Protein AF-0000000072279745 (afdb_homodimer)

Foldseek 3Di:
DDPLLVVLLVVLVVVDVLCVVLSVLVCVVCVPPAFQQKAFQVSLVVLLVSADAPDDVRSSLVSCVSVQSSQQSLEACVPVPDKKKKKFADPVRNMMGIHIKHAFAPFDRLLTDGRLRLRVQSCVLVPGLDTQEMEIAADDDPLSLLLCQARPVQQRHWYAHNVVRDIDRSCVVAPPDDYLVVDDADDADDLVPKDWPDKDFDDDDVVQVVVQSVQLSSEQDGDQNKSKKKWFDAPPDIFIFYWHDGPVRSSIDQGLVNSQRSCSSSVHALCRTDAMEIETEPRGPDDCVVVSVSSNVSRPHDDDGYMYTYMD/DDPLLVVLLVVLVVVDVLCVVLSVLVCVVCVPPFFQQKAFQVSLVVLLVSADAPDDVRSSLVSCVSVQSSQQSLEACVPVPDKKKKKFADPVRNMMGIHIKHAFAPFDRLLIDHRLRQRVQSCVLVPGLDTQEMEIAADDDPLSLLLLQARPVQQRRWYAHNVVRDIDRSCVVAPPHDYLVVDDADDADDLVPKDWPDKDFDDDDVVQVVVQSVQLSSEADGDQNKSKKKWFDAPPDIFIFYWHDGPVRSSIHQGLVNSQRSCSRSVHALCRTDAMEIETEPRGPDDCVVVSVSSNVSRPHDDDGYMYTYMD

pLDDT: mean 94.86, std 4.34, range [77.44, 98.94]

InterPro domains:
  IPR002125 Cytidine and deoxycytidylate deaminase domain [PF00383] (76-152)
  IPR002125 Cytidine and deoxycytidylate deaminase domain [PS51747] (62-181)
  IPR013171 Cytidine/deoxycytidylate deaminase, zinc-binding domain [PF08211] (170-292)
  IPR016193 Cytidine deaminase-like [SSF53927] (16-159)
  IPR016193 Cytidine deaminase-like [SSF53927] (167-307)
  IPR050202 Cytidine and Deoxycytidylate Deaminase [PTHR11644] (71-263)

Secondary structure (DSSP, 8-state):
--HHHHHHHHHHHHH-GGGHHHHHHHHHHHTSS--SSEE-HHHHHHHHTT---SSHHHHHHHHHHHHHHHHHHT-B-TTT----EEEEEETTTTEEEEEE-B--SBS-GGG-B-HHHHHHHHHHHTT-S---EEEESSPPPHHHHHHHTTSTTTTT-EEEETTTTEEEEHHHHSSS---GGGSPP-PPP-GGG--EEEEEES---HHHHHHHHHHHHT-B-SSS---EEEEEEETTEEEEEE-B--TTSTTPBPHHHHHHHHHHHTT--GGG--EEEEEEETT-SB--HHHHHHHHHTTT-----EEEEEE-/--HHHHHHHHHHHHH-GGGHHHHHHHHHHHTSS--SSEE-HHHHHHHHTT---SSHHHHHHHHHHHHHHHHHHT-B-TTT----EEEEEETTTTEEEEEE-B--SBS-GGG-B-HHHHHHHHHHHTT-S---EEEESSPPPHHHHHHHTTSTTTTT-EEEETTTTEEEEHHHHSSS---GGGSPP-PPP-GGG--EEEEEES---HHHHHHHHHHHHT-B-SSS---EEEEEEETTEEEEEE-B--TTSTTPBPHHHHHHHHHHHTT--GGG--EEEEEEETT-SB--HHHHHHHHHTTT-----EEEEEE-

Solvent-accessible surface area (backbone atoms only — not comparable to full-atom values): 31989 Å² total; per-residue (Å²): 70,46,70,55,58,53,53,50,45,55,54,44,42,72,72,34,69,92,44,31,69,56,46,54,52,49,52,59,62,31,58,82,30,85,55,70,45,63,39,51,33,73,57,47,54,55,44,37,71,78,47,73,47,95,44,72,65,47,24,51,50,56,42,39,49,63,48,17,54,56,15,27,69,66,30,41,30,78,91,78,69,64,66,30,12,8,23,29,36,20,73,89,76,40,30,31,20,32,13,25,20,37,49,36,42,53,23,53,48,63,62,35,45,47,19,68,55,39,11,53,46,49,37,42,75,74,67,50,89,59,68,41,35,37,39,29,49,53,62,64,38,28,39,51,51,37,36,54,52,55,45,91,56,29,86,70,20,32,39,30,24,55,77,72,68,46,75,38,47,46,57,72,51,38,44,78,60,59,48,63,86,79,48,80,85,75,86,78,81,69,67,89,69,50,37,83,74,44,76,49,66,62,92,68,61,63,68,60,52,50,51,22,47,55,38,8,67,64,25,45,58,69,85,59,54,45,33,23,12,19,26,42,27,40,91,93,44,74,24,58,13,37,17,38,54,27,81,78,42,52,51,33,43,56,16,51,60,40,14,50,50,49,31,47,48,54,60,47,55,61,74,61,45,66,36,38,40,40,29,34,36,68,78,26,67,42,49,59,64,66,54,43,52,48,44,48,40,16,65,62,39,79,76,80,49,47,24,42,34,30,28,83,72,46,69,54,58,53,51,49,45,55,54,44,42,73,73,34,68,91,44,33,69,56,45,53,51,49,52,59,62,31,58,84,29,84,53,71,46,62,38,50,34,72,57,46,54,57,43,37,72,79,47,72,46,95,45,71,65,46,24,49,50,57,42,41,48,63,47,18,56,56,15,27,70,66,30,40,32,78,87,77,68,65,66,30,12,7,23,30,35,20,75,90,74,40,29,34,20,33,13,23,20,38,47,36,41,52,24,53,50,65,62,35,46,46,18,69,55,38,11,53,47,49,36,41,74,74,64,49,89,58,67,41,34,36,39,29,49,54,63,64,36,31,38,52,49,39,35,54,52,56,46,92,55,29,85,70,20,32,39,32,24,56,77,72,69,46,77,39,46,46,58,72,52,38,45,80,61,59,48,62,84,78,47,80,87,76,86,78,79,68,67,90,68,49,38,83,73,47,79,48,66,63,94,68,62,62,70,60,52,52,52,23,47,55,37,8,68,65,25,45,58,69,86,60,55,46,31,23,10,19,28,42,27,41,92,93,42,73,25,57,13,38,17,38,54,25,81,78,40,54,51,35,43,54,16,51,59,38,14,49,51,48,31,47,48,54,59,46,54,61,74,61,44,65,36,37,39,36,30,34,36,67,78,27,66,42,49,58,62,67,54,44,52,50,46,48,40,17,66,62,38,77,77,80,50,47,24,41,33,31,28,84

Structure (mmCIF, N/CA/C/O backbone):
data_AF-0000000072279745-model_v1
#
loop_
_entity.id
_entity.type
_entity.pdbx_description
1 polymer 'Cytidine deaminase, putative'
#
loop_
_atom_site.group_PDB
_atom_site.id
_atom_site.type_symbol
_atom_site.label_atom_id
_atom_site.label_alt_id
_atom_site.label_comp_id
_atom_site.label_asym_id
_atom_site.label_entity_id
_atom_site.label_seq_id
_atom_site.pdbx_PDB_ins_code
_atom_site.Cartn_x
_atom_site.Cartn_y
_atom_site.Cartn_z
_atom_site.occupancy
_atom_site.B_iso_or_equiv
_atom_site.auth_seq_id
_atom_site.auth_comp_id
_atom_site.auth_asym_id
_atom_site.auth_atom_id
_atom_site.pdbx_PDB_model_num
ATOM 1 N N . MET A 1 1 ? -2.199 -35.531 -7.758 1 78.75 1 MET A N 1
ATOM 2 C CA . MET A 1 1 ? -2.99 -34.406 -7.305 1 78.75 1 MET A CA 1
ATOM 3 C C . MET A 1 1 ? -2.803 -34.156 -5.812 1 78.75 1 MET A C 1
ATOM 5 O O . MET A 1 1 ? -2.861 -35.094 -5.02 1 78.75 1 MET A O 1
ATOM 9 N N . SER A 1 2 ? -2.508 -32.906 -5.527 1 83.38 2 SER A N 1
ATOM 10 C CA . SER A 1 2 ? -2.379 -32.594 -4.109 1 83.38 2 SER A CA 1
ATOM 11 C C . SER A 1 2 ? -3.699 -32.812 -3.375 1 83.38 2 SER A C 1
ATOM 13 O O . SER A 1 2 ? -4.773 -32.719 -3.969 1 83.38 2 SER A O 1
ATOM 15 N N . ILE A 1 3 ? -3.625 -33.188 -2.158 1 87.5 3 ILE A N 1
ATOM 16 C CA . ILE A 1 3 ? -4.789 -33.375 -1.301 1 87.5 3 ILE A CA 1
ATOM 17 C C . ILE A 1 3 ? -5.609 -32.094 -1.245 1 87.5 3 ILE A C 1
ATOM 19 O O . ILE A 1 3 ? -6.84 -32.125 -1.256 1 87.5 3 ILE A O 1
ATOM 23 N N . THR A 1 4 ? -4.941 -30.984 -1.286 1 92.38 4 THR A N 1
ATOM 24 C CA . THR A 1 4 ? -5.598 -29.688 -1.189 1 92.38 4 THR A CA 1
ATOM 25 C C . THR A 1 4 ? -6.477 -29.438 -2.41 1 92.38 4 THR A C 1
ATOM 27 O O . THR A 1 4 ? -7.641 -29.047 -2.273 1 92.38 4 THR A O 1
ATOM 30 N N . LEU A 1 5 ? -5.965 -29.625 -3.58 1 94.75 5 LEU A N 1
ATOM 31 C CA . LEU A 1 5 ? -6.754 -29.422 -4.793 1 94.75 5 LEU A CA 1
ATOM 32 C C . LEU A 1 5 ? -7.949 -30.375 -4.828 1 94.75 5 LEU A C 1
ATOM 34 O O . LEU A 1 5 ? -9.047 -29.969 -5.223 1 94.75 5 LEU A O 1
ATOM 38 N N . LYS A 1 6 ? -7.68 -31.594 -4.434 1 94.5 6 LYS A N 1
ATOM 39 C CA . LYS A 1 6 ? -8.758 -32.594 -4.422 1 94.5 6 LYS A CA 1
ATOM 40 C C . LYS A 1 6 ? -9.906 -32.125 -3.529 1 94.5 6 LYS A C 1
ATOM 42 O O . LYS A 1 6 ? -11.078 -32.25 -3.91 1 94.5 6 LYS A O 1
ATOM 47 N N . LEU A 1 7 ? -9.594 -31.656 -2.404 1 94.88 7 LEU A N 1
ATOM 48 C CA . LEU A 1 7 ? -10.602 -31.172 -1.463 1 94.88 7 LEU A CA 1
ATOM 49 C C . LEU A 1 7 ? -11.344 -29.969 -2.027 1 94.88 7 LEU A C 1
ATOM 51 O O . LEU A 1 7 ? -12.562 -29.875 -1.902 1 94.88 7 LEU A O 1
ATOM 55 N N . HIS A 1 8 ? -10.617 -29.047 -2.617 1 95.5 8 HIS A N 1
ATOM 56 C CA . HIS A 1 8 ? -11.234 -27.859 -3.203 1 95.5 8 HIS A CA 1
ATOM 57 C C . HIS A 1 8 ? -12.195 -28.234 -4.324 1 95.5 8 HIS A C 1
ATOM 59 O O . HIS A 1 8 ? -13.297 -27.688 -4.414 1 95.5 8 HIS A O 1
ATOM 65 N N . LEU A 1 9 ? -11.781 -29.156 -5.156 1 96.38 9 LEU A N 1
ATOM 66 C CA . LEU A 1 9 ? -12.633 -29.578 -6.27 1 96.38 9 LEU A CA 1
ATOM 67 C C . LEU A 1 9 ? -13.898 -30.266 -5.762 1 96.38 9 LEU A C 1
ATOM 69 O O . LEU A 1 9 ? -14.977 -30.062 -6.316 1 96.38 9 LEU A O 1
ATOM 73 N N . LYS A 1 10 ? -13.75 -31.062 -4.75 1 95 10 LYS A N 1
ATOM 74 C CA . LYS A 1 10 ? -14.914 -31.719 -4.164 1 95 10 LYS A CA 1
ATOM 75 C C . LYS A 1 10 ? -15.93 -30.703 -3.658 1 95 10 LYS A C 1
ATOM 77 O O . LYS A 1 10 ? -17.125 -30.812 -3.943 1 95 10 LYS A O 1
ATOM 82 N N . ASP A 1 11 ? -15.453 -29.734 -2.947 1 95.81 11 ASP A N 1
ATOM 83 C CA . ASP A 1 11 ? -16.312 -28.688 -2.404 1 95.81 11 ASP A CA 1
ATOM 84 C C . ASP A 1 11 ? -16.969 -27.875 -3.521 1 95.81 11 ASP A C 1
ATOM 86 O O . ASP A 1 11 ? -18.156 -27.562 -3.447 1 95.81 11 ASP A O 1
ATOM 90 N N . LEU A 1 12 ? -16.25 -27.562 -4.531 1 96.38 12 LEU A N 1
ATOM 91 C CA . LEU A 1 12 ? -16.734 -26.703 -5.609 1 96.38 12 LEU A CA 1
ATOM 92 C C . LEU A 1 12 ? -17.766 -27.438 -6.457 1 96.38 12 LEU A C 1
ATOM 94 O O . LEU A 1 12 ? -18.719 -26.828 -6.945 1 96.38 12 LEU A O 1
ATOM 98 N N . LYS A 1 13 ? -17.609 -28.719 -6.672 1 95.25 13 LYS A N 1
ATOM 99 C CA . LYS A 1 13 ? -18.609 -29.5 -7.398 1 95.25 13 LYS A CA 1
ATOM 100 C C . LYS A 1 13 ? -19.969 -29.469 -6.691 1 95.25 13 LYS A C 1
ATOM 102 O O . LYS A 1 13 ? -21 -29.453 -7.348 1 95.25 13 LYS A O 1
ATOM 107 N N . GLN A 1 14 ? -19.906 -29.438 -5.434 1 94.31 14 GLN A N 1
ATOM 108 C CA . GLN A 1 14 ? -21.125 -29.391 -4.648 1 94.31 14 GLN A CA 1
ATOM 109 C C . GLN A 1 14 ? -21.75 -28 -4.684 1 94.31 14 GLN A C 1
ATOM 111 O O . GLN A 1 14 ? -22.984 -27.859 -4.691 1 94.31 14 GLN A O 1
ATOM 116 N N . GLN A 1 15 ? -20.938 -27.016 -4.754 1 94.06 15 GLN A N 1
ATOM 117 C CA . GLN A 1 15 ? -21.406 -25.641 -4.633 1 94.06 15 GLN A CA 1
ATOM 118 C C . GLN A 1 15 ? -21.859 -25.094 -5.984 1 94.06 15 GLN A C 1
ATOM 120 O O . GLN A 1 15 ? -22.734 -24.234 -6.047 1 94.06 15 GLN A O 1
ATOM 125 N N . HIS A 1 16 ? -21.188 -25.547 -7.035 1 94.5 16 HIS A N 1
ATOM 126 C CA . HIS A 1 16 ? -21.438 -24.984 -8.359 1 94.5 16 HIS A CA 1
ATOM 127 C C . HIS A 1 16 ? -21.797 -26.062 -9.359 1 94.5 16 HIS A C 1
ATOM 129 O O . HIS A 1 16 ? -20.953 -26.5 -10.148 1 94.5 16 HIS A O 1
ATOM 135 N N . GLU A 1 17 ? -23.062 -26.266 -9.523 1 92.62 17 GLU A N 1
ATOM 136 C CA . GLU A 1 17 ? -23.531 -27.297 -10.438 1 92.62 17 GLU A CA 1
ATOM 137 C C . GLU A 1 17 ? -23.234 -26.938 -11.891 1 92.62 17 GLU A C 1
ATOM 139 O O . GLU A 1 17 ? -22.969 -27.828 -12.711 1 92.62 17 GLU A O 1
ATOM 144 N N . ASN A 1 18 ? -23.234 -25.672 -12.156 1 93.75 18 ASN A N 1
ATOM 145 C CA . ASN A 1 18 ? -23.047 -25.203 -13.523 1 93.75 18 ASN A CA 1
ATOM 146 C C . ASN A 1 18 ? -21.609 -25.469 -14 1 93.75 18 ASN A C 1
ATOM 148 O O . ASN A 1 18 ? -21.344 -25.469 -15.203 1 93.75 18 ASN A O 1
ATOM 152 N N . TYR A 1 19 ? -20.656 -25.734 -13.07 1 96.31 19 TYR A N 1
ATOM 153 C CA . TYR A 1 19 ? -19.25 -25.953 -13.43 1 96.31 19 TYR A CA 1
ATOM 154 C C . TYR A 1 19 ? -18.828 -27.391 -13.156 1 96.31 19 TYR A C 1
ATOM 156 O O . TYR A 1 19 ? -17.641 -27.703 -13.141 1 96.31 19 TYR A O 1
ATOM 164 N N . LYS A 1 20 ? -19.766 -28.234 -12.891 1 96.12 20 LYS A N 1
ATOM 165 C CA . LYS A 1 20 ? -19.469 -29.609 -12.492 1 96.12 20 LYS A CA 1
ATOM 166 C C . LYS A 1 20 ? -18.609 -30.312 -13.539 1 96.12 20 LYS A C 1
ATOM 168 O O . LYS A 1 20 ? -17.641 -31 -13.195 1 96.12 20 LYS A O 1
ATOM 173 N N . ALA A 1 21 ? -18.953 -30.172 -14.789 1 96.94 21 ALA A N 1
ATOM 174 C CA . ALA A 1 21 ? -18.203 -30.812 -15.867 1 96.94 21 ALA A CA 1
ATOM 175 C C . ALA A 1 21 ? -16.75 -30.328 -15.883 1 96.94 21 ALA A C 1
ATOM 177 O O . ALA A 1 21 ? -15.836 -31.109 -16.156 1 96.94 21 ALA A O 1
ATOM 178 N N . ASP A 1 22 ? -16.531 -29.047 -15.703 1 98.19 22 ASP A N 1
ATOM 179 C CA . ASP A 1 22 ? -15.18 -28.5 -15.641 1 98.19 22 ASP A CA 1
ATOM 180 C C . ASP A 1 22 ? -14.367 -29.141 -14.516 1 98.19 22 ASP A C 1
ATOM 182 O O . ASP A 1 22 ? -13.227 -29.562 -14.727 1 98.19 22 ASP A O 1
ATOM 186 N N . TYR A 1 23 ? -14.945 -29.25 -13.359 1 97.81 23 TYR A N 1
ATOM 187 C CA . TYR A 1 23 ? -14.234 -29.766 -12.195 1 97.81 23 TYR A CA 1
ATOM 188 C C . TYR A 1 23 ? -13.938 -31.25 -12.352 1 97.81 23 TYR A C 1
ATOM 190 O O . TYR A 1 23 ? -12.914 -31.734 -11.875 1 97.81 23 TYR A O 1
ATOM 198 N N . GLU A 1 24 ? -14.82 -31.984 -12.977 1 96.94 24 GLU A N 1
ATOM 199 C CA . GLU A 1 24 ? -14.562 -33.406 -13.266 1 96.94 24 GLU A CA 1
ATOM 200 C C . GLU A 1 24 ? -13.383 -33.562 -14.219 1 96.94 24 GLU A C 1
ATOM 202 O O . GLU A 1 24 ? -12.531 -34.438 -14.031 1 96.94 24 GLU A O 1
ATOM 207 N N . LEU A 1 25 ? -13.344 -32.75 -15.211 1 97.5 25 LEU A N 1
ATOM 208 C CA . LEU A 1 25 ? -12.227 -32.75 -16.156 1 97.5 25 LEU A CA 1
ATOM 209 C C . LEU A 1 25 ? -10.914 -32.438 -15.43 1 97.5 25 LEU A C 1
ATOM 211 O O . LEU A 1 25 ? -9.898 -33.094 -15.68 1 97.5 25 LEU A O 1
ATOM 215 N N . LEU A 1 26 ? -10.906 -31.469 -14.555 1 97.56 26 LEU A N 1
ATOM 216 C CA . LEU A 1 26 ? -9.711 -31.078 -13.812 1 97.56 26 LEU A CA 1
ATOM 217 C C . LEU A 1 26 ? -9.266 -32.188 -12.883 1 97.56 26 LEU A C 1
ATOM 219 O O . LEU A 1 26 ? -8.062 -32.469 -12.742 1 97.56 26 LEU A O 1
ATOM 223 N N . GLU A 1 27 ? -10.242 -32.75 -12.211 1 96.25 27 GLU A N 1
ATOM 224 C CA . GLU A 1 27 ? -9.93 -33.875 -11.328 1 96.25 27 GLU A CA 1
ATOM 225 C C . GLU A 1 27 ? -9.242 -35 -12.094 1 96.25 27 GLU A C 1
ATOM 227 O O . GLU A 1 27 ? -8.266 -35.594 -11.609 1 96.25 27 GLU A O 1
ATOM 232 N N . GLU A 1 28 ? -9.742 -35.281 -13.25 1 96.25 28 GLU A N 1
ATOM 233 C CA . GLU A 1 28 ? -9.148 -36.344 -14.086 1 96.25 28 GLU A CA 1
ATOM 234 C C . GLU A 1 28 ? -7.746 -35.969 -14.539 1 96.25 28 GLU A C 1
ATOM 236 O O . GLU A 1 28 ? -6.812 -36.75 -14.445 1 96.25 28 GLU A O 1
ATOM 241 N N . TYR A 1 29 ? -7.578 -34.812 -15.023 1 96.25 29 TYR A N 1
ATOM 242 C CA . TYR A 1 29 ? -6.301 -34.344 -15.562 1 96.25 29 TYR A CA 1
ATOM 243 C C . TYR A 1 29 ? -5.223 -34.375 -14.484 1 96.25 29 TYR A C 1
ATOM 245 O O . TYR A 1 29 ? -4.105 -34.844 -14.719 1 96.25 29 TYR A O 1
ATOM 253 N N . PHE A 1 30 ? -5.539 -33.812 -13.312 1 95.88 30 PHE A N 1
ATOM 254 C CA . PHE A 1 30 ? -4.531 -33.656 -12.273 1 95.88 30 PHE A CA 1
ATOM 255 C C . PHE A 1 30 ? -4.426 -34.875 -11.391 1 95.88 30 PHE A C 1
ATOM 257 O O . PHE A 1 30 ? -3.658 -34.906 -10.43 1 95.88 30 PHE A O 1
ATOM 264 N N . SER A 1 31 ? -5.164 -35.906 -11.641 1 93.94 31 SER A N 1
ATOM 265 C CA . SER A 1 31 ? -5.09 -37.156 -10.875 1 93.94 31 SER A CA 1
ATOM 266 C C . SER A 1 31 ? -3.697 -37.75 -10.953 1 93.94 31 SER A C 1
ATOM 268 O O . SER A 1 31 ? -3.266 -38.469 -10.031 1 93.94 31 SER A O 1
ATOM 270 N N . THR A 1 32 ? -2.951 -37.5 -12.039 1 92.56 32 THR A N 1
ATOM 271 C CA . THR A 1 32 ? -1.637 -38.094 -12.234 1 92.56 32 THR A CA 1
ATOM 272 C C . THR A 1 32 ? -0.568 -37.031 -12.406 1 92.56 32 THR A C 1
ATOM 274 O O . THR A 1 32 ? 0.567 -37.344 -12.781 1 92.56 32 THR A O 1
ATOM 277 N N . LYS A 1 33 ? -1.019 -35.875 -12.297 1 92.25 33 LYS A N 1
ATOM 278 C CA . LYS A 1 33 ? -0.092 -34.781 -12.5 1 92.25 33 LYS A CA 1
ATOM 279 C C . LYS A 1 33 ? -0.044 -33.875 -11.273 1 92.25 33 LYS A C 1
ATOM 281 O O . LYS A 1 33 ? -1.043 -33.719 -10.562 1 92.25 33 LYS A O 1
ATOM 286 N N . GLU A 1 34 ? 1.055 -33.281 -11.109 1 90.94 34 GLU A N 1
ATOM 287 C CA . GLU A 1 34 ? 1.208 -32.312 -10.031 1 90.94 34 GLU A CA 1
ATOM 288 C C . GLU A 1 34 ? 0.542 -30.984 -10.391 1 90.94 34 GLU A C 1
ATOM 290 O O . GLU A 1 34 ? 0.563 -30.578 -11.547 1 90.94 34 GLU A O 1
ATOM 295 N N . PHE A 1 35 ? -0.05 -30.406 -9.375 1 94.94 35 PHE A N 1
ATOM 296 C CA . PHE A 1 35 ? -0.703 -29.109 -9.578 1 94.94 35 PHE A CA 1
ATOM 297 C C . PHE A 1 35 ? 0.107 -27.984 -8.938 1 94.94 35 PHE A C 1
ATOM 299 O O . PHE A 1 35 ? 0.41 -28.047 -7.746 1 94.94 35 PHE A O 1
ATOM 306 N N . THR A 1 36 ? 0.448 -26.922 -9.695 1 93.62 36 THR A N 1
ATOM 307 C CA . THR A 1 36 ? 1.256 -25.812 -9.219 1 93.62 36 THR A CA 1
ATOM 308 C C . THR A 1 36 ? 0.539 -24.484 -9.461 1 93.62 36 THR A C 1
ATOM 310 O O . THR A 1 36 ? 1.182 -23.438 -9.609 1 93.62 36 THR A O 1
ATOM 313 N N . GLY A 1 37 ? -0.782 -24.531 -9.672 1 96.88 37 GLY A N 1
ATOM 314 C CA . GLY A 1 37 ? -1.545 -23.312 -9.938 1 96.88 37 GLY A CA 1
ATOM 315 C C . GLY A 1 37 ? -1.577 -22.938 -11.406 1 96.88 37 GLY A C 1
ATOM 316 O O . GLY A 1 37 ? -2.029 -21.859 -11.766 1 96.88 37 GLY A O 1
ATOM 317 N N . CYS A 1 38 ? -1.11 -23.844 -12.258 1 97.75 38 CYS A N 1
ATOM 318 C CA . CYS A 1 38 ? -1.027 -23.625 -13.695 1 97.75 38 CYS A CA 1
ATOM 319 C C . CYS A 1 38 ? -1.956 -24.578 -14.445 1 97.75 38 CYS A C 1
ATOM 321 O O . CYS A 1 38 ? -2.064 -25.75 -14.102 1 97.75 38 CYS A O 1
ATOM 323 N N . PHE A 1 39 ? -2.666 -24.109 -15.391 1 98.5 39 PHE A N 1
ATOM 324 C CA . PHE A 1 39 ? -3.463 -24.875 -16.344 1 98.5 39 PHE A CA 1
ATOM 325 C C . PHE A 1 39 ? -2.893 -24.75 -17.75 1 98.5 39 PHE A C 1
ATOM 327 O O . PHE A 1 39 ? -3.068 -23.719 -18.406 1 98.5 39 PHE A O 1
ATOM 334 N N . PRO A 1 40 ? -2.305 -25.828 -18.234 1 98.06 40 PRO A N 1
ATOM 335 C CA . PRO A 1 40 ? -1.646 -25.75 -19.531 1 98.06 40 PRO A CA 1
ATOM 336 C C . PRO A 1 40 ? -2.635 -25.562 -20.688 1 98.06 40 PRO A C 1
ATOM 338 O O . PRO A 1 40 ? -3.824 -25.844 -20.531 1 98.06 40 PRO A O 1
ATOM 341 N N . LYS A 1 41 ? -2.113 -25.156 -21.797 1 98.25 41 LYS A N 1
ATOM 342 C CA . LYS A 1 41 ? -2.9 -24.828 -22.984 1 98.25 41 LYS A CA 1
ATOM 343 C C . LYS A 1 41 ? -3.85 -25.984 -23.344 1 98.25 41 LYS A C 1
ATOM 345 O O . LYS A 1 41 ? -5.016 -25.75 -23.656 1 98.25 41 LYS A O 1
ATOM 350 N N . THR A 1 42 ? -3.4 -27.188 -23.328 1 97.56 42 THR A N 1
ATOM 351 C CA . THR A 1 42 ? -4.207 -28.344 -23.703 1 97.56 42 THR A CA 1
ATOM 352 C C . THR A 1 42 ? -5.434 -28.453 -22.797 1 97.56 42 THR A C 1
ATOM 354 O O . THR A 1 42 ? -6.535 -28.75 -23.281 1 97.56 42 THR A O 1
ATOM 357 N N . LEU A 1 43 ? -5.207 -28.25 -21.562 1 98 43 LEU A N 1
ATOM 358 C CA . LEU A 1 43 ? -6.297 -28.328 -20.594 1 98 43 LEU A CA 1
ATOM 359 C C . LEU A 1 43 ? -7.258 -27.156 -20.766 1 98 43 LEU A C 1
ATOM 361 O O . LEU A 1 43 ? -8.477 -27.328 -20.719 1 98 43 LEU A O 1
ATOM 365 N N . VAL A 1 44 ? -6.738 -25.922 -20.984 1 98.5 44 VAL A N 1
ATOM 366 C CA . VAL A 1 44 ? -7.559 -24.734 -21.203 1 98.5 44 VAL A CA 1
ATOM 367 C C . VAL A 1 44 ? -8.43 -24.938 -22.438 1 98.5 44 VAL A C 1
ATOM 369 O O . VAL A 1 44 ? -9.609 -24.578 -22.438 1 98.5 44 VAL A O 1
ATOM 372 N N . ASP A 1 45 ? -7.875 -25.5 -23.453 1 98 45 ASP A N 1
ATOM 373 C CA . ASP A 1 45 ? -8.617 -25.75 -24.672 1 98 45 ASP A CA 1
ATOM 374 C C . ASP A 1 45 ? -9.758 -26.734 -24.438 1 98 45 ASP A C 1
ATOM 376 O O . ASP A 1 45 ? -10.844 -26.594 -25.016 1 98 45 ASP A O 1
ATOM 380 N N . GLN A 1 46 ? -9.5 -27.719 -23.656 1 98.25 46 GLN A N 1
ATOM 381 C CA . GLN A 1 46 ? -10.555 -28.672 -23.312 1 98.25 46 GLN A CA 1
ATOM 382 C C . GLN A 1 46 ? -11.672 -27.984 -22.531 1 98.25 46 GLN A C 1
ATOM 384 O O . GLN A 1 46 ? -12.852 -28.234 -22.781 1 98.25 46 GLN A O 1
ATOM 389 N N . LEU A 1 47 ? -11.273 -27.188 -21.594 1 98.38 47 LEU A N 1
ATOM 390 C CA . LEU A 1 47 ? -12.266 -26.453 -20.812 1 98.38 47 LEU A CA 1
ATOM 391 C C . LEU A 1 47 ? -13.102 -25.547 -21.703 1 98.38 47 LEU A C 1
ATOM 393 O O . LEU A 1 47 ? -14.305 -25.391 -21.484 1 98.38 47 LEU A O 1
ATOM 397 N N . LYS A 1 48 ? -12.461 -24.938 -22.672 1 97.62 48 LYS A N 1
ATOM 398 C CA . LYS A 1 48 ? -13.133 -24.047 -23.609 1 97.62 48 LYS A CA 1
ATOM 399 C C . LYS A 1 48 ? -14.312 -24.734 -24.297 1 97.62 48 LYS A C 1
ATOM 401 O O . LYS A 1 48 ? -15.336 -24.094 -24.562 1 97.62 48 LYS A O 1
ATOM 406 N N . SER A 1 49 ? -14.164 -25.938 -24.547 1 96.19 49 SER A N 1
ATOM 407 C CA . SER A 1 49 ? -15.18 -26.688 -25.266 1 96.19 49 SER A CA 1
ATOM 408 C C . SER A 1 49 ? -16.453 -26.844 -24.422 1 96.19 49 SER A C 1
ATOM 410 O O . SER A 1 49 ? -17.516 -27.141 -24.953 1 96.19 49 SER A O 1
ATOM 412 N N . HIS A 1 50 ? -16.328 -26.641 -23.094 1 96.69 50 HIS A N 1
ATOM 413 C CA . HIS A 1 50 ? -17.469 -26.75 -22.203 1 96.69 50 HIS A CA 1
ATOM 414 C C . HIS A 1 50 ? -18.266 -25.453 -22.156 1 96.69 50 HIS A C 1
ATOM 416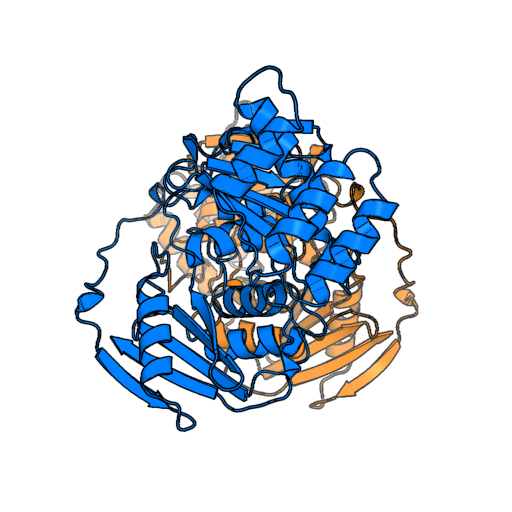 O O . HIS A 1 50 ? -19.328 -25.391 -21.531 1 96.69 50 HIS A O 1
ATOM 422 N N . HIS A 1 51 ? -17.734 -24.438 -22.828 1 97.5 51 HIS A N 1
ATOM 423 C CA . HIS A 1 51 ? -18.328 -23.109 -22.656 1 97.5 51 HIS A CA 1
ATOM 424 C C . HIS A 1 51 ? -18.656 -22.469 -24 1 97.5 51 HIS A C 1
ATOM 426 O O . HIS A 1 51 ? -18.219 -22.953 -25.047 1 97.5 51 HIS A O 1
ATOM 432 N N . LYS A 1 52 ? -19.562 -21.422 -23.922 1 95.88 52 LYS A N 1
ATOM 433 C CA . LYS A 1 52 ? -19.922 -20.594 -25.078 1 95.88 52 LYS A CA 1
ATOM 434 C C . LYS A 1 52 ? -19.719 -19.109 -24.766 1 95.88 52 LYS A C 1
ATOM 436 O O . LYS A 1 52 ? -19.719 -18.703 -23.609 1 95.88 52 LYS A O 1
ATOM 441 N N . GLY A 1 53 ? -19.359 -18.422 -25.812 1 95 53 GLY A N 1
ATOM 442 C CA . GLY A 1 53 ? -19.172 -16.984 -25.688 1 95 53 GLY A CA 1
ATOM 443 C C . GLY A 1 53 ? -19.562 -16.219 -26.953 1 95 53 GLY A C 1
ATOM 444 O O . GLY A 1 53 ? -19.531 -16.781 -28.047 1 95 53 GLY A O 1
ATOM 445 N N . GLN A 1 54 ? -19.984 -14.977 -26.734 1 96.12 54 GLN A N 1
ATOM 446 C CA . GLN A 1 54 ? -20.391 -14.133 -27.859 1 96.12 54 GLN A CA 1
ATOM 447 C C . GLN A 1 54 ? -19.203 -13.852 -28.781 1 96.12 54 GLN A C 1
ATOM 449 O O . GLN A 1 54 ? -19.391 -13.617 -29.969 1 96.12 54 GLN A O 1
ATOM 454 N N . ASP A 1 55 ? -18.031 -13.727 -28.234 1 96.5 55 ASP A N 1
ATOM 455 C CA . ASP A 1 55 ? -16.781 -13.578 -28.969 1 96.5 55 ASP A CA 1
ATOM 456 C C . ASP A 1 55 ? -15.641 -14.305 -28.25 1 96.5 55 ASP A C 1
ATOM 458 O O . ASP A 1 55 ? -15.875 -15.055 -27.312 1 96.5 55 ASP A O 1
ATOM 462 N N . GLU A 1 56 ? -14.508 -14.141 -28.734 1 96.25 56 GLU A N 1
ATOM 463 C CA . GLU A 1 56 ? -13.359 -14.891 -28.219 1 96.25 56 GLU A CA 1
ATOM 464 C C . GLU A 1 56 ? -13.07 -14.531 -26.766 1 96.25 56 GLU A C 1
ATOM 466 O O . GLU A 1 56 ? -12.742 -15.406 -25.969 1 96.25 56 GLU A O 1
ATOM 471 N N . ILE A 1 57 ? -13.141 -13.266 -26.453 1 97.12 57 ILE A N 1
ATOM 472 C CA . ILE A 1 57 ? -12.867 -12.805 -25.094 1 97.12 57 ILE A CA 1
ATOM 473 C C . ILE A 1 57 ? -13.945 -13.336 -24.156 1 97.12 57 ILE A C 1
ATOM 475 O O . ILE A 1 57 ? -13.633 -13.82 -23.062 1 97.12 57 ILE A O 1
ATOM 479 N N . ASP A 1 58 ? -15.141 -13.227 -24.578 1 97.69 58 ASP A N 1
ATOM 480 C CA . ASP A 1 58 ? -16.25 -13.734 -23.781 1 97.69 58 ASP A CA 1
ATOM 481 C C . ASP A 1 58 ? -16.109 -15.234 -23.531 1 97.69 58 ASP A C 1
ATOM 483 O O . ASP A 1 58 ? -16.328 -15.711 -22.406 1 97.69 58 ASP A O 1
ATOM 487 N N . LEU A 1 59 ? -15.789 -15.914 -24.547 1 98.25 59 LEU A N 1
ATOM 488 C CA . LEU A 1 59 ? -15.578 -17.359 -24.406 1 98.25 59 LEU A CA 1
ATOM 489 C C . LEU A 1 59 ? -14.469 -17.641 -23.406 1 98.25 59 LEU A C 1
ATOM 491 O O . LEU A 1 59 ? -14.602 -18.531 -22.562 1 98.25 59 LEU A O 1
ATOM 495 N N . LEU A 1 60 ? -13.391 -16.938 -23.547 1 98.5 60 LEU A N 1
ATOM 496 C CA . LEU A 1 60 ? -12.258 -17.125 -22.641 1 98.5 60 LEU A CA 1
ATOM 497 C C . LEU A 1 60 ? -12.648 -16.812 -21.203 1 98.5 60 LEU A C 1
ATOM 499 O O . LEU A 1 60 ? -12.273 -17.531 -20.281 1 98.5 60 LEU A O 1
ATOM 503 N N . VAL A 1 61 ? -13.352 -15.727 -20.984 1 98.75 61 VAL A N 1
ATOM 504 C CA . VAL A 1 61 ? -13.805 -15.328 -19.656 1 98.75 61 VAL A CA 1
ATOM 505 C C . VAL A 1 61 ? -14.648 -16.438 -19.047 1 98.75 61 VAL A C 1
ATOM 507 O O . VAL A 1 61 ? -14.406 -16.859 -17.906 1 98.75 61 VAL A O 1
ATOM 510 N N . GLU A 1 62 ? -15.586 -16.922 -19.797 1 98.44 62 GLU A N 1
ATOM 511 C CA . GLU A 1 62 ? -16.453 -17.984 -19.297 1 98.44 62 GLU A CA 1
ATOM 512 C C . GLU A 1 62 ? -15.656 -19.234 -18.953 1 98.44 62 GLU A C 1
ATOM 514 O O . GLU A 1 62 ? -15.992 -19.953 -18 1 98.44 62 GLU A O 1
ATOM 519 N N . THR A 1 63 ? -14.664 -19.453 -19.703 1 98.69 63 THR A N 1
ATOM 520 C CA . THR A 1 63 ? -13.797 -20.609 -19.5 1 98.69 63 THR A CA 1
ATOM 521 C C . THR A 1 63 ? -13.008 -20.469 -18.203 1 98.69 63 THR A C 1
ATOM 523 O O . THR A 1 63 ? -12.75 -21.453 -17.516 1 98.69 63 THR A O 1
ATOM 526 N N . LEU A 1 64 ? -12.617 -19.266 -17.812 1 98.81 64 LEU A N 1
ATOM 527 C CA . LEU A 1 64 ? -11.719 -19.031 -16.688 1 98.81 64 LEU A CA 1
ATOM 528 C C . LEU A 1 64 ? -12.508 -18.844 -15.398 1 98.81 64 LEU A C 1
ATOM 530 O O . LEU A 1 64 ? -11.953 -18.969 -14.305 1 98.81 64 LEU A O 1
ATOM 534 N N . LYS A 1 65 ? -13.789 -18.594 -15.445 1 98.5 65 LYS A N 1
ATOM 535 C CA . LYS A 1 65 ? -14.602 -18.312 -14.266 1 98.5 65 LYS A CA 1
ATOM 536 C C . LYS A 1 65 ? -14.562 -19.469 -13.273 1 98.5 65 LYS A C 1
ATOM 538 O O . LYS A 1 65 ? -14.367 -19.25 -12.078 1 98.5 65 LYS A O 1
ATOM 543 N N . PRO A 1 66 ? -14.727 -20.734 -13.719 1 98.5 66 PRO A N 1
ATOM 544 C CA . PRO A 1 66 ? -14.617 -21.828 -12.742 1 98.5 66 PRO A CA 1
ATOM 545 C C . PRO A 1 66 ? -13.242 -21.891 -12.078 1 98.5 66 PRO A C 1
ATOM 547 O O . PRO A 1 66 ? -13.141 -22.281 -10.914 1 98.5 66 PRO A O 1
ATOM 550 N N . LEU A 1 67 ? -12.195 -21.531 -12.812 1 98.69 67 LEU A N 1
ATOM 551 C CA . LEU A 1 67 ? -10.844 -21.531 -12.258 1 98.69 67 LEU A CA 1
ATOM 552 C C . LEU A 1 67 ? -10.688 -20.438 -11.203 1 98.69 67 LEU A C 1
ATOM 554 O O . LEU A 1 67 ? -9.953 -20.609 -10.227 1 98.69 67 LEU A O 1
ATOM 558 N N . VAL A 1 68 ? -11.398 -19.312 -11.398 1 98.69 68 VAL A N 1
ATOM 559 C CA . VAL A 1 68 ? -11.414 -18.234 -10.414 1 98.69 68 VAL A CA 1
ATOM 560 C C . VAL A 1 68 ? -11.961 -18.766 -9.086 1 98.69 68 VAL A C 1
ATOM 562 O O . VAL A 1 68 ? -11.453 -18.422 -8.016 1 98.69 68 VAL A O 1
ATOM 565 N N . CYS A 1 69 ? -12.938 -19.641 -9.18 1 98.25 69 CYS A N 1
ATOM 566 C CA . CYS A 1 69 ? -13.508 -20.234 -7.977 1 98.25 69 CYS A CA 1
ATOM 567 C C . CYS A 1 69 ? -12.484 -21.094 -7.254 1 98.25 69 CYS A C 1
ATOM 569 O O . CYS A 1 69 ? -12.414 -21.094 -6.023 1 98.25 69 CYS A O 1
ATOM 571 N N . ILE A 1 70 ? -11.734 -21.828 -8.016 1 98.19 70 ILE A N 1
ATOM 572 C CA . ILE A 1 70 ? -10.672 -22.625 -7.422 1 98.19 70 ILE A CA 1
ATOM 573 C C . ILE A 1 70 ? -9.672 -21.719 -6.707 1 98.19 70 ILE A C 1
ATOM 575 O O . ILE A 1 70 ? -9.258 -22 -5.586 1 98.19 70 ILE A O 1
ATOM 579 N N . GLY A 1 71 ? -9.281 -20.578 -7.328 1 98.12 71 GLY A N 1
ATOM 580 C CA . GLY A 1 71 ? -8.398 -19.609 -6.695 1 98.12 71 GLY A CA 1
ATOM 581 C C . GLY A 1 71 ? -8.906 -19.125 -5.348 1 98.12 71 GLY A C 1
ATOM 582 O O . GLY A 1 71 ? -8.148 -19.094 -4.375 1 98.12 71 GLY A O 1
ATOM 583 N N . SER A 1 72 ? -10.156 -18.859 -5.258 1 97.19 72 SER A N 1
ATOM 584 C CA . SER A 1 72 ? -10.75 -18.344 -4.027 1 97.19 72 SER A CA 1
ATOM 585 C C . SER A 1 72 ? -10.609 -19.344 -2.885 1 97.19 72 SER A C 1
ATOM 587 O O . SER A 1 72 ? -10.508 -18.953 -1.72 1 97.19 72 SER A O 1
ATOM 589 N N . CYS A 1 73 ? -10.562 -20.625 -3.191 1 96.94 73 CYS A N 1
ATOM 590 C CA . CYS A 1 73 ? -10.484 -21.672 -2.182 1 96.94 73 CYS A CA 1
ATOM 591 C C . CYS A 1 73 ? -9.102 -21.688 -1.536 1 96.94 73 CYS A C 1
ATOM 593 O O . CYS A 1 73 ? -8.93 -22.25 -0.449 1 96.94 73 CYS A O 1
ATOM 595 N N . TYR A 1 74 ? -8.125 -21.109 -2.191 1 96.94 74 TYR A N 1
ATOM 596 C CA . TYR A 1 74 ? -6.77 -21.109 -1.665 1 96.94 74 TYR A CA 1
ATOM 597 C C . TYR A 1 74 ? -6.52 -19.875 -0.803 1 96.94 74 TYR A C 1
ATOM 599 O O . TYR A 1 74 ? -5.469 -19.75 -0.17 1 96.94 74 TYR A O 1
ATOM 607 N N . ALA A 1 75 ? -7.473 -18.938 -0.723 1 96.62 75 ALA A N 1
ATOM 608 C CA . ALA A 1 75 ? -7.285 -17.656 -0.039 1 96.62 75 ALA A CA 1
ATOM 609 C C . ALA A 1 75 ? -6.887 -17.875 1.42 1 96.62 75 ALA A C 1
ATOM 611 O O . ALA A 1 75 ? -7.41 -18.766 2.086 1 96.62 75 ALA A O 1
ATOM 612 N N . LEU A 1 76 ? -5.895 -17.109 1.867 1 95.12 76 LEU A N 1
ATOM 613 C CA . LEU A 1 76 ? -5.512 -17.016 3.271 1 95.12 76 LEU A CA 1
ATOM 614 C C . LEU A 1 76 ? -5.977 -15.68 3.861 1 95.12 76 LEU A C 1
ATOM 616 O O . LEU A 1 76 ? -5.223 -14.711 3.881 1 95.12 76 LEU A O 1
ATOM 620 N N . CYS A 1 77 ? -7.199 -15.594 4.336 1 91.31 77 CYS A N 1
ATOM 621 C CA . CYS A 1 77 ? -7.797 -14.312 4.691 1 91.31 77 CYS A CA 1
ATOM 622 C C . CYS A 1 77 ? -8.562 -14.414 6.008 1 91.31 77 CYS A C 1
ATOM 624 O O . CYS A 1 77 ? -9.719 -13.992 6.094 1 91.31 77 CYS A O 1
ATOM 626 N N . LYS A 1 78 ? -7.91 -14.867 7.074 1 83.56 78 LYS A N 1
ATOM 627 C CA . LYS A 1 78 ? -8.539 -15.055 8.375 1 83.56 78 LYS A CA 1
ATOM 628 C C . LYS A 1 78 ? -9.023 -13.727 8.945 1 83.56 78 LYS A C 1
ATOM 630 O O . LYS A 1 78 ? -10.156 -13.633 9.438 1 83.56 78 LYS A O 1
ATOM 635 N N . PRO A 1 79 ? -8.297 -12.633 8.875 1 78.5 79 PRO A N 1
ATOM 636 C CA . PRO A 1 79 ? -8.758 -11.375 9.461 1 78.5 79 PRO A CA 1
ATOM 637 C C . PRO A 1 79 ? -10.062 -10.875 8.844 1 78.5 79 PRO A C 1
ATOM 639 O O . PRO A 1 79 ? -11 -10.516 9.562 1 78.5 79 PRO A O 1
ATOM 642 N N . SER A 1 80 ? -10.211 -10.906 7.543 1 79.5 80 SER A N 1
ATOM 643 C CA . SER A 1 80 ? -11.367 -10.312 6.883 1 79.5 80 SER A CA 1
ATOM 644 C C . SER A 1 80 ? -12.438 -11.359 6.59 1 79.5 80 SER A C 1
ATOM 646 O O . SER A 1 80 ? -13.617 -11.023 6.453 1 79.5 80 SER A O 1
ATOM 648 N N . GLN A 1 81 ? -11.953 -12.633 6.328 1 82.69 81 GLN A N 1
ATOM 649 C CA . GLN A 1 81 ? -12.828 -13.703 5.871 1 82.69 81 GLN A CA 1
ATOM 650 C C . GLN A 1 81 ? -13.484 -13.352 4.539 1 82.69 81 GLN A C 1
ATOM 652 O O . GLN A 1 81 ? -14.672 -13.609 4.34 1 82.69 81 GLN A O 1
ATOM 657 N N . PHE A 1 82 ? -12.797 -12.617 3.734 1 87.56 82 PHE A N 1
ATOM 658 C CA . PHE A 1 82 ? -13.227 -12.188 2.408 1 87.56 82 PHE A CA 1
ATOM 659 C C . PHE A 1 82 ? -12.312 -12.773 1.331 1 87.56 82 PHE A C 1
ATOM 661 O O . PHE A 1 82 ? -11.445 -12.078 0.805 1 87.56 82 PHE A O 1
ATOM 668 N N . PRO A 1 83 ? -12.602 -13.992 0.899 1 94.56 83 PRO A N 1
ATOM 669 C CA . PRO A 1 83 ? -11.742 -14.633 -0.095 1 94.56 83 PRO A CA 1
ATOM 670 C C . PRO A 1 83 ? -11.891 -14.023 -1.488 1 94.56 83 PRO A C 1
ATOM 672 O O . PRO A 1 83 ? -13.016 -13.797 -1.947 1 94.56 83 PRO A O 1
ATOM 675 N N . VAL A 1 84 ? -10.828 -13.695 -2.068 1 95.88 84 VAL A N 1
ATOM 676 C CA . VAL A 1 84 ? -10.773 -13.211 -3.443 1 95.88 84 VAL A CA 1
ATOM 677 C C . VAL A 1 84 ? -9.984 -14.188 -4.309 1 95.88 84 VAL A C 1
ATOM 679 O O . VAL A 1 84 ? -8.891 -14.617 -3.926 1 95.88 84 VAL A O 1
ATOM 682 N N . GLY A 1 85 ? -10.516 -14.594 -5.406 1 98.25 85 GLY A N 1
ATOM 683 C CA . GLY A 1 85 ? -9.844 -15.461 -6.359 1 98.25 85 GLY A CA 1
ATOM 684 C C . GLY A 1 85 ? -9.633 -14.812 -7.715 1 98.25 85 GLY A C 1
ATOM 685 O O . GLY A 1 85 ? -10.43 -13.969 -8.141 1 98.25 85 GLY A O 1
ATOM 686 N N . GLY A 1 86 ? -8.539 -15.227 -8.367 1 98.75 86 GLY A N 1
ATOM 687 C CA . GLY A 1 86 ? -8.242 -14.75 -9.703 1 98.75 86 GLY A CA 1
ATOM 688 C C . GLY A 1 86 ? -7.711 -15.836 -10.625 1 98.75 86 GLY A C 1
ATOM 689 O O . GLY A 1 86 ? -7.27 -16.891 -10.156 1 98.75 86 GLY A O 1
ATOM 690 N N . CYS A 1 87 ? -7.809 -15.602 -11.883 1 98.94 87 CYS A N 1
ATOM 691 C CA . CYS A 1 87 ? -7.203 -16.422 -12.93 1 98.94 87 CYS A CA 1
ATOM 692 C C . CYS A 1 87 ? -6.789 -15.562 -14.117 1 98.94 87 CYS A C 1
ATOM 694 O O . CYS A 1 87 ? -7.52 -14.664 -14.531 1 98.94 87 CYS A O 1
ATOM 696 N N . CYS A 1 88 ? -5.594 -15.789 -14.578 1 98.81 88 CYS A N 1
ATOM 697 C CA . CYS A 1 88 ? -5.16 -15.023 -15.742 1 98.81 88 CYS A CA 1
ATOM 698 C C . CYS A 1 88 ? -4.805 -15.938 -16.906 1 98.81 88 CYS A C 1
ATOM 700 O O . CYS A 1 88 ? -4.621 -17.141 -16.719 1 98.81 88 CYS A O 1
ATOM 702 N N . TYR A 1 89 ? -4.859 -15.398 -18.078 1 98.81 89 TYR A N 1
ATOM 703 C CA . TYR A 1 89 ? -4.562 -16.094 -19.328 1 98.81 89 TYR A CA 1
ATOM 704 C C . TYR A 1 89 ? -3.436 -15.406 -20.078 1 98.81 89 TYR A C 1
ATOM 706 O O . TYR A 1 89 ? -3.385 -14.172 -20.141 1 98.81 89 TYR A O 1
ATOM 714 N N . CYS A 1 90 ? -2.539 -16.203 -20.547 1 98.44 90 CYS A N 1
ATOM 715 C CA . CYS A 1 90 ? -1.42 -15.734 -21.359 1 98.44 90 CYS A CA 1
ATOM 716 C C . CYS A 1 90 ? -1.51 -16.281 -22.781 1 98.44 90 CYS A C 1
ATOM 718 O O . CYS A 1 90 ? -1.274 -17.469 -23 1 98.44 90 CYS A O 1
ATOM 720 N N . LYS A 1 91 ? -1.69 -15.422 -23.703 1 97.56 91 LYS A N 1
ATOM 721 C CA . LYS A 1 91 ? -1.979 -15.797 -25.078 1 97.56 91 LYS A CA 1
ATOM 722 C C . LYS A 1 91 ? -0.794 -16.531 -25.719 1 97.56 91 LYS A C 1
ATOM 724 O O . LYS A 1 91 ? -0.979 -17.469 -26.5 1 97.56 91 LYS A O 1
ATOM 729 N N . GLU A 1 92 ? 0.387 -16.062 -25.469 1 97.31 92 GLU A N 1
ATOM 730 C CA . GLU A 1 92 ? 1.572 -16.625 -26.094 1 97.31 92 GLU A CA 1
ATOM 731 C C . GLU A 1 92 ? 1.728 -18.109 -25.766 1 97.31 92 GLU A C 1
ATOM 733 O O . GLU A 1 92 ? 1.984 -18.922 -26.656 1 97.31 92 GLU A O 1
ATOM 738 N N . SER A 1 93 ? 1.606 -18.5 -24.531 1 98.12 93 SER A N 1
ATOM 739 C CA . SER A 1 93 ? 1.747 -19.906 -24.125 1 98.12 93 SER A CA 1
ATOM 740 C C . SER A 1 93 ? 0.417 -20.641 -24.219 1 98.12 93 SER A C 1
ATOM 742 O O . SER A 1 93 ? 0.392 -21.859 -24.391 1 98.12 93 SER A O 1
ATOM 744 N N . GLY A 1 94 ? -0.647 -19.875 -24.047 1 98.38 94 GLY A N 1
ATOM 745 C CA . GLY A 1 94 ? -1.975 -20.453 -23.984 1 98.38 94 GLY A CA 1
ATOM 746 C C . GLY A 1 94 ? -2.322 -21 -22.609 1 98.38 94 GLY A C 1
ATOM 747 O O . GLY A 1 94 ? -3.361 -21.641 -22.438 1 98.38 94 GLY A O 1
ATOM 748 N N . ASN A 1 95 ? -1.468 -20.734 -21.609 1 98.75 95 ASN A N 1
ATOM 749 C CA . ASN A 1 95 ? -1.674 -21.234 -20.266 1 98.75 95 ASN A CA 1
ATOM 750 C C . ASN A 1 95 ? -2.523 -20.266 -19.438 1 98.75 95 ASN A C 1
ATOM 752 O O . ASN A 1 95 ? -2.65 -19.094 -19.781 1 98.75 95 ASN A O 1
ATOM 756 N N . ALA A 1 96 ? -3.15 -20.812 -18.422 1 98.88 96 ALA A N 1
ATOM 757 C CA . ALA A 1 96 ? -3.848 -20.031 -17.406 1 98.88 96 ALA A CA 1
ATOM 758 C C . ALA A 1 96 ? -3.266 -20.281 -16.016 1 98.88 96 ALA A C 1
ATOM 760 O O . ALA A 1 96 ? -2.658 -21.328 -15.781 1 98.88 96 ALA A O 1
ATOM 761 N N . TYR A 1 97 ? -3.355 -19.297 -15.141 1 98.81 97 TYR A N 1
ATOM 762 C CA . TYR A 1 97 ? -2.799 -19.359 -13.789 1 98.81 97 TYR A CA 1
ATOM 763 C C . TYR A 1 97 ? -3.785 -18.797 -12.773 1 98.81 97 TYR A C 1
ATOM 765 O O . TYR A 1 97 ? -4.449 -17.797 -13.023 1 98.81 97 TYR A O 1
ATOM 773 N N . ILE A 1 98 ? -3.918 -19.422 -11.633 1 98.81 98 ILE A N 1
ATOM 774 C CA . ILE A 1 98 ? -4.844 -18.938 -10.617 1 98.81 98 ILE A CA 1
ATOM 775 C C . ILE A 1 98 ? -4.066 -18.203 -9.516 1 98.81 98 ILE A C 1
ATOM 777 O O . ILE A 1 98 ? -2.844 -18.312 -9.438 1 98.81 98 ILE A O 1
ATOM 781 N N . GLY A 1 99 ? -4.75 -17.453 -8.742 1 98.5 99 GLY A N 1
ATOM 782 C CA . GLY A 1 99 ? -4.238 -16.766 -7.562 1 98.5 99 GLY A CA 1
ATOM 783 C C . GLY A 1 99 ? -5.328 -16.391 -6.57 1 98.5 99 GLY A C 1
ATOM 784 O O . GLY A 1 99 ? -6.5 -16.703 -6.785 1 98.5 99 GLY A O 1
ATOM 785 N N . PHE A 1 100 ? -4.875 -15.844 -5.488 1 98.38 100 PHE A N 1
ATOM 786 C CA . PHE A 1 100 ? -5.758 -15.625 -4.352 1 98.38 100 PHE A CA 1
ATOM 787 C C . PHE A 1 100 ? -5.188 -14.562 -3.42 1 98.38 100 PHE A C 1
ATOM 789 O O . PHE A 1 100 ? -4.012 -14.203 -3.529 1 98.38 100 PHE A O 1
ATOM 796 N N . ASN A 1 101 ? -6.023 -13.977 -2.568 1 97.5 101 ASN A N 1
ATOM 797 C CA . ASN A 1 101 ? -5.535 -13.023 -1.576 1 97.5 101 ASN A CA 1
ATOM 798 C C . ASN A 1 101 ? -4.938 -13.734 -0.365 1 97.5 101 ASN A C 1
ATOM 800 O O . ASN A 1 101 ? -5.352 -14.844 -0.024 1 97.5 101 ASN A O 1
ATOM 804 N N . MET A 1 102 ? -3.912 -13.109 0.207 1 97.06 102 MET A N 1
ATOM 805 C CA . MET A 1 102 ? -3.221 -13.562 1.412 1 97.06 102 MET A CA 1
ATOM 806 C C . MET A 1 102 ? -3.104 -12.43 2.428 1 97.06 102 MET A C 1
ATOM 808 O O . MET A 1 102 ? -2.291 -11.523 2.256 1 97.06 102 MET A O 1
ATOM 812 N N . GLU A 1 103 ? -3.787 -12.586 3.52 1 94.75 103 GLU A N 1
ATOM 813 C CA . GLU A 1 103 ? -3.789 -11.531 4.523 1 94.75 103 GLU A CA 1
ATOM 814 C C . GLU A 1 103 ? -2.875 -11.875 5.695 1 94.75 103 GLU A C 1
ATOM 816 O O . GLU A 1 103 ? -2.875 -13.016 6.172 1 94.75 103 GLU A O 1
ATOM 821 N N . SER A 1 104 ? -2.064 -10.93 6.039 1 93.12 104 SER A N 1
ATOM 822 C CA . SER A 1 104 ? -1.205 -11.102 7.207 1 93.12 104 SER A CA 1
ATOM 823 C C . SER A 1 104 ? -2.025 -11.18 8.492 1 93.12 104 SER A C 1
ATOM 825 O O . SER A 1 104 ? -2.963 -10.398 8.68 1 93.12 104 SER A O 1
ATOM 827 N N . ALA A 1 105 ? -1.666 -12.109 9.336 1 91.56 105 ALA A N 1
ATOM 828 C CA . ALA A 1 105 ? -2.309 -12.242 10.641 1 91.56 105 ALA A CA 1
ATOM 829 C C . ALA A 1 105 ? -1.322 -11.961 11.773 1 91.56 105 ALA A C 1
ATOM 831 O O . ALA A 1 105 ? -0.203 -12.477 11.766 1 91.56 105 ALA A O 1
ATOM 832 N N . GLY A 1 106 ? -1.752 -11.047 12.68 1 92.94 106 GLY A N 1
ATOM 833 C CA . GLY A 1 106 ? -0.929 -10.742 13.836 1 92.94 106 GLY A CA 1
ATOM 834 C C . GLY A 1 106 ? 0.219 -9.805 13.531 1 92.94 106 GLY A C 1
ATOM 835 O O . GLY A 1 106 ? 0.934 -9.367 14.438 1 92.94 106 GLY A O 1
ATOM 836 N N . ARG A 1 107 ? 0.462 -9.547 12.281 1 93.94 107 ARG A N 1
ATOM 837 C CA . ARG A 1 107 ? 1.502 -8.641 11.812 1 93.94 107 ARG A CA 1
ATOM 838 C C . ARG A 1 107 ? 0.906 -7.504 10.992 1 93.94 107 ARG A C 1
ATOM 840 O O . ARG A 1 107 ? -0.309 -7.445 10.789 1 93.94 107 ARG A O 1
ATOM 847 N N . TRP A 1 108 ? 1.729 -6.59 10.586 1 93.19 108 TRP A N 1
ATOM 848 C CA . TRP A 1 108 ? 1.3 -5.402 9.852 1 93.19 108 TRP A CA 1
ATOM 849 C C . TRP A 1 108 ? 0.423 -5.785 8.664 1 93.19 108 TRP A C 1
ATOM 851 O O . TRP A 1 108 ? 0.813 -6.613 7.84 1 93.19 108 TRP A O 1
ATOM 861 N N . ILE A 1 109 ? -0.707 -5.188 8.539 1 90.75 109 ILE A N 1
ATOM 862 C CA . ILE A 1 109 ? -1.684 -5.52 7.504 1 90.75 109 ILE A CA 1
ATOM 863 C C . ILE A 1 109 ? -1.15 -5.105 6.137 1 90.75 109 ILE A C 1
ATOM 865 O O . ILE A 1 109 ? -1.569 -5.645 5.109 1 90.75 109 ILE A O 1
ATOM 869 N N . GLY A 1 110 ? -0.208 -4.164 6.09 1 91.88 110 GLY A N 1
ATOM 870 C CA . GLY A 1 110 ? 0.428 -3.736 4.855 1 91.88 110 GLY A CA 1
ATOM 871 C C . GLY A 1 110 ? 1.234 -4.832 4.188 1 91.88 110 GLY A C 1
ATOM 872 O O . GLY A 1 110 ? 1.613 -4.711 3.021 1 91.88 110 GLY A O 1
ATOM 873 N N . TYR A 1 111 ? 1.424 -5.98 4.883 1 93.88 111 TYR A N 1
ATOM 874 C CA . TYR A 1 111 ? 2.125 -7.129 4.32 1 93.88 111 TYR A CA 1
ATOM 875 C C . TYR A 1 111 ? 1.184 -7.984 3.482 1 93.88 111 TYR A C 1
ATOM 877 O O . TYR A 1 111 ? 1.627 -8.875 2.758 1 93.88 111 TYR A O 1
ATOM 885 N N . SER A 1 112 ? -0.077 -7.73 3.498 1 93.62 112 SER A N 1
ATOM 886 C CA . SER A 1 112 ? -1.07 -8.547 2.807 1 93.62 112 SER A CA 1
ATOM 887 C C . SER A 1 112 ? -0.946 -8.406 1.293 1 93.62 112 SER A C 1
ATOM 889 O O . SER A 1 112 ? -0.364 -7.438 0.801 1 93.62 112 SER A O 1
ATOM 891 N N . VAL A 1 113 ? -1.427 -9.398 0.614 1 95.62 113 VAL A N 1
ATOM 892 C CA . VAL A 1 113 ? -1.404 -9.438 -0.844 1 95.62 113 VAL A CA 1
ATOM 893 C C . VAL A 1 113 ? -2.82 -9.648 -1.378 1 95.62 113 VAL A C 1
ATOM 895 O O . VAL A 1 113 ? -3.607 -10.391 -0.788 1 95.62 113 VAL A O 1
ATOM 898 N N . HIS A 1 114 ? -3.098 -9.047 -2.467 1 97.06 114 HIS A N 1
ATOM 899 C CA . HIS A 1 114 ? -4.414 -9.141 -3.082 1 97.06 114 HIS A CA 1
ATOM 900 C C . HIS A 1 114 ? -4.438 -10.203 -4.176 1 97.06 114 HIS A C 1
ATOM 902 O O . HIS A 1 114 ? -3.381 -10.641 -4.648 1 97.06 114 HIS A O 1
ATOM 908 N N . GLY A 1 115 ? -5.641 -10.602 -4.496 1 97.88 115 GLY A N 1
ATOM 909 C CA . GLY A 1 115 ? -5.812 -11.656 -5.488 1 97.88 115 GLY A CA 1
ATOM 910 C C . GLY A 1 115 ? -5.145 -11.336 -6.812 1 97.88 115 GLY A C 1
ATOM 911 O O . GLY A 1 115 ? -4.578 -12.227 -7.457 1 97.88 115 GLY A O 1
ATOM 912 N N . GLU A 1 116 ? -5.199 -10.07 -7.297 1 98.19 116 GLU A N 1
ATOM 913 C CA . GLU A 1 116 ? -4.582 -9.648 -8.555 1 98.19 116 GLU A CA 1
ATOM 914 C C . GLU A 1 116 ? -3.074 -9.875 -8.531 1 98.19 116 GLU A C 1
ATOM 916 O O . GLU A 1 116 ? -2.5 -10.359 -9.508 1 98.19 116 GLU A O 1
ATOM 921 N N . GLN A 1 117 ? -2.49 -9.547 -7.379 1 97.69 117 GLN A N 1
ATOM 922 C CA . GLN A 1 117 ? -1.042 -9.656 -7.238 1 97.69 117 GLN A CA 1
ATOM 923 C C . GLN A 1 117 ? -0.594 -11.117 -7.27 1 97.69 117 GLN A C 1
ATOM 925 O O . GLN A 1 117 ? 0.317 -11.477 -8.016 1 97.69 117 GLN A O 1
ATOM 930 N N . CYS A 1 118 ? -1.239 -11.93 -6.492 1 97.88 118 CYS A N 1
ATOM 931 C CA . CYS A 1 118 ? -0.88 -13.344 -6.449 1 97.88 118 CYS A CA 1
ATOM 932 C C . CYS A 1 118 ? -1.081 -14 -7.809 1 97.88 118 CYS A C 1
ATOM 934 O O . CYS A 1 118 ? -0.26 -14.812 -8.234 1 97.88 118 CYS A O 1
ATOM 936 N N . THR A 1 119 ? -2.188 -13.672 -8.484 1 98.62 119 THR A N 1
ATOM 937 C CA . THR A 1 119 ? -2.521 -14.281 -9.766 1 98.62 119 THR A CA 1
ATOM 938 C C . THR A 1 119 ? -1.473 -13.938 -10.82 1 98.62 119 THR A C 1
ATOM 940 O O . THR A 1 119 ? -0.965 -14.828 -11.508 1 98.62 119 THR A O 1
ATOM 943 N N . THR A 1 120 ? -1.127 -12.703 -10.922 1 97.81 120 THR A N 1
ATOM 944 C CA . THR A 1 120 ? -0.171 -12.289 -11.938 1 97.81 120 THR A CA 1
ATOM 945 C C . THR A 1 120 ? 1.236 -12.758 -11.586 1 97.81 120 THR A C 1
ATOM 947 O O . THR A 1 120 ? 2.004 -13.156 -12.469 1 97.81 120 THR A O 1
ATOM 950 N N . ASN A 1 121 ? 1.536 -12.727 -10.32 1 96.69 121 ASN A N 1
ATOM 951 C CA . ASN A 1 121 ? 2.834 -13.242 -9.898 1 96.69 121 ASN A CA 1
ATOM 952 C C . ASN A 1 121 ? 3 -14.719 -10.273 1 96.69 121 ASN A C 1
ATOM 954 O O . ASN A 1 121 ? 4.09 -15.141 -10.656 1 96.69 121 ASN A O 1
ATOM 958 N N . ASN A 1 122 ? 1.989 -15.5 -10.07 1 98 122 ASN A N 1
ATOM 959 C CA . ASN A 1 122 ? 2.049 -16.906 -10.43 1 98 122 ASN A CA 1
ATOM 960 C C . ASN A 1 122 ? 2.416 -17.109 -11.898 1 98 122 ASN A C 1
ATOM 962 O O . ASN A 1 122 ? 3.258 -17.938 -12.227 1 98 122 ASN A O 1
ATOM 966 N N . ALA A 1 123 ? 1.783 -16.312 -12.781 1 97.88 123 ALA A N 1
ATOM 967 C CA . ALA A 1 123 ? 2.096 -16.391 -14.203 1 97.88 123 ALA A CA 1
ATOM 968 C C . ALA A 1 123 ? 3.551 -16.016 -14.469 1 97.88 123 ALA A C 1
ATOM 970 O O . ALA A 1 123 ? 4.254 -16.719 -15.211 1 97.88 123 ALA A O 1
ATOM 971 N N . LEU A 1 124 ? 4.016 -15.008 -13.828 1 95.5 124 LEU A N 1
ATOM 972 C CA . LEU A 1 124 ? 5.355 -14.484 -14.094 1 95.5 124 LEU A CA 1
ATOM 973 C C . LEU A 1 124 ? 6.422 -15.453 -13.586 1 95.5 124 LEU A C 1
ATOM 975 O O . LEU A 1 124 ? 7.445 -15.656 -14.25 1 95.5 124 LEU A O 1
ATOM 979 N N . ILE A 1 125 ? 6.199 -16.016 -12.453 1 94.69 125 ILE A N 1
ATOM 980 C CA . ILE A 1 125 ? 7.188 -16.922 -11.867 1 94.69 125 ILE A CA 1
ATOM 981 C C . ILE A 1 125 ? 7.309 -18.172 -12.727 1 94.69 125 ILE A C 1
ATOM 983 O O . ILE A 1 125 ? 8.352 -18.828 -12.727 1 94.69 125 ILE A O 1
ATOM 987 N N . HIS A 1 126 ? 6.281 -18.547 -13.461 1 95.31 126 HIS A N 1
ATOM 988 C CA . HIS A 1 126 ? 6.293 -19.688 -14.367 1 95.31 126 HIS A CA 1
ATOM 989 C C . HIS A 1 126 ? 6.898 -19.312 -15.719 1 95.31 126 HIS A C 1
ATOM 991 O O . HIS A 1 126 ? 6.887 -20.125 -16.656 1 95.31 126 HIS A O 1
ATOM 997 N N . GLY A 1 127 ? 7.309 -18.031 -15.852 1 94.19 127 GLY A N 1
ATOM 998 C CA . GLY A 1 127 ? 8.094 -17.656 -17.016 1 94.19 127 GLY A CA 1
ATOM 999 C C . GLY A 1 127 ? 7.301 -16.859 -18.047 1 94.19 127 GLY A C 1
ATOM 1000 O O . GLY A 1 127 ? 7.824 -16.516 -19.094 1 94.19 127 GLY A O 1
ATOM 1001 N N . GLU A 1 128 ? 6.016 -16.578 -17.766 1 96.25 128 GLU A N 1
ATOM 1002 C CA . GLU A 1 128 ? 5.246 -15.766 -18.703 1 96.25 128 GLU A CA 1
ATOM 1003 C C . GLU A 1 128 ? 5.824 -14.359 -18.797 1 96.25 128 GLU A C 1
ATOM 1005 O O . GLU A 1 128 ? 6.277 -13.789 -17.812 1 96.25 128 GLU A O 1
ATOM 1010 N N . LYS A 1 129 ? 5.742 -13.758 -19.938 1 92.62 129 LYS A N 1
ATOM 1011 C CA . LYS A 1 129 ? 6.277 -12.414 -20.172 1 92.62 129 LYS A CA 1
ATOM 1012 C C . LYS A 1 129 ? 5.156 -11.383 -20.266 1 92.62 129 LYS A C 1
ATOM 1014 O O . LYS A 1 129 ? 5.383 -10.195 -20.031 1 92.62 129 LYS A O 1
ATOM 1019 N N . LYS A 1 130 ? 4.039 -11.922 -20.672 1 94.88 130 LYS A N 1
ATOM 1020 C CA . LYS A 1 130 ? 2.883 -11.055 -20.891 1 94.88 130 LYS A CA 1
ATOM 1021 C C . LYS A 1 130 ? 1.606 -11.703 -20.359 1 94.88 130 LYS A C 1
ATOM 1023 O O . LYS A 1 130 ? 1.4 -12.906 -20.516 1 94.88 130 LYS A O 1
ATOM 1028 N N . ILE A 1 131 ? 0.838 -10.93 -19.656 1 96.88 131 ILE A N 1
ATOM 1029 C CA . ILE A 1 131 ? -0.491 -11.359 -19.234 1 96.88 131 ILE A CA 1
ATOM 1030 C C . ILE A 1 131 ? -1.552 -10.656 -20.078 1 96.88 131 ILE A C 1
ATOM 1032 O O . ILE A 1 131 ? -1.558 -9.43 -20.172 1 96.88 131 ILE A O 1
ATOM 1036 N N . ASP A 1 132 ? -2.469 -11.344 -20.625 1 97.88 132 ASP A N 1
ATOM 1037 C CA . ASP A 1 132 ? -3.404 -10.766 -21.594 1 97.88 132 ASP A CA 1
ATOM 1038 C C . ASP A 1 132 ? -4.77 -10.523 -20.953 1 97.88 132 ASP A C 1
ATOM 1040 O O . ASP A 1 132 ? -5.469 -9.57 -21.297 1 97.88 132 ASP A O 1
ATOM 1044 N N . LEU A 1 133 ? -5.129 -11.414 -20.109 1 98.5 133 LEU A N 1
ATOM 1045 C CA . LEU A 1 133 ? -6.441 -11.32 -19.469 1 98.5 133 LEU A CA 1
ATOM 1046 C C . LEU A 1 133 ? -6.371 -11.766 -18.016 1 98.5 133 LEU A C 1
ATOM 1048 O O . LEU A 1 133 ? -5.801 -12.812 -17.703 1 98.5 133 LEU A O 1
ATOM 1052 N N . LEU A 1 134 ? -6.848 -10.945 -17.141 1 98.81 134 LEU A N 1
ATOM 1053 C CA . LEU A 1 134 ? -7.07 -11.281 -15.734 1 98.81 134 LEU A CA 1
ATOM 1054 C C . LEU A 1 134 ? -8.562 -11.328 -15.414 1 98.81 134 LEU A C 1
ATOM 1056 O O . LEU A 1 134 ? -9.289 -10.367 -15.688 1 98.81 134 LEU A O 1
ATOM 1060 N N . VAL A 1 135 ? -9.062 -12.398 -14.969 1 98.88 135 VAL A N 1
ATOM 1061 C CA . VAL A 1 135 ? -10.414 -12.523 -14.445 1 98.88 135 VAL A CA 1
ATOM 1062 C C . VAL A 1 135 ? -10.367 -12.562 -12.914 1 98.88 135 VAL A C 1
ATOM 1064 O O . VAL A 1 135 ? -9.695 -13.406 -12.328 1 98.88 135 VAL A O 1
ATOM 1067 N N . ILE A 1 136 ? -11.039 -11.633 -12.273 1 98.56 136 ILE A N 1
ATOM 1068 C CA . ILE A 1 136 ? -10.969 -11.484 -10.82 1 98.56 136 ILE A CA 1
ATOM 1069 C C . ILE A 1 136 ? -12.375 -11.469 -10.234 1 98.56 136 ILE A C 1
ATOM 1071 O O . ILE A 1 136 ? -13.32 -11 -10.875 1 98.56 136 ILE A O 1
ATOM 1075 N N . SER A 1 137 ? -12.547 -12.008 -9.047 1 97.19 137 SER A N 1
ATOM 1076 C CA . SER A 1 137 ? -13.867 -12.234 -8.453 1 97.19 137 SER A CA 1
ATOM 1077 C C . SER A 1 137 ? -14.539 -10.914 -8.102 1 97.19 137 SER A C 1
ATOM 1079 O O . SER A 1 137 ? -15.766 -10.781 -8.211 1 97.19 137 SER A O 1
ATOM 1081 N N . TYR A 1 138 ? -13.711 -9.906 -7.609 1 94.38 138 TYR A N 1
ATOM 1082 C CA . TYR A 1 138 ? -14.227 -8.617 -7.168 1 94.38 138 TYR A CA 1
ATOM 1083 C C . TYR A 1 138 ? -13.461 -7.469 -7.805 1 94.38 138 TYR A C 1
ATOM 1085 O O . TYR A 1 138 ? -12.352 -7.664 -8.312 1 94.38 138 TYR A O 1
ATOM 1093 N N . THR A 1 139 ? -14.055 -6.324 -7.738 1 94.75 139 THR A N 1
ATOM 1094 C CA . THR A 1 139 ? -13.422 -5.145 -8.32 1 94.75 139 THR A CA 1
ATOM 1095 C C . THR A 1 139 ? -12.062 -4.883 -7.664 1 94.75 139 THR A C 1
ATOM 1097 O O . THR A 1 139 ? -11.961 -4.82 -6.438 1 94.75 139 THR A O 1
ATOM 1100 N N . PRO A 1 140 ? -11.016 -4.746 -8.516 1 96.56 140 PRO A N 1
ATOM 1101 C CA . PRO A 1 140 ? -9.711 -4.406 -7.938 1 96.56 140 PRO A CA 1
ATOM 1102 C C . PRO A 1 140 ? -9.711 -3.049 -7.242 1 96.56 140 PRO A C 1
ATOM 1104 O O . PRO A 1 140 ? -10.258 -2.08 -7.773 1 96.56 140 PRO A O 1
ATOM 1107 N N . CYS A 1 141 ? -9.133 -2.992 -6.078 1 96.5 141 CYS A N 1
ATOM 1108 C CA . CYS A 1 141 ? -8.977 -1.703 -5.414 1 96.5 141 CYS A CA 1
ATOM 1109 C C . CYS A 1 141 ? -7.938 -0.843 -6.125 1 96.5 141 CYS A C 1
ATOM 1111 O O . CYS A 1 141 ? -7.23 -1.322 -7.016 1 96.5 141 CYS A O 1
ATOM 1113 N N . GLY A 1 142 ? -7.832 0.419 -5.766 1 97 142 GLY A N 1
ATOM 1114 C CA . GLY A 1 142 ? -6.871 1.31 -6.391 1 97 142 GLY A CA 1
ATOM 1115 C C . GLY A 1 142 ? -5.441 0.815 -6.285 1 97 142 GLY A C 1
ATOM 1116 O O . GLY A 1 142 ? -4.648 0.989 -7.211 1 97 142 GLY A O 1
ATOM 1117 N N . HIS A 1 143 ? -5.078 0.235 -5.129 1 97.06 143 HIS A N 1
ATOM 1118 C CA . HIS A 1 143 ? -3.758 -0.342 -4.91 1 97.06 143 HIS A CA 1
ATOM 1119 C C . HIS A 1 143 ? -3.424 -1.38 -5.973 1 97.06 143 HIS A C 1
ATOM 1121 O O . HIS A 1 143 ? -2.344 -1.339 -6.57 1 97.06 143 HIS A O 1
ATOM 1127 N N . CYS A 1 144 ? -4.297 -2.258 -6.258 1 97.56 144 CYS A N 1
ATOM 1128 C CA . CYS A 1 144 ? -4.098 -3.312 -7.246 1 97.56 144 CYS A CA 1
ATOM 1129 C C . CYS A 1 144 ? -4.039 -2.734 -8.656 1 97.56 144 CYS A C 1
ATOM 1131 O O . CYS A 1 144 ? -3.273 -3.209 -9.492 1 97.56 144 CYS A O 1
ATOM 1133 N N . ARG A 1 145 ? -4.898 -1.778 -8.922 1 97.19 145 ARG A N 1
ATOM 1134 C CA . ARG A 1 145 ? -4.898 -1.153 -10.242 1 97.19 145 ARG A CA 1
ATOM 1135 C C . ARG A 1 145 ? -3.555 -0.499 -10.539 1 97.19 145 ARG A C 1
ATOM 1137 O O . ARG A 1 145 ? -3.039 -0.605 -11.656 1 97.19 145 ARG A O 1
ATOM 1144 N N . GLN A 1 146 ? -3.053 0.188 -9.531 1 96.62 146 GLN A N 1
ATOM 1145 C CA . GLN A 1 146 ? -1.724 0.772 -9.688 1 96.62 146 GLN A CA 1
ATOM 1146 C C . GLN A 1 146 ? -0.673 -0.307 -9.93 1 96.62 146 GLN A C 1
ATOM 1148 O O . GLN A 1 146 ? 0.208 -0.141 -10.773 1 96.62 146 GLN A O 1
ATOM 1153 N N . TYR A 1 147 ? -0.718 -1.388 -9.203 1 96.56 147 TYR A N 1
ATOM 1154 C CA . TYR A 1 147 ? 0.19 -2.518 -9.367 1 96.56 147 TYR A CA 1
ATOM 1155 C C . TYR A 1 147 ? 0.135 -3.049 -10.797 1 96.56 147 TYR A C 1
ATOM 1157 O O . TYR A 1 147 ? 1.173 -3.268 -11.422 1 96.56 147 TYR A O 1
ATOM 1165 N N . LEU A 1 148 ? -1.048 -3.244 -11.289 1 96.75 148 LEU A N 1
ATOM 1166 C CA . LEU A 1 148 ? -1.231 -3.793 -12.625 1 96.75 148 LEU A CA 1
ATOM 1167 C C . LEU A 1 148 ? -0.725 -2.82 -13.688 1 96.75 148 LEU A C 1
ATOM 1169 O O . LEU A 1 148 ? -0.301 -3.238 -14.766 1 96.75 148 LEU A O 1
ATOM 1173 N N . ASN A 1 149 ? -0.783 -1.576 -13.359 1 92.94 149 ASN A N 1
ATOM 1174 C CA . ASN A 1 149 ? -0.39 -0.525 -14.289 1 92.94 149 ASN A CA 1
ATOM 1175 C C . ASN A 1 149 ? 1.115 -0.53 -14.539 1 92.94 149 ASN A C 1
ATOM 1177 O O . ASN A 1 149 ? 1.603 0.151 -15.445 1 92.94 149 ASN A O 1
ATOM 1181 N N . GLN A 1 150 ? 1.86 -1.335 -13.789 1 90.5 150 GLN A N 1
ATOM 1182 C CA . GLN A 1 150 ? 3.312 -1.396 -13.898 1 90.5 150 GLN A CA 1
ATOM 1183 C C . GLN A 1 150 ? 3.736 -2.176 -15.141 1 90.5 150 GLN A C 1
ATOM 1185 O O . GLN A 1 150 ? 4.836 -1.973 -15.664 1 90.5 150 GLN A O 1
ATOM 1190 N N . PHE A 1 151 ? 2.85 -3.006 -15.617 1 90.94 151 PHE A N 1
ATOM 1191 C CA . PHE A 1 151 ? 3.238 -3.928 -16.672 1 90.94 151 PHE A CA 1
ATOM 1192 C C . PHE A 1 151 ? 3.326 -3.205 -18.016 1 90.94 151 PHE A C 1
ATOM 1194 O O . PHE A 1 151 ? 2.504 -2.336 -18.312 1 90.94 151 PHE A O 1
ATOM 1201 N N . ALA A 1 152 ? 4.215 -3.551 -18.891 1 79.69 152 ALA A N 1
ATOM 1202 C CA . ALA A 1 152 ? 4.508 -2.887 -20.156 1 79.69 152 ALA A CA 1
ATOM 1203 C C . ALA A 1 152 ? 3.314 -2.967 -21.109 1 79.69 152 ALA A C 1
ATOM 1205 O O . ALA A 1 152 ? 3.084 -2.053 -21.906 1 79.69 152 ALA A O 1
ATOM 1206 N N . ASN A 1 153 ? 2.592 -4.023 -21.031 1 88.19 153 ASN A N 1
ATOM 1207 C CA . ASN A 1 153 ? 1.484 -4.215 -21.969 1 88.19 153 ASN A CA 1
ATOM 1208 C C . ASN A 1 153 ? 0.155 -3.785 -21.344 1 88.19 153 ASN A C 1
ATOM 1210 O O . ASN A 1 153 ? -0.9 -4.305 -21.719 1 88.19 153 ASN A O 1
ATOM 1214 N N . ARG A 1 154 ? 0.239 -2.936 -20.469 1 86.25 154 ARG A N 1
ATOM 1215 C CA . ARG A 1 154 ? -0.941 -2.512 -19.719 1 86.25 154 ARG A CA 1
ATOM 1216 C C . ARG A 1 154 ? -2.049 -2.049 -20.656 1 86.25 154 ARG A C 1
ATOM 1218 O O . ARG A 1 154 ? -3.232 -2.227 -20.375 1 86.25 154 ARG A O 1
ATOM 1225 N N . ASP A 1 155 ? -1.771 -1.505 -21.781 1 89 155 ASP A N 1
ATOM 1226 C CA . ASP A 1 155 ? -2.771 -0.959 -22.703 1 89 155 ASP A CA 1
ATOM 1227 C C . ASP A 1 155 ? -3.574 -2.076 -23.359 1 89 155 ASP A C 1
ATOM 1229 O O . ASP A 1 155 ? -4.715 -1.864 -23.781 1 89 155 ASP A O 1
ATOM 1233 N N . GLU A 1 156 ? -3.008 -3.264 -23.438 1 93.56 156 GLU A N 1
ATOM 1234 C CA . GLU A 1 156 ? -3.676 -4.41 -24.047 1 93.56 156 GLU A CA 1
ATOM 1235 C C . GLU A 1 156 ? -4.195 -5.375 -22.984 1 93.56 156 GLU A C 1
ATOM 1237 O O . GLU A 1 156 ? -4.926 -6.316 -23.297 1 93.56 156 GLU A O 1
ATOM 1242 N N . PHE A 1 157 ? -3.801 -5.129 -21.734 1 95.19 157 PHE A N 1
ATOM 1243 C CA . PHE A 1 157 ? -4.145 -5.98 -20.594 1 95.19 157 PHE A CA 1
ATOM 1244 C C . PHE A 1 157 ? -5.609 -5.809 -20.219 1 95.19 157 PHE A C 1
ATOM 1246 O O . PHE A 1 157 ? -6.035 -4.719 -19.828 1 95.19 157 PHE A O 1
ATOM 1253 N N . LEU A 1 158 ? -6.391 -6.891 -20.375 1 97.88 158 LEU A N 1
ATOM 1254 C CA . LEU A 1 158 ? -7.812 -6.852 -20.047 1 97.88 158 LEU A CA 1
ATOM 1255 C C . LEU A 1 158 ? -8.062 -7.391 -18.656 1 97.88 158 LEU A C 1
ATOM 1257 O O . LEU A 1 158 ? -7.352 -8.289 -18.188 1 97.88 158 LEU A O 1
ATOM 1261 N N . CYS A 1 159 ? -9 -6.824 -18 1 98.19 159 CYS A N 1
ATOM 1262 C CA . CYS A 1 159 ? -9.438 -7.258 -16.672 1 98.19 159 CYS A CA 1
ATOM 1263 C C . CYS A 1 159 ? -10.945 -7.484 -16.656 1 98.19 159 CYS A C 1
ATOM 1265 O O . CYS A 1 159 ? -11.719 -6.555 -16.875 1 98.19 159 CYS A O 1
ATOM 1267 N N . HIS A 1 160 ? -11.359 -8.68 -16.422 1 98.69 160 HIS A N 1
ATOM 1268 C CA . HIS A 1 160 ? -12.773 -8.977 -16.234 1 98.69 160 HIS A CA 1
ATOM 1269 C C . HIS A 1 160 ? -13.125 -9.086 -14.758 1 98.69 160 HIS A C 1
ATOM 1271 O O . HIS A 1 160 ? -12.469 -9.828 -14.016 1 98.69 160 HIS A O 1
ATOM 1277 N N . ILE A 1 161 ? -14.125 -8.359 -14.391 1 98 161 ILE A N 1
ATOM 1278 C CA . ILE A 1 161 ? -14.609 -8.375 -13.016 1 98 161 ILE A CA 1
ATOM 1279 C C . ILE A 1 161 ? -15.891 -9.203 -12.93 1 98 161 ILE A C 1
ATOM 1281 O O . ILE A 1 161 ? -16.922 -8.797 -13.453 1 98 161 ILE A O 1
ATOM 1285 N N . VAL A 1 162 ? -15.836 -10.273 -12.18 1 97.88 162 VAL A N 1
ATOM 1286 C CA . VAL A 1 162 ? -16.906 -11.258 -12.164 1 97.88 162 VAL A CA 1
ATOM 1287 C C . VAL A 1 162 ? -18.172 -10.641 -11.57 1 97.88 162 VAL A C 1
ATOM 1289 O O . VAL A 1 162 ? -19.266 -10.766 -12.133 1 97.88 162 VAL A O 1
ATOM 1292 N N . THR A 1 163 ? -18.062 -9.883 -10.422 1 94.88 163 THR A N 1
ATOM 1293 C CA . THR A 1 163 ? -19.203 -9.32 -9.727 1 94.88 163 THR A CA 1
ATOM 1294 C C . THR A 1 163 ? -19.906 -8.273 -10.594 1 94.88 163 THR A C 1
ATOM 1296 O O . THR A 1 163 ? -21.109 -8.07 -10.469 1 94.88 163 THR A O 1
ATOM 1299 N N . LEU A 1 164 ? -19.172 -7.668 -11.484 1 95.62 164 LEU A N 1
ATOM 1300 C CA . LEU A 1 164 ? -19.75 -6.676 -12.375 1 95.62 164 LEU A CA 1
ATOM 1301 C C . LEU A 1 164 ? -20.109 -7.293 -13.727 1 95.62 164 LEU A C 1
ATOM 1303 O O . LEU A 1 164 ? -20.828 -6.688 -14.523 1 95.62 164 LEU A O 1
ATOM 1307 N N . ASN A 1 165 ? -19.641 -8.484 -13.938 1 97 165 ASN A N 1
ATOM 1308 C CA . ASN A 1 165 ? -19.766 -9.164 -15.219 1 97 165 ASN A CA 1
ATOM 1309 C C . ASN A 1 165 ? -19.422 -8.242 -16.391 1 97 165 ASN A C 1
ATOM 1311 O O . ASN A 1 165 ? -20.203 -8.109 -17.328 1 97 165 ASN A O 1
ATOM 1315 N N . ARG A 1 166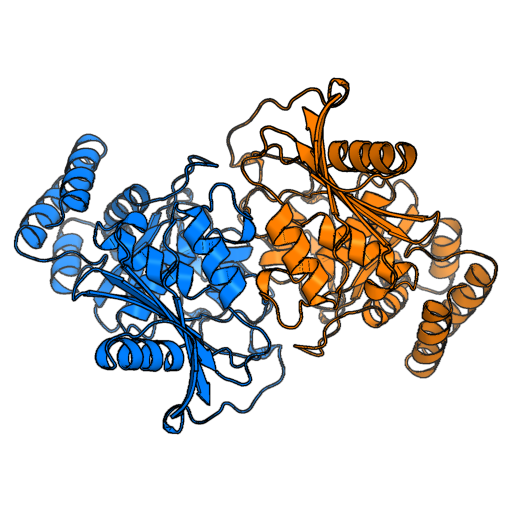 ? -18.328 -7.609 -16.312 1 97.38 166 ARG A N 1
ATOM 1316 C CA . ARG A 1 166 ? -17.859 -6.668 -17.328 1 97.38 166 ARG A CA 1
ATOM 1317 C C . ARG A 1 166 ? -16.344 -6.746 -17.484 1 97.38 166 ARG A C 1
ATOM 1319 O O . ARG A 1 166 ? -15.617 -6.926 -16.5 1 97.38 166 ARG A O 1
ATOM 1326 N N . THR A 1 167 ? -15.906 -6.652 -18.734 1 98.12 167 THR A N 1
ATOM 1327 C CA . THR A 1 167 ? -14.484 -6.625 -19.062 1 98.12 167 THR A CA 1
ATOM 1328 C C . THR A 1 167 ? -14.023 -5.199 -19.344 1 98.12 167 THR A C 1
ATOM 1330 O O . THR A 1 167 ? -14.703 -4.449 -20.062 1 98.12 167 THR A O 1
ATOM 1333 N N . PHE A 1 168 ? -12.852 -4.844 -18.781 1 97.31 168 PHE A N 1
ATOM 1334 C CA . PHE A 1 168 ? -12.312 -3.496 -18.922 1 97.31 168 PHE A CA 1
ATOM 1335 C C . PHE A 1 168 ? -10.883 -3.535 -19.453 1 97.31 168 PHE A C 1
ATOM 1337 O O . PHE A 1 168 ? -10.148 -4.488 -19.188 1 97.31 168 PHE A O 1
ATOM 1344 N N . HIS A 1 169 ? -10.578 -2.463 -20.188 1 95.31 169 HIS A N 1
ATOM 1345 C CA . HIS A 1 169 ? -9.156 -2.127 -20.281 1 95.31 169 HIS A CA 1
ATOM 1346 C C . HIS A 1 169 ? -8.664 -1.473 -19 1 95.31 169 HIS A C 1
ATOM 1348 O O . HIS A 1 169 ? -9.414 -0.747 -18.344 1 95.31 169 HIS A O 1
ATOM 1354 N N . LEU A 1 170 ? -7.379 -1.729 -18.656 1 92.62 170 LEU A N 1
ATOM 1355 C CA . LEU A 1 170 ? -6.84 -1.204 -17.406 1 92.62 170 LEU A CA 1
ATOM 1356 C C . LEU A 1 170 ? -6.934 0.317 -17.375 1 92.62 170 LEU A C 1
ATOM 1358 O O . LEU A 1 170 ? -7.137 0.905 -16.297 1 92.62 170 LEU A O 1
ATOM 1362 N N . ARG A 1 171 ? -6.844 0.995 -18.484 1 90.56 171 ARG A N 1
ATOM 1363 C CA . ARG A 1 171 ? -6.902 2.451 -18.547 1 90.56 171 ARG A CA 1
ATOM 1364 C C . ARG A 1 171 ? -8.273 2.967 -18.125 1 90.56 171 ARG A C 1
ATOM 1366 O O . ARG A 1 171 ? -8.398 4.094 -17.641 1 90.56 171 ARG A O 1
ATOM 1373 N N . GLU A 1 172 ? -9.266 2.15 -18.328 1 94.12 172 GLU A N 1
ATOM 1374 C CA . GLU A 1 172 ? -10.617 2.531 -17.906 1 94.12 172 GLU A CA 1
ATOM 1375 C C . GLU A 1 172 ? -10.75 2.504 -16.391 1 94.12 172 GLU A C 1
ATOM 1377 O O . GLU A 1 172 ? -11.555 3.24 -15.82 1 94.12 172 GLU A O 1
ATOM 1382 N N . LEU A 1 173 ? -9.953 1.637 -15.82 1 95.19 173 LEU A N 1
ATOM 1383 C CA . LEU A 1 173 ? -10.055 1.447 -14.375 1 95.19 173 LEU A CA 1
ATOM 1384 C C . LEU A 1 173 ? -9.141 2.422 -13.633 1 95.19 173 LEU A C 1
ATOM 1386 O O . LEU A 1 173 ? -9.352 2.699 -12.453 1 95.19 173 LEU A O 1
ATOM 1390 N N . LEU A 1 174 ? -8.125 2.91 -14.266 1 95.5 174 LEU A N 1
ATOM 1391 C CA . LEU A 1 174 ? -7.188 3.869 -13.688 1 95.5 174 LEU A CA 1
ATOM 1392 C C . LEU A 1 174 ? -6.883 4.992 -14.664 1 95.5 174 LEU A C 1
ATOM 1394 O O . LEU A 1 174 ? -5.754 5.109 -15.156 1 95.5 174 LEU A O 1
ATOM 1398 N N . PRO A 1 175 ? -7.812 5.895 -14.844 1 94.44 175 PRO A N 1
ATOM 1399 C CA . PRO A 1 175 ? -7.586 7.012 -15.773 1 94.44 175 PRO A CA 1
ATOM 1400 C C . PRO A 1 175 ? -6.551 8.008 -15.25 1 94.44 175 PRO A C 1
ATOM 1402 O O . PRO A 1 175 ? -6.379 8.148 -14.039 1 94.44 175 PRO A O 1
ATOM 1405 N N . PHE A 1 176 ? -5.801 8.68 -16.141 1 92.5 176 PHE A N 1
ATOM 1406 C CA . PHE A 1 176 ? -4.777 9.656 -15.781 1 92.5 176 PHE A CA 1
ATOM 1407 C C . PHE A 1 176 ? -3.76 9.039 -14.828 1 92.5 176 PHE A C 1
ATOM 1409 O O . PHE A 1 176 ? -3.449 9.609 -13.781 1 92.5 176 PHE A O 1
ATOM 1416 N N . ASP A 1 177 ? -3.391 7.941 -15.234 1 90.31 177 ASP A N 1
ATOM 1417 C CA . ASP A 1 177 ? -2.623 7.102 -14.32 1 90.31 177 ASP A CA 1
ATOM 1418 C C . ASP A 1 177 ? -1.221 7.664 -14.102 1 90.31 177 ASP A C 1
ATOM 1420 O O . ASP A 1 177 ? -0.715 8.422 -14.93 1 90.31 177 ASP A O 1
ATOM 1424 N N . PHE A 1 178 ? -0.747 7.406 -12.898 1 87.88 178 PHE A N 1
ATOM 1425 C CA . PHE A 1 178 ? 0.679 7.523 -12.617 1 87.88 178 PHE A CA 1
ATOM 1426 C C . PHE A 1 178 ? 1.427 6.273 -13.07 1 87.88 178 PHE A C 1
ATOM 1428 O O . PHE A 1 178 ? 1.072 5.16 -12.688 1 87.88 178 PHE A O 1
ATOM 1435 N N . ARG A 1 179 ? 2.529 6.418 -13.961 1 87.88 179 ARG A N 1
ATOM 1436 C CA . ARG A 1 179 ? 3.164 5.262 -14.578 1 87.88 179 ARG A CA 1
ATOM 1437 C C . ARG A 1 179 ? 4.68 5.422 -14.617 1 87.88 179 ARG A C 1
ATOM 1439 O O . ARG A 1 179 ? 5.203 6.492 -14.297 1 87.88 179 ARG A O 1
ATOM 1446 N N . PRO A 1 180 ? 5.371 4.316 -14.922 1 83.69 180 PRO A N 1
ATOM 1447 C CA . PRO A 1 180 ? 6.836 4.348 -14.938 1 83.69 180 PRO A CA 1
ATOM 1448 C C . PRO A 1 180 ? 7.395 5.441 -15.844 1 83.69 180 PRO A C 1
ATOM 1450 O O . PRO A 1 180 ? 8.43 6.039 -15.531 1 83.69 180 PRO A O 1
ATOM 1453 N N . SER A 1 181 ? 6.742 5.723 -16.922 1 82.88 181 SER A N 1
ATOM 1454 C CA . SER A 1 181 ? 7.219 6.727 -17.875 1 82.88 181 SER A CA 1
ATOM 1455 C C . SER A 1 181 ? 7.199 8.125 -17.25 1 82.88 181 SER A C 1
ATOM 1457 O O . SER A 1 181 ? 7.777 9.062 -17.797 1 82.88 181 SER A O 1
ATOM 1459 N N . ASP A 1 182 ? 6.512 8.305 -16.141 1 79.75 182 ASP A N 1
ATOM 1460 C CA . ASP A 1 182 ? 6.449 9.594 -15.445 1 79.75 182 ASP A CA 1
ATOM 1461 C C . ASP A 1 182 ? 7.711 9.836 -14.625 1 79.75 182 ASP A C 1
ATOM 1463 O O . ASP A 1 182 ? 7.934 10.945 -14.133 1 79.75 182 ASP A O 1
ATOM 1467 N N . LEU A 1 183 ? 8.516 8.758 -14.461 1 82.38 183 LEU A N 1
ATOM 1468 C CA . LEU A 1 183 ? 9.727 8.836 -13.664 1 82.38 183 LEU A CA 1
ATOM 1469 C C . LEU A 1 183 ? 10.953 9 -14.547 1 82.38 183 L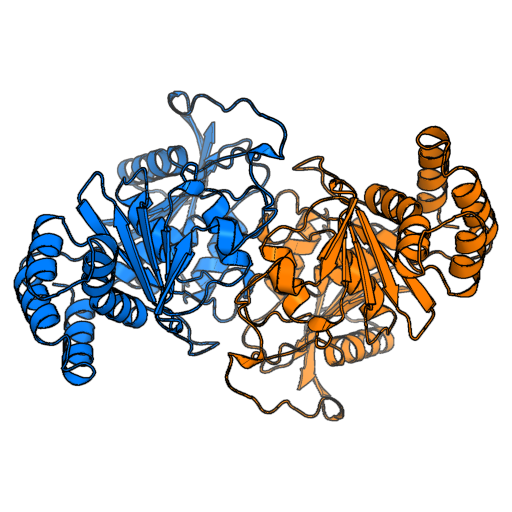EU A C 1
ATOM 1471 O O . LEU A 1 183 ? 10.922 8.648 -15.734 1 82.38 183 LEU A O 1
ATOM 1475 N N . PRO A 1 184 ? 12.008 9.539 -13.961 1 79.12 184 PRO A N 1
ATOM 1476 C CA . PRO A 1 184 ? 13.242 9.641 -14.742 1 79.12 184 PRO A CA 1
ATOM 1477 C C . PRO A 1 184 ? 13.805 8.281 -15.133 1 79.12 184 PRO A C 1
ATOM 1479 O O . PRO A 1 184 ? 13.664 7.309 -14.383 1 79.12 184 PRO A O 1
ATOM 1482 N N . SER A 1 185 ? 14.414 8.234 -16.312 1 80.12 185 SER A N 1
ATOM 1483 C CA . SER A 1 185 ? 15.047 7.004 -16.766 1 80.12 185 SER A CA 1
ATOM 1484 C C . SER A 1 185 ? 16.328 6.719 -15.992 1 80.12 185 SER A C 1
ATOM 1486 O O . SER A 1 185 ? 17.047 7.645 -15.625 1 80.12 185 SER A O 1
ATOM 1488 N N . ILE A 1 186 ? 16.5 5.402 -15.797 1 82.81 186 ILE A N 1
ATOM 1489 C CA . ILE A 1 186 ? 17.734 5.016 -15.117 1 82.81 186 ILE A CA 1
ATOM 1490 C C . ILE A 1 186 ? 18.453 3.941 -15.93 1 82.81 186 ILE A C 1
ATOM 1492 O O . ILE A 1 186 ? 17.844 3.283 -16.781 1 82.81 186 ILE A O 1
ATOM 1496 N N . THR A 1 187 ? 19.75 3.812 -15.711 1 85.94 187 THR A N 1
ATOM 1497 C CA . THR A 1 187 ? 20.531 2.73 -16.281 1 85.94 187 THR A CA 1
ATOM 1498 C C . THR A 1 187 ? 20.562 1.527 -15.344 1 85.94 187 THR A C 1
ATOM 1500 O O . THR A 1 187 ? 20.969 1.65 -14.18 1 85.94 187 THR A O 1
ATOM 1503 N N . PHE A 1 188 ? 20.172 0.452 -15.898 1 90.44 188 PHE A N 1
ATOM 1504 C CA . PHE A 1 188 ? 20.141 -0.764 -15.094 1 90.44 188 PHE A CA 1
ATOM 1505 C C . PHE A 1 188 ? 21.453 -1.519 -15.195 1 90.44 188 PHE A C 1
ATOM 1507 O O . PHE A 1 188 ? 22.109 -1.502 -16.234 1 90.44 188 PHE A O 1
ATOM 1514 N N . PRO A 1 189 ? 21.828 -2.17 -14.141 1 92.12 189 PRO A N 1
ATOM 1515 C CA . PRO A 1 189 ? 23.047 -2.971 -14.18 1 92.12 189 PRO A CA 1
ATOM 1516 C C . PRO A 1 189 ? 22.906 -4.23 -15.031 1 92.12 189 PRO A C 1
ATOM 1518 O O . PRO A 1 189 ? 21.781 -4.68 -15.289 1 92.12 189 PRO A O 1
ATOM 1521 N N . ASP A 1 190 ? 24.047 -4.785 -15.5 1 94.31 190 ASP A N 1
ATOM 1522 C CA . ASP A 1 190 ? 24.094 -6.074 -16.188 1 94.31 190 ASP A CA 1
ATOM 1523 C C . ASP A 1 190 ? 24.062 -7.227 -15.18 1 94.31 190 ASP A C 1
ATOM 1525 O O . ASP A 1 190 ? 25.094 -7.633 -14.656 1 94.31 190 ASP A O 1
ATOM 1529 N N . THR A 1 191 ? 22.938 -7.824 -15.062 1 94.94 191 THR A N 1
ATOM 1530 C CA . THR A 1 191 ? 22.719 -8.836 -14.023 1 94.94 191 THR A CA 1
ATOM 1531 C C . THR A 1 191 ? 23.547 -10.086 -14.32 1 94.94 191 THR A C 1
ATOM 1533 O O . THR A 1 191 ? 23.75 -10.914 -13.43 1 94.94 191 THR A O 1
ATOM 1536 N N . SER A 1 192 ? 23.953 -10.305 -15.516 1 94.19 192 SER A N 1
ATOM 1537 C CA . SER A 1 192 ? 24.781 -11.461 -15.859 1 94.19 192 SER A CA 1
ATOM 1538 C C . SER A 1 192 ? 26.125 -11.398 -15.172 1 94.19 192 SER A C 1
ATOM 1540 O O . SER A 1 192 ? 26.812 -12.414 -15.031 1 94.19 192 SER A O 1
ATOM 1542 N N . LYS A 1 193 ? 26.547 -10.203 -14.719 1 95.12 193 LYS A N 1
ATOM 1543 C CA . LYS A 1 193 ? 27.859 -10.008 -14.102 1 95.12 193 LYS A CA 1
ATOM 1544 C C . LYS A 1 193 ? 27.766 -10.094 -12.578 1 95.12 193 LYS A C 1
ATOM 1546 O O . LYS A 1 193 ? 28.781 -9.969 -11.883 1 95.12 193 LYS A O 1
ATOM 1551 N N . PHE A 1 194 ? 26.531 -10.359 -12.117 1 96.69 194 PHE A N 1
ATOM 1552 C CA . PHE A 1 194 ? 26.359 -10.422 -10.672 1 96.69 194 PHE A CA 1
ATOM 1553 C C . PHE A 1 194 ? 27.109 -11.609 -10.086 1 96.69 194 PHE A C 1
ATOM 1555 O O . PHE A 1 194 ? 27.062 -12.711 -10.641 1 96.69 194 PHE A O 1
ATOM 1562 N N . VAL A 1 195 ? 27.828 -11.344 -8.992 1 97.19 195 VAL A N 1
ATOM 1563 C CA . VAL A 1 195 ? 28.5 -12.383 -8.219 1 97.19 195 VAL A CA 1
ATOM 1564 C C . VAL A 1 195 ? 28.078 -12.281 -6.754 1 97.19 195 VAL A C 1
ATOM 1566 O O . VAL A 1 195 ? 27.484 -11.289 -6.34 1 97.19 195 VAL A O 1
ATOM 1569 N N . ILE A 1 196 ? 28.359 -13.336 -6.047 1 97.75 196 ILE A N 1
ATOM 1570 C CA . ILE A 1 196 ? 28.094 -13.305 -4.613 1 97.75 196 ILE A CA 1
ATOM 1571 C C . ILE A 1 196 ? 29.109 -12.398 -3.918 1 97.75 196 ILE A C 1
ATOM 1573 O O . ILE A 1 196 ? 30.312 -12.609 -4.027 1 97.75 196 ILE A O 1
ATOM 1577 N N . LYS A 1 197 ? 28.594 -11.367 -3.232 1 98 197 LYS A N 1
ATOM 1578 C CA . LYS A 1 197 ? 29.438 -10.43 -2.512 1 98 197 LYS A CA 1
ATOM 1579 C C . LYS A 1 197 ? 29.578 -10.82 -1.045 1 98 197 LYS A C 1
ATOM 1581 O O . LYS A 1 197 ? 30.609 -10.578 -0.424 1 98 197 LYS A O 1
ATOM 1586 N N . SER A 1 198 ? 28.516 -11.383 -0.484 1 97.12 198 SER A N 1
ATOM 1587 C CA . SER A 1 198 ? 28.531 -11.828 0.905 1 97.12 198 SER A CA 1
ATOM 1588 C C . SER A 1 198 ? 27.453 -12.867 1.173 1 97.12 198 SER A C 1
ATOM 1590 O O . SER A 1 198 ? 26.469 -12.945 0.435 1 97.12 198 SER A O 1
ATOM 1592 N N . LYS A 1 199 ? 27.719 -13.688 2.078 1 96.31 199 LYS A N 1
ATOM 1593 C CA . LYS A 1 199 ? 26.797 -14.688 2.598 1 96.31 199 LYS A CA 1
ATOM 1594 C C . LYS A 1 199 ? 26.781 -14.672 4.121 1 96.31 199 LYS A C 1
ATOM 1596 O O . LYS A 1 199 ? 27.812 -14.789 4.77 1 96.31 199 LYS A O 1
ATOM 1601 N N . VAL A 1 200 ? 25.594 -14.469 4.688 1 95.81 200 VAL A N 1
ATOM 1602 C CA . VAL A 1 200 ? 25.422 -14.461 6.137 1 95.81 200 VAL A CA 1
ATOM 1603 C C . VAL A 1 200 ? 24.312 -15.438 6.531 1 95.81 200 VAL A C 1
ATOM 1605 O O . VAL A 1 200 ? 23.203 -15.391 6 1 95.81 200 VAL A O 1
ATOM 1608 N N . GLY A 1 201 ? 24.594 -16.312 7.441 1 93.19 201 GLY A N 1
ATOM 1609 C CA . GLY A 1 201 ? 23.578 -17.234 7.922 1 93.19 201 GLY A CA 1
ATOM 1610 C C . GLY A 1 201 ? 24.016 -18.688 7.84 1 93.19 201 GLY A C 1
ATOM 1611 O O . GLY A 1 201 ? 25.203 -18.984 7.805 1 93.19 201 GLY A O 1
ATOM 1612 N N . ASP A 1 202 ? 23.047 -19.547 7.828 1 87.56 202 ASP A N 1
ATOM 1613 C CA . ASP A 1 202 ? 23.281 -21 7.883 1 87.56 202 ASP A CA 1
ATOM 1614 C C . ASP A 1 202 ? 23.766 -21.516 6.539 1 87.56 202 ASP A C 1
ATOM 1616 O O . ASP A 1 202 ? 23.609 -20.859 5.508 1 87.56 202 ASP A O 1
ATOM 1620 N N . ASP A 1 203 ? 24.359 -22.75 6.617 1 88.12 203 ASP A N 1
ATOM 1621 C CA . ASP A 1 203 ? 24.797 -23.406 5.395 1 88.12 203 ASP A CA 1
ATOM 1622 C C . ASP A 1 203 ? 23.609 -23.953 4.602 1 88.12 203 ASP A C 1
ATOM 1624 O O . ASP A 1 203 ? 22.719 -24.578 5.172 1 88.12 203 ASP A O 1
ATOM 1628 N N . VAL A 1 204 ? 23.562 -23.625 3.395 1 92.56 204 VAL A N 1
ATOM 1629 C CA . VAL A 1 204 ? 22.531 -24.078 2.465 1 92.56 204 VAL A CA 1
ATOM 1630 C C . VAL A 1 204 ? 23.172 -24.562 1.169 1 92.56 204 VAL A C 1
ATOM 1632 O O . VAL A 1 204 ? 24.266 -24.094 0.797 1 92.56 204 VAL A O 1
ATOM 1635 N N . ASP A 1 205 ? 22.594 -25.531 0.526 1 94.94 205 ASP A N 1
ATOM 1636 C CA . ASP A 1 205 ? 23.062 -26.062 -0.748 1 94.94 205 ASP A CA 1
ATOM 1637 C C . ASP A 1 205 ? 23.203 -24.969 -1.792 1 94.94 205 ASP A C 1
ATOM 1639 O O . ASP A 1 205 ? 22.266 -24.203 -2.025 1 94.94 205 ASP A O 1
ATOM 1643 N N . MET A 1 206 ? 24.344 -24.938 -2.465 1 96.31 206 MET A N 1
ATOM 1644 C CA . MET A 1 206 ? 24.625 -23.906 -3.467 1 96.31 206 MET A CA 1
ATOM 1645 C C . MET A 1 206 ? 23.641 -24 -4.629 1 96.31 206 MET A C 1
ATOM 1647 O O . MET A 1 206 ? 23.359 -22.984 -5.273 1 96.31 206 MET A O 1
ATOM 1651 N N . LYS A 1 207 ? 23.156 -25.156 -4.801 1 97.44 207 LYS A N 1
ATOM 1652 C CA . LYS A 1 207 ? 22.156 -25.328 -5.852 1 97.44 207 LYS A CA 1
ATOM 1653 C C . LYS A 1 207 ? 20.938 -24.453 -5.59 1 97.44 207 LYS A C 1
ATOM 1655 O O . LYS A 1 207 ? 20.438 -23.797 -6.504 1 97.44 207 LYS A O 1
ATOM 1660 N N . PHE A 1 208 ? 20.469 -24.453 -4.355 1 97.94 208 PHE A N 1
ATOM 1661 C CA . PHE A 1 208 ? 19.312 -23.641 -3.979 1 97.94 208 PHE A CA 1
ATOM 1662 C C . PHE A 1 208 ? 19.656 -22.156 -4.043 1 97.94 208 PHE A C 1
ATOM 1664 O O . PHE A 1 208 ? 18.859 -21.344 -4.52 1 97.94 208 PHE A O 1
ATOM 1671 N N . ILE A 1 209 ? 20.859 -21.828 -3.598 1 97.94 209 ILE A N 1
ATOM 1672 C CA . ILE A 1 209 ? 21.297 -20.438 -3.613 1 97.94 209 ILE A CA 1
ATOM 1673 C C . ILE A 1 209 ? 21.281 -19.906 -5.043 1 97.94 209 ILE A C 1
ATOM 1675 O O . ILE A 1 209 ? 20.75 -18.812 -5.301 1 97.94 209 ILE A O 1
ATOM 1679 N N . ASN A 1 210 ? 21.797 -20.672 -5.949 1 98.19 210 ASN A N 1
ATOM 1680 C CA . ASN A 1 210 ? 21.859 -20.25 -7.344 1 98.19 210 ASN A CA 1
ATOM 1681 C C . ASN A 1 210 ? 20.469 -20.078 -7.945 1 98.19 210 ASN A C 1
ATOM 1683 O O . ASN A 1 210 ? 20.25 -19.188 -8.766 1 98.19 210 ASN A O 1
ATOM 1687 N N . GLN A 1 211 ? 19.594 -20.922 -7.559 1 98.19 211 GLN A N 1
ATOM 1688 C CA . GLN A 1 211 ? 18.219 -20.797 -8.031 1 98.19 211 GLN A CA 1
ATOM 1689 C C . GLN A 1 211 ? 17.594 -19.484 -7.559 1 98.19 211 GLN A C 1
ATOM 1691 O O . GLN A 1 211 ? 16.875 -18.828 -8.312 1 98.19 211 GLN A O 1
ATOM 1696 N N . VAL A 1 212 ? 17.844 -19.094 -6.312 1 98.62 212 VAL A N 1
ATOM 1697 C CA . VAL A 1 212 ? 17.297 -17.859 -5.77 1 98.62 212 VAL A CA 1
ATOM 1698 C C . VAL A 1 212 ? 17.969 -16.656 -6.422 1 98.62 212 VAL A C 1
ATOM 1700 O O . VAL A 1 212 ? 17.328 -15.633 -6.652 1 98.62 212 VAL A O 1
ATOM 1703 N N . ILE A 1 213 ? 19.266 -16.812 -6.676 1 98.5 213 ILE A N 1
ATOM 1704 C CA . ILE A 1 213 ? 19.969 -15.742 -7.363 1 98.5 213 ILE A CA 1
ATOM 1705 C C . ILE A 1 213 ? 19.359 -15.508 -8.742 1 98.5 213 ILE A C 1
ATOM 1707 O O . ILE A 1 213 ? 19.078 -14.367 -9.117 1 98.5 213 ILE A O 1
ATOM 1711 N N . ASP A 1 214 ? 19.172 -16.562 -9.461 1 97.88 214 ASP A N 1
ATOM 1712 C CA . ASP A 1 214 ? 18.547 -16.438 -10.773 1 97.88 214 ASP A CA 1
ATOM 1713 C C . ASP A 1 214 ? 17.156 -15.82 -10.664 1 97.88 214 ASP A C 1
ATOM 1715 O O . ASP A 1 214 ? 16.766 -14.984 -11.492 1 97.88 214 ASP A O 1
ATOM 1719 N N . CYS A 1 215 ? 16.438 -16.219 -9.672 1 97.56 215 CYS A N 1
ATOM 1720 C CA . CYS A 1 215 ? 15.117 -15.664 -9.398 1 97.56 215 CYS A CA 1
ATOM 1721 C C . CYS A 1 215 ? 15.211 -14.164 -9.125 1 97.56 215 CYS A C 1
ATOM 1723 O O . CYS A 1 215 ? 14.398 -13.391 -9.633 1 97.56 215 CYS A O 1
ATOM 1725 N N . ALA A 1 216 ? 16.141 -13.727 -8.328 1 97.88 216 ALA A N 1
ATOM 1726 C CA . ALA A 1 216 ? 16.344 -12.312 -8.008 1 97.88 216 ALA A CA 1
ATOM 1727 C C . ALA A 1 216 ? 16.656 -11.5 -9.266 1 97.88 216 ALA A C 1
ATOM 1729 O O . ALA A 1 216 ? 16.156 -10.391 -9.43 1 97.88 216 ALA A O 1
ATOM 1730 N N . LYS A 1 217 ? 17.453 -12.086 -10.133 1 96.56 217 LYS A N 1
ATOM 1731 C CA . LYS A 1 217 ? 17.844 -11.414 -11.367 1 96.56 217 LYS A CA 1
ATOM 1732 C C . LYS A 1 217 ? 16.625 -11.188 -12.273 1 96.56 217 LYS A C 1
ATOM 1734 O O . LYS A 1 217 ? 16.641 -10.289 -13.117 1 96.56 217 LYS A O 1
ATOM 1739 N N . ASP A 1 218 ? 15.602 -11.953 -12.07 1 94.69 218 ASP A N 1
ATOM 1740 C CA . ASP A 1 218 ? 14.406 -11.875 -12.898 1 94.69 218 ASP A CA 1
ATOM 1741 C C . ASP A 1 218 ? 13.375 -10.922 -12.289 1 94.69 218 ASP A C 1
ATOM 1743 O O . ASP A 1 218 ? 12.234 -10.852 -12.758 1 94.69 218 ASP A O 1
ATOM 1747 N N . SER A 1 219 ? 13.75 -10.164 -11.266 1 95.25 219 SER A N 1
ATOM 1748 C CA . SER A 1 219 ? 12.852 -9.18 -10.664 1 95.25 219 SER A CA 1
ATOM 1749 C C . SER A 1 219 ? 12.375 -8.164 -11.703 1 95.25 219 SER A C 1
ATOM 1751 O O . SER A 1 219 ? 13.102 -7.84 -12.641 1 95.25 219 SER A O 1
ATOM 1753 N N . HIS A 1 220 ? 11.102 -7.809 -11.531 1 92.5 220 HIS A N 1
ATOM 1754 C CA . HIS A 1 220 ? 10.617 -6.652 -12.281 1 92.5 220 HIS A CA 1
ATOM 1755 C C . HIS A 1 220 ? 11.047 -5.348 -11.625 1 92.5 220 HIS A C 1
ATOM 1757 O O . HIS A 1 220 ? 10.5 -4.965 -10.586 1 92.5 220 HIS A O 1
ATOM 1763 N N . VAL A 1 221 ? 12.008 -4.676 -12.258 1 90.94 221 VAL A N 1
ATOM 1764 C CA . VAL A 1 221 ? 12.594 -3.5 -11.617 1 90.94 221 VAL A CA 1
ATOM 1765 C C . VAL A 1 221 ? 12.289 -2.258 -12.453 1 90.94 221 VAL A C 1
ATOM 1767 O O . VAL A 1 221 ? 12.117 -2.346 -13.672 1 90.94 221 VAL A O 1
ATOM 1770 N N . ASP A 1 222 ? 12.219 -1.17 -11.797 1 87.12 222 ASP A N 1
ATOM 1771 C CA . ASP A 1 222 ? 12.008 0.126 -12.438 1 87.12 222 ASP A CA 1
ATOM 1772 C C . ASP A 1 222 ? 13.055 1.14 -11.984 1 87.12 222 ASP A C 1
ATOM 1774 O O . ASP A 1 222 ? 14.203 1.09 -12.422 1 87.12 222 ASP A O 1
ATOM 1778 N N . ASN A 1 223 ? 12.719 1.891 -10.914 1 83.88 223 ASN A N 1
ATOM 1779 C CA . ASN A 1 223 ? 13.586 3.02 -10.586 1 83.88 223 ASN A CA 1
ATOM 1780 C C . ASN A 1 223 ? 14.492 2.705 -9.398 1 83.88 223 ASN A C 1
ATOM 1782 O O . ASN A 1 223 ? 15.5 3.377 -9.188 1 83.88 223 ASN A O 1
ATOM 1786 N N . LEU A 1 224 ? 14.281 1.698 -8.68 1 86 224 LEU A N 1
ATOM 1787 C CA . LEU A 1 224 ? 15.023 1.446 -7.449 1 86 224 LEU A CA 1
ATOM 1788 C C . LEU A 1 224 ? 15.969 0.263 -7.625 1 86 224 LEU A C 1
ATOM 1790 O O . LEU A 1 224 ? 16.797 -0.017 -6.742 1 86 224 LEU A O 1
ATOM 1794 N N . MET A 1 225 ? 15.938 -0.443 -8.766 1 88 225 MET A N 1
ATOM 1795 C CA . MET A 1 225 ? 16.844 -1.541 -9.102 1 88 225 MET A CA 1
ATOM 1796 C C . MET A 1 225 ? 16.859 -2.582 -7.984 1 88 225 MET A C 1
ATOM 1798 O O . MET A 1 225 ? 17.938 -3.016 -7.559 1 88 225 MET A O 1
ATOM 1802 N N . CYS A 1 226 ? 15.695 -2.902 -7.492 1 93 226 CYS A N 1
ATOM 1803 C CA . CYS A 1 226 ? 15.57 -3.869 -6.41 1 93 226 CYS A CA 1
ATOM 1804 C C . CYS A 1 226 ? 15.531 -5.293 -6.949 1 93 226 CYS A C 1
ATOM 1806 O O . CYS A 1 226 ? 14.453 -5.875 -7.098 1 93 226 CYS A O 1
ATOM 1808 N N . TYR A 1 227 ? 16.766 -5.824 -7.176 1 97.12 227 TYR A N 1
ATOM 1809 C CA . TYR A 1 227 ? 16.844 -7.246 -7.504 1 97.12 227 TYR A CA 1
ATOM 1810 C C . TYR A 1 227 ? 16.812 -8.102 -6.242 1 97.12 227 TYR A C 1
ATOM 1812 O O . TYR A 1 227 ? 17.844 -8.266 -5.574 1 97.12 227 TYR A O 1
ATOM 1820 N N . LEU A 1 228 ? 15.688 -8.625 -5.977 1 98.06 228 LEU A N 1
ATOM 1821 C CA . LEU A 1 228 ? 15.438 -9.359 -4.746 1 98.06 228 LEU A CA 1
ATOM 1822 C C . LEU A 1 228 ? 14.812 -10.719 -5.047 1 98.06 228 LEU A C 1
ATOM 1824 O O . LEU A 1 228 ? 13.977 -10.844 -5.941 1 98.06 228 LEU A O 1
ATOM 1828 N N . GLY A 1 229 ? 15.242 -11.719 -4.336 1 98.44 229 GLY A N 1
ATOM 1829 C CA . GLY A 1 229 ? 14.672 -13.055 -4.434 1 98.44 229 GLY A CA 1
ATOM 1830 C C . GLY A 1 229 ? 14.57 -13.766 -3.094 1 98.44 229 GLY A C 1
ATOM 1831 O O . GLY A 1 229 ? 15.375 -13.516 -2.193 1 98.44 229 GLY A O 1
ATOM 1832 N N . VAL A 1 230 ? 13.602 -14.602 -2.963 1 98.69 230 VAL A N 1
ATOM 1833 C CA . VAL A 1 230 ? 13.406 -15.438 -1.781 1 98.69 230 VAL A CA 1
ATOM 1834 C C . VAL A 1 230 ? 13.219 -16.891 -2.201 1 98.69 230 VAL A C 1
ATOM 1836 O O . VAL A 1 230 ? 12.578 -17.172 -3.215 1 98.69 230 VAL A O 1
ATOM 1839 N N . GLY A 1 231 ? 13.867 -17.75 -1.456 1 98.62 231 GLY A N 1
ATOM 1840 C CA . GLY A 1 231 ? 13.633 -19.188 -1.579 1 98.62 231 GLY A CA 1
ATOM 1841 C C . GLY A 1 231 ? 13.242 -19.844 -0.27 1 98.62 231 GLY A C 1
ATOM 1842 O O . GLY A 1 231 ? 13.93 -19.688 0.74 1 98.62 231 GLY A O 1
ATOM 1843 N N . LEU A 1 232 ? 12.102 -20.484 -0.267 1 98.31 232 LEU A N 1
ATOM 1844 C CA . LEU A 1 232 ? 11.672 -21.312 0.854 1 98.31 232 LEU A CA 1
ATOM 1845 C C . LEU A 1 232 ? 11.984 -22.781 0.597 1 98.31 232 LEU A C 1
ATOM 1847 O O . LEU A 1 232 ? 11.453 -23.375 -0.338 1 98.31 232 LEU A O 1
ATOM 1851 N N . VAL A 1 233 ? 12.805 -23.375 1.446 1 97.69 233 VAL A N 1
ATOM 1852 C CA . VAL A 1 233 ? 13.297 -24.734 1.204 1 97.69 233 VAL A CA 1
ATOM 1853 C C . VAL A 1 233 ? 12.555 -25.719 2.096 1 97.69 233 VAL A C 1
ATOM 1855 O O . VAL A 1 233 ? 12.445 -25.516 3.307 1 97.69 233 VAL A O 1
ATOM 1858 N N . ILE A 1 234 ? 11.992 -26.766 1.536 1 96.25 234 ILE A N 1
ATOM 1859 C CA . ILE A 1 234 ? 11.398 -27.906 2.211 1 96.25 234 ILE A CA 1
ATOM 1860 C C . ILE A 1 234 ? 12.023 -29.203 1.691 1 96.25 234 ILE A C 1
ATOM 1862 O O . ILE A 1 234 ? 11.656 -29.688 0.621 1 96.25 234 ILE A O 1
ATOM 1866 N N . GLY A 1 235 ? 12.867 -29.812 2.48 1 94.94 235 GLY A N 1
ATOM 1867 C CA . GLY A 1 235 ? 13.586 -30.984 1.999 1 94.94 235 GLY A CA 1
ATOM 1868 C C . GLY A 1 235 ? 14.383 -30.719 0.735 1 94.94 235 GLY A C 1
ATOM 1869 O O . GLY A 1 235 ? 15.305 -29.906 0.738 1 94.94 235 GLY A O 1
ATOM 1870 N N . LYS A 1 236 ? 13.992 -31.312 -0.355 1 95.5 236 LYS A N 1
ATOM 1871 C CA . LYS A 1 236 ? 14.719 -31.188 -1.615 1 95.5 236 LYS A CA 1
ATOM 1872 C C . LYS A 1 236 ? 14.008 -30.234 -2.568 1 95.5 236 LYS A C 1
ATOM 1874 O O . LYS A 1 236 ? 14.398 -30.094 -3.729 1 95.5 236 LYS A O 1
ATOM 1879 N N . GLU A 1 237 ? 12.992 -29.609 -2.088 1 95.69 237 GLU A N 1
ATOM 1880 C CA . GLU A 1 237 ? 12.211 -28.688 -2.91 1 95.69 237 GLU A CA 1
ATOM 1881 C C . GLU A 1 237 ? 12.469 -27.234 -2.51 1 95.69 237 GLU A C 1
ATOM 1883 O O . GLU A 1 237 ? 12.906 -26.969 -1.392 1 95.69 237 GLU A O 1
ATOM 1888 N N . ILE A 1 238 ? 12.258 -26.359 -3.484 1 97.5 238 ILE A N 1
ATOM 1889 C CA . ILE A 1 238 ? 12.383 -24.938 -3.205 1 97.5 238 ILE A CA 1
ATOM 1890 C C . ILE A 1 238 ? 11.227 -24.172 -3.857 1 97.5 238 ILE A C 1
ATOM 1892 O O . ILE A 1 238 ? 10.812 -24.516 -4.969 1 97.5 238 ILE A O 1
ATOM 1896 N N . TYR A 1 239 ? 10.656 -23.219 -3.166 1 97.88 239 TYR A N 1
ATOM 1897 C CA . TYR A 1 239 ? 9.617 -22.328 -3.662 1 97.88 239 TYR A CA 1
ATOM 1898 C C . TYR A 1 239 ? 10.125 -20.891 -3.744 1 97.88 239 TYR A C 1
ATOM 1900 O O . TYR A 1 239 ? 10.578 -20.328 -2.744 1 97.88 239 TYR A O 1
ATOM 1908 N N . LEU A 1 240 ? 10.008 -20.328 -4.898 1 98.25 240 LEU A N 1
ATOM 1909 C CA . LEU A 1 240 ? 10.711 -19.078 -5.199 1 98.25 240 LEU A CA 1
ATOM 1910 C C . LEU A 1 240 ? 9.727 -17.922 -5.324 1 98.25 240 LEU A C 1
ATOM 1912 O O . LEU A 1 240 ? 8.562 -18.125 -5.652 1 98.25 240 LEU A O 1
ATOM 1916 N N . GLY A 1 241 ? 10.172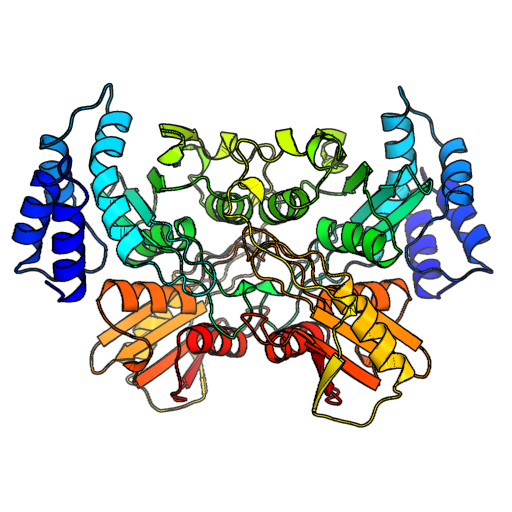 -16.75 -5.004 1 98.12 241 GLY A N 1
ATOM 1917 C CA . GLY A 1 241 ? 9.523 -15.477 -5.277 1 98.12 241 GLY A CA 1
ATOM 1918 C C . GLY A 1 241 ? 10.5 -14.359 -5.586 1 98.12 241 GLY A C 1
ATOM 1919 O O . GLY A 1 241 ? 11.578 -14.281 -4.988 1 98.12 241 GLY A O 1
ATOM 1920 N N . ASN A 1 242 ? 10.172 -13.562 -6.527 1 97.38 242 ASN A N 1
ATOM 1921 C CA . ASN A 1 242 ? 10.992 -12.398 -6.84 1 97.38 242 ASN A CA 1
ATOM 1922 C C . ASN A 1 242 ? 10.203 -11.102 -6.699 1 97.38 242 ASN A C 1
ATOM 1924 O O . ASN A 1 242 ? 8.992 -11.125 -6.473 1 97.38 242 ASN A O 1
ATOM 1928 N N . TYR A 1 243 ? 10.953 -10.055 -6.73 1 96.5 243 TYR A N 1
ATOM 1929 C CA . TYR A 1 243 ? 10.422 -8.719 -6.488 1 96.5 243 TYR A CA 1
ATOM 1930 C C . TYR A 1 243 ? 9.766 -8.156 -7.746 1 96.5 243 TYR A C 1
ATOM 1932 O O . TYR A 1 243 ? 10.281 -8.336 -8.852 1 96.5 243 TYR A O 1
ATOM 1940 N N . ILE A 1 244 ? 8.57 -7.574 -7.598 1 95.31 244 ILE A N 1
ATOM 1941 C CA . ILE A 1 244 ? 7.934 -6.789 -8.648 1 95.31 244 ILE A CA 1
ATOM 1942 C C . ILE A 1 244 ? 7.785 -5.34 -8.188 1 95.31 244 ILE A C 1
ATOM 1944 O O . ILE A 1 244 ? 6.879 -5.016 -7.414 1 95.31 244 ILE A O 1
ATOM 1948 N N . GLU A 1 245 ? 8.547 -4.52 -8.766 1 92.81 245 GLU A N 1
ATOM 1949 C CA . GLU A 1 245 ? 8.609 -3.119 -8.352 1 92.81 245 GLU A CA 1
ATOM 1950 C C . GLU A 1 245 ? 7.473 -2.309 -8.969 1 92.81 245 GLU A C 1
ATOM 1952 O O . GLU A 1 245 ? 7.168 -2.461 -10.156 1 92.81 245 GLU A O 1
ATOM 1957 N N . SER A 1 246 ? 6.781 -1.555 -8.148 1 91.94 246 SER A N 1
ATOM 1958 C CA . SER A 1 246 ? 5.859 -0.524 -8.617 1 91.94 246 SER A CA 1
ATOM 1959 C C . SER A 1 246 ? 6.52 0.852 -8.602 1 91.94 246 SER A C 1
ATOM 1961 O O . SER A 1 246 ? 7.207 1.209 -7.645 1 91.94 246 SER A O 1
ATOM 1963 N N . CYS A 1 247 ? 6.234 1.648 -9.602 1 89.75 247 CYS A N 1
ATOM 1964 C CA . CYS A 1 247 ? 6.758 3.01 -9.656 1 89.75 247 CYS A CA 1
ATOM 1965 C C . CYS A 1 247 ? 6.215 3.85 -8.508 1 89.75 247 CYS A C 1
ATOM 1967 O O . CYS A 1 247 ? 6.805 4.871 -8.148 1 89.75 247 CYS A O 1
ATOM 1969 N N . ALA A 1 248 ? 5.105 3.383 -7.891 1 90.38 248 ALA A N 1
ATOM 1970 C CA . ALA A 1 248 ? 4.484 4.113 -6.789 1 90.38 248 ALA A CA 1
ATOM 1971 C C . ALA A 1 248 ? 4.941 3.568 -5.441 1 90.38 248 ALA A C 1
ATOM 1973 O O . ALA A 1 248 ? 4.375 3.912 -4.402 1 90.38 248 ALA A O 1
ATOM 1974 N N . HIS A 1 249 ? 5.867 2.639 -5.34 1 89.62 249 HIS A N 1
ATOM 1975 C CA . HIS A 1 249 ? 6.531 2.096 -4.156 1 89.62 249 HIS A CA 1
ATOM 1976 C C . HIS A 1 249 ? 5.605 1.158 -3.389 1 89.62 249 HIS A C 1
ATOM 1978 O O . HIS A 1 249 ? 5.742 -0.065 -3.475 1 89.62 249 HIS A O 1
ATOM 1984 N N . ASN A 1 250 ? 4.535 1.604 -2.793 1 91.31 250 ASN A N 1
ATOM 1985 C CA . ASN A 1 250 ? 3.707 0.838 -1.866 1 91.31 250 ASN A CA 1
ATOM 1986 C C . ASN A 1 250 ? 3.104 -0.392 -2.539 1 91.31 250 ASN A C 1
ATOM 1988 O O . ASN A 1 250 ? 3.043 -1.466 -1.938 1 91.31 250 ASN A O 1
ATOM 1992 N N . PRO A 1 251 ? 2.703 -0.311 -3.834 1 93 251 PRO A N 1
ATOM 1993 C CA . PRO A 1 251 ? 2.084 -1.491 -4.441 1 93 251 PRO A CA 1
ATOM 1994 C C . PRO A 1 251 ? 3.109 -2.525 -4.898 1 93 251 PRO A C 1
ATOM 1996 O O . PRO A 1 251 ? 2.756 -3.494 -5.578 1 93 251 PRO A O 1
ATOM 1999 N N . SER A 1 252 ? 4.363 -2.291 -4.594 1 94.5 252 SER A N 1
ATOM 2000 C CA . SER A 1 252 ? 5.383 -3.273 -4.953 1 94.5 252 SER A CA 1
ATOM 2001 C C . SER A 1 252 ? 5.109 -4.621 -4.289 1 94.5 252 SER A C 1
ATOM 2003 O O . SER A 1 252 ? 4.613 -4.672 -3.16 1 94.5 252 SER A O 1
ATOM 2005 N N . PHE A 1 253 ? 5.383 -5.672 -5.008 1 96.5 253 PHE A N 1
ATOM 2006 C CA . PHE A 1 253 ? 5.129 -7.035 -4.566 1 96.5 253 PHE A CA 1
ATOM 2007 C C . PHE A 1 253 ? 6.387 -7.648 -3.961 1 96.5 253 PHE A C 1
ATOM 2009 O O . PHE A 1 253 ? 7.406 -7.781 -4.637 1 96.5 253 PHE A O 1
ATOM 2016 N N . HIS A 1 254 ? 6.332 -8.008 -2.684 1 97.44 254 HIS A N 1
ATOM 2017 C CA . HIS A 1 254 ? 7.477 -8.539 -1.945 1 97.44 254 HIS A CA 1
ATOM 2018 C C . HIS A 1 254 ? 7.777 -9.977 -2.35 1 97.44 254 HIS A C 1
ATOM 2020 O O . HIS A 1 254 ? 6.863 -10.797 -2.471 1 97.44 254 HIS A O 1
ATOM 2026 N N . PRO A 1 255 ? 9.047 -10.352 -2.523 1 97.94 255 PRO A N 1
ATOM 2027 C CA . PRO A 1 255 ? 9.391 -11.711 -2.953 1 97.94 255 PRO A CA 1
ATOM 2028 C C . PRO A 1 255 ? 8.906 -12.781 -1.974 1 97.94 255 PRO A C 1
ATOM 2030 O O . PRO A 1 255 ? 8.562 -13.891 -2.385 1 97.94 255 PRO A O 1
ATOM 2033 N N . MET A 1 256 ? 8.883 -12.5 -0.681 1 98.38 256 MET A N 1
ATOM 2034 C CA . MET A 1 256 ? 8.414 -13.477 0.302 1 98.38 256 MET A CA 1
ATOM 2035 C C . MET A 1 256 ? 6.953 -13.836 0.049 1 98.38 256 MET A C 1
ATOM 2037 O O . MET A 1 256 ? 6.57 -15.008 0.171 1 98.38 256 MET A O 1
ATOM 2041 N N . ASN A 1 257 ? 6.156 -12.844 -0.272 1 98 257 ASN A N 1
ATOM 2042 C CA . ASN A 1 257 ? 4.762 -13.109 -0.603 1 98 257 ASN A CA 1
ATOM 2043 C C . ASN A 1 257 ? 4.641 -14.062 -1.792 1 98 257 ASN A C 1
ATOM 2045 O O . ASN A 1 257 ? 3.783 -14.945 -1.802 1 98 257 ASN A O 1
ATOM 2049 N N . GLY A 1 258 ? 5.477 -13.797 -2.762 1 98 258 GLY A N 1
ATOM 2050 C CA . GLY A 1 258 ? 5.496 -14.688 -3.912 1 98 258 GLY A CA 1
ATOM 2051 C C . GLY A 1 258 ? 5.852 -16.109 -3.557 1 98 258 GLY A C 1
ATOM 2052 O O . GLY A 1 258 ? 5.199 -17.062 -4.012 1 98 258 GLY A O 1
ATOM 2053 N N . ALA A 1 259 ? 6.879 -16.281 -2.775 1 98.44 259 ALA A N 1
ATOM 2054 C CA . ALA A 1 259 ? 7.32 -17.609 -2.365 1 98.44 259 ALA A CA 1
ATOM 2055 C C . ALA A 1 259 ? 6.23 -18.328 -1.579 1 98.44 259 ALA A C 1
ATOM 2057 O O . ALA A 1 259 ? 5.977 -19.516 -1.803 1 98.44 259 ALA A O 1
ATOM 2058 N N . ILE A 1 260 ? 5.57 -17.594 -0.693 1 98.19 260 ILE A N 1
ATOM 2059 C CA . ILE A 1 260 ? 4.512 -18.203 0.114 1 98.19 260 ILE A CA 1
ATOM 2060 C C . ILE A 1 260 ? 3.354 -18.625 -0.786 1 98.19 260 ILE A C 1
ATOM 2062 O O . ILE A 1 260 ? 2.752 -19.672 -0.58 1 98.19 260 ILE A O 1
ATOM 2066 N N . SER A 1 261 ? 3.02 -17.766 -1.752 1 97.81 261 SER A N 1
ATOM 2067 C CA . SER A 1 261 ? 1.927 -18.109 -2.658 1 97.81 261 SER A CA 1
ATOM 2068 C C . SER A 1 261 ? 2.217 -19.391 -3.42 1 97.81 261 SER A C 1
ATOM 2070 O O . SER A 1 261 ? 1.327 -20.234 -3.598 1 97.81 261 SER A O 1
ATOM 2072 N N . GLN A 1 262 ? 3.469 -19.547 -3.887 1 97.12 262 GLN A N 1
ATOM 2073 C CA . GLN A 1 262 ? 3.854 -20.766 -4.586 1 97.12 262 GLN A CA 1
ATOM 2074 C C . GLN A 1 262 ? 3.777 -21.984 -3.662 1 97.12 262 GLN A C 1
ATOM 2076 O O . GLN A 1 262 ? 3.312 -23.047 -4.066 1 97.12 262 GLN A O 1
ATOM 2081 N N . LEU A 1 263 ? 4.266 -21.781 -2.502 1 96.62 263 LEU A N 1
ATOM 2082 C CA . LEU A 1 263 ? 4.195 -22.812 -1.476 1 96.62 263 LEU A CA 1
ATOM 2083 C C . LEU A 1 263 ? 2.756 -23.25 -1.238 1 96.62 263 LEU A C 1
ATOM 2085 O O . LEU A 1 263 ? 2.461 -24.453 -1.223 1 96.62 263 LEU A O 1
ATOM 2089 N N . THR A 1 264 ? 1.854 -22.328 -1.099 1 96.12 264 THR A N 1
ATOM 2090 C CA . THR A 1 264 ? 0.443 -22.578 -0.819 1 96.12 264 THR A CA 1
ATOM 2091 C C . THR A 1 264 ? -0.222 -23.297 -1.988 1 96.12 264 THR A C 1
ATOM 2093 O O . THR A 1 264 ? -0.992 -24.234 -1.787 1 96.12 264 THR A O 1
ATOM 2096 N N . LEU A 1 265 ? 0.078 -22.891 -3.184 1 95.62 265 LEU A N 1
ATOM 2097 C CA . LEU A 1 265 ? -0.49 -23.5 -4.387 1 95.62 265 LEU A CA 1
ATOM 2098 C C . LEU A 1 265 ? -0.07 -24.953 -4.516 1 95.62 265 LEU A C 1
ATOM 2100 O O . LEU A 1 265 ? -0.777 -25.766 -5.129 1 95.62 265 LEU A O 1
ATOM 2104 N N . ASN A 1 266 ? 1.041 -25.281 -3.92 1 93.75 266 ASN A N 1
ATOM 2105 C CA . ASN A 1 266 ? 1.561 -26.641 -4 1 93.75 266 ASN A CA 1
ATOM 2106 C C . ASN A 1 266 ? 1.142 -27.484 -2.795 1 93.75 266 ASN A C 1
ATOM 2108 O O . ASN A 1 266 ? 1.678 -28.562 -2.568 1 93.75 266 ASN A O 1
ATOM 2112 N N . GLY A 1 267 ? 0.264 -26.922 -1.971 1 91.81 267 GLY A N 1
ATOM 2113 C CA . GLY A 1 267 ? -0.318 -27.672 -0.869 1 91.81 267 GLY A CA 1
ATOM 2114 C C . GLY A 1 267 ? 0.591 -27.75 0.343 1 91.81 267 GLY A C 1
ATOM 2115 O O . GLY A 1 267 ? 0.456 -28.656 1.166 1 91.81 267 GLY A O 1
ATOM 2116 N N . LYS A 1 268 ? 1.577 -26.875 0.37 1 94.12 268 LYS A N 1
ATOM 2117 C CA . LYS A 1 268 ? 2.482 -26.828 1.515 1 94.12 268 LYS A CA 1
ATOM 2118 C C . LYS A 1 268 ? 2.145 -25.672 2.439 1 94.12 268 LYS A C 1
ATOM 2120 O O . LYS A 1 268 ? 1.347 -24.797 2.086 1 94.12 268 LYS A O 1
ATOM 2125 N N . ASP A 1 269 ? 2.719 -25.734 3.625 1 93.81 269 ASP A N 1
ATOM 2126 C CA . ASP A 1 269 ? 2.529 -24.719 4.652 1 93.81 269 ASP A CA 1
ATOM 2127 C C . ASP A 1 269 ? 3.863 -24.094 5.062 1 93.81 269 ASP A C 1
ATOM 2129 O O . ASP A 1 269 ? 4.91 -24.734 4.961 1 93.81 269 ASP A O 1
ATOM 2133 N N . VAL A 1 270 ? 3.771 -22.875 5.539 1 96.12 270 VAL A N 1
ATOM 2134 C CA . VAL A 1 270 ? 4.996 -22.188 5.941 1 96.12 270 VAL A CA 1
ATOM 2135 C C . VAL A 1 270 ? 5.652 -22.938 7.098 1 96.12 270 VAL A C 1
ATOM 2137 O O . VAL A 1 270 ? 6.867 -22.859 7.285 1 96.12 270 VAL A O 1
ATOM 2140 N N . SER A 1 271 ? 4.863 -23.641 7.883 1 95.06 271 SER A N 1
ATOM 2141 C CA . SER A 1 271 ? 5.398 -24.406 9 1 95.06 271 SER A CA 1
ATOM 2142 C C . SER A 1 271 ? 6.297 -25.547 8.5 1 95.06 271 SER A C 1
ATOM 2144 O O . SER A 1 271 ? 7.094 -26.094 9.266 1 95.06 271 SER A O 1
ATOM 2146 N N . ASP A 1 272 ? 6.172 -25.906 7.227 1 95.12 272 ASP A N 1
ATOM 2147 C CA . ASP A 1 272 ? 6.953 -27 6.645 1 95.12 272 ASP A CA 1
ATOM 2148 C C . ASP A 1 272 ? 8.336 -26.516 6.211 1 95.12 272 ASP A C 1
ATOM 2150 O O . ASP A 1 272 ? 9.219 -27.328 5.922 1 95.12 272 ASP A O 1
ATOM 2154 N N . VAL A 1 273 ? 8.586 -25.219 6.234 1 97.06 273 VAL A N 1
ATOM 2155 C CA . VAL A 1 273 ? 9.797 -24.641 5.668 1 97.06 273 VAL A CA 1
ATOM 2156 C C . VAL A 1 273 ? 10.977 -24.891 6.598 1 97.06 273 VAL A C 1
ATOM 2158 O O . VAL A 1 273 ? 10.938 -24.547 7.777 1 97.06 273 VAL A O 1
ATOM 2161 N N . ASP A 1 274 ? 12.039 -25.422 6.031 1 95.69 274 ASP A N 1
ATOM 2162 C CA . ASP A 1 274 ? 13.242 -25.75 6.785 1 95.69 274 ASP A CA 1
ATOM 2163 C C . ASP A 1 274 ? 14.18 -24.547 6.871 1 95.69 274 ASP A C 1
ATOM 2165 O O . ASP A 1 274 ? 14.867 -24.359 7.879 1 95.69 274 ASP A O 1
ATOM 2169 N N . SER A 1 275 ? 14.25 -23.906 5.82 1 96.19 275 SER A N 1
ATOM 2170 C CA . SER A 1 275 ? 15.164 -22.766 5.781 1 96.19 275 SER A CA 1
ATOM 2171 C C . SER A 1 275 ? 14.719 -21.75 4.742 1 96.19 275 SER A C 1
ATOM 2173 O O . SER A 1 275 ? 14.016 -22.078 3.787 1 96.19 275 SER A O 1
ATOM 2175 N N . ILE A 1 276 ? 15.117 -20.5 4.973 1 98.06 276 ILE A N 1
ATOM 2176 C CA . ILE A 1 276 ? 14.812 -19.375 4.098 1 98.06 276 ILE A CA 1
ATOM 2177 C C . ILE A 1 276 ? 16.094 -18.828 3.479 1 98.06 276 ILE A C 1
ATOM 2179 O O . ILE A 1 276 ? 17.094 -18.641 4.18 1 98.06 276 ILE A O 1
ATOM 2183 N N . ILE A 1 277 ? 16.125 -18.656 2.213 1 98.56 277 ILE A N 1
ATOM 2184 C CA . ILE A 1 277 ? 17.234 -18 1.513 1 98.56 277 ILE A CA 1
ATOM 2185 C C . ILE A 1 277 ? 16.781 -16.625 1.006 1 98.56 277 ILE A C 1
ATOM 2187 O O . ILE A 1 277 ? 15.773 -16.531 0.292 1 98.56 277 ILE A O 1
ATOM 2191 N N . LEU A 1 278 ? 17.422 -15.602 1.383 1 98.44 278 LEU A N 1
ATOM 2192 C CA . LEU A 1 278 ? 17.203 -14.242 0.901 1 98.44 278 LEU A CA 1
ATOM 2193 C C . LEU A 1 278 ? 18.359 -13.789 0.007 1 98.44 278 LEU A C 1
ATOM 2195 O O . LEU A 1 278 ? 19.516 -13.898 0.389 1 98.44 278 LEU A O 1
ATOM 2199 N N . VAL A 1 279 ? 18.031 -13.344 -1.172 1 98.62 279 VAL A N 1
ATOM 2200 C CA . VAL A 1 279 ? 19.031 -12.797 -2.074 1 98.62 279 VAL A CA 1
ATOM 2201 C C . VAL A 1 279 ? 18.688 -11.352 -2.418 1 98.62 279 VAL A C 1
ATOM 2203 O O . VAL A 1 279 ? 17.547 -11.047 -2.797 1 98.62 279 VAL A O 1
ATOM 2206 N N . GLN A 1 280 ? 19.609 -10.469 -2.334 1 97.75 280 GLN A N 1
ATOM 2207 C CA . GLN A 1 280 ? 19.359 -9.062 -2.635 1 97.75 280 GLN A CA 1
ATOM 2208 C C . GLN A 1 280 ? 20.562 -8.406 -3.281 1 97.75 280 GLN A C 1
ATOM 2210 O O . GLN A 1 280 ? 21.703 -8.688 -2.906 1 97.75 280 GLN A O 1
ATOM 2215 N N . TYR A 1 281 ? 20.328 -7.496 -4.188 1 97.31 281 TYR A N 1
ATOM 2216 C CA . TYR A 1 281 ? 21.344 -6.668 -4.836 1 97.31 281 TYR A CA 1
ATOM 2217 C C . TYR A 1 281 ? 21.969 -5.707 -3.84 1 97.31 281 TYR A C 1
ATOM 2219 O O . TYR A 1 281 ? 21.281 -5.121 -3.004 1 97.31 281 TYR A O 1
ATOM 2227 N N . GLU A 1 282 ? 23.234 -5.508 -3.916 1 95.81 282 GLU A N 1
ATOM 2228 C CA . GLU A 1 282 ? 23.984 -4.75 -2.92 1 95.81 282 GLU A CA 1
ATOM 2229 C C . GLU A 1 282 ? 23.578 -3.279 -2.92 1 95.81 282 GLU A C 1
ATOM 2231 O O . GLU A 1 282 ? 23.656 -2.607 -1.89 1 95.81 282 GLU A O 1
ATOM 2236 N N . ASN A 1 283 ? 23.141 -2.773 -4.047 1 92.44 283 ASN A N 1
ATOM 2237 C CA . ASN A 1 283 ? 22.828 -1.349 -4.125 1 92.44 283 ASN A CA 1
ATOM 2238 C C . ASN A 1 283 ? 21.344 -1.087 -3.963 1 92.44 283 ASN A C 1
ATOM 2240 O O . ASN A 1 283 ? 20.859 0.021 -4.223 1 92.44 283 ASN A O 1
ATOM 2244 N N . SER A 1 284 ? 20.562 -2.133 -3.641 1 91.88 284 SER A N 1
ATOM 2245 C CA . SER A 1 284 ? 19.172 -1.882 -3.301 1 91.88 284 SER A CA 1
ATOM 2246 C C . SER A 1 284 ? 19.047 -0.858 -2.178 1 91.88 284 SER A C 1
ATOM 2248 O O . SER A 1 284 ? 19.828 -0.886 -1.219 1 91.88 284 SER A O 1
ATOM 2250 N N . PRO A 1 285 ? 18.062 0.058 -2.26 1 90.25 285 PRO A N 1
ATOM 2251 C CA . PRO A 1 285 ? 17.969 1.142 -1.28 1 90.25 285 PRO A CA 1
ATOM 2252 C C . PRO A 1 285 ? 17.453 0.663 0.079 1 90.25 285 PRO A C 1
ATOM 2254 O O . PRO A 1 285 ? 17.438 1.434 1.042 1 90.25 285 PRO A O 1
ATOM 2257 N N . PHE A 1 286 ? 17.047 -0.616 0.18 1 91.62 286 PHE A N 1
ATOM 2258 C CA . PHE A 1 286 ? 16.594 -1.131 1.467 1 91.62 286 PHE A CA 1
ATOM 2259 C C . PHE A 1 286 ? 16.984 -2.596 1.631 1 91.62 286 PHE A C 1
ATOM 2261 O O . PHE A 1 286 ? 17.328 -3.266 0.654 1 91.62 286 PHE A O 1
ATOM 2268 N N . LYS A 1 287 ? 16.984 -3.023 2.865 1 92.75 287 LYS A N 1
ATOM 2269 C CA . LYS A 1 287 ? 17.172 -4.43 3.201 1 92.75 287 LYS A CA 1
ATOM 2270 C C . LYS A 1 287 ? 15.844 -5.145 3.396 1 92.75 287 LYS A C 1
ATOM 2272 O O . LYS A 1 287 ? 14.992 -4.684 4.156 1 92.75 287 LYS A O 1
ATOM 2277 N N . MET A 1 288 ? 15.719 -6.289 2.775 1 94.75 288 MET A N 1
ATOM 2278 C CA . MET A 1 288 ? 14.406 -6.926 2.764 1 94.75 288 MET A CA 1
ATOM 2279 C C . MET A 1 288 ? 14.219 -7.816 3.988 1 94.75 288 MET A C 1
ATOM 2281 O O . MET A 1 288 ? 13.109 -8.273 4.266 1 94.75 288 MET A O 1
ATOM 2285 N N . GLU A 1 289 ? 15.289 -8.109 4.754 1 94.62 289 GLU A N 1
ATOM 2286 C CA . GLU A 1 289 ? 15.273 -9.156 5.77 1 94.62 289 GLU A CA 1
ATOM 2287 C C . GLU A 1 289 ? 14.156 -8.922 6.781 1 94.62 289 GLU A C 1
ATOM 2289 O O . GLU A 1 289 ? 13.367 -9.828 7.062 1 94.62 289 GLU A O 1
ATOM 2294 N N . GLU A 1 290 ? 14.086 -7.773 7.316 1 93.44 290 GLU A N 1
ATOM 2295 C CA . GLU A 1 290 ? 13.102 -7.484 8.352 1 93.44 290 GLU A CA 1
ATOM 2296 C C . GLU A 1 290 ? 11.68 -7.699 7.832 1 93.44 290 GLU A C 1
ATOM 2298 O O . GLU A 1 290 ? 10.859 -8.336 8.492 1 93.44 290 GLU A O 1
ATOM 2303 N N . SER A 1 291 ? 11.391 -7.133 6.645 1 95.38 291 SER A N 1
ATOM 2304 C CA . SER A 1 291 ? 10.055 -7.285 6.082 1 95.38 291 SER A CA 1
ATOM 2305 C C . SER A 1 291 ? 9.773 -8.734 5.707 1 95.38 291 SER A C 1
ATOM 2307 O O . SER A 1 291 ? 8.656 -9.219 5.875 1 95.38 291 SER A O 1
ATOM 2309 N N . ALA A 1 292 ? 10.789 -9.461 5.191 1 97 292 ALA A N 1
ATOM 2310 C CA . ALA A 1 292 ? 10.617 -10.867 4.844 1 97 292 ALA A CA 1
ATOM 2311 C C . ALA A 1 292 ? 10.203 -11.688 6.066 1 97 292 ALA A C 1
ATOM 2313 O O . ALA A 1 292 ? 9.266 -12.484 5.996 1 97 292 ALA A O 1
ATOM 2314 N N . ILE A 1 293 ? 10.867 -11.422 7.133 1 95.56 293 ILE A N 1
ATOM 2315 C CA . ILE A 1 293 ? 10.594 -12.148 8.367 1 95.56 293 ILE A CA 1
ATOM 2316 C C . ILE A 1 293 ? 9.219 -11.758 8.898 1 95.56 293 ILE A C 1
ATOM 2318 O O . ILE A 1 293 ? 8.438 -12.617 9.32 1 95.56 293 ILE A O 1
ATOM 2322 N N . GLY A 1 294 ? 8.914 -10.453 8.891 1 95.19 294 GLY A N 1
ATOM 2323 C CA . GLY A 1 294 ? 7.594 -10.016 9.312 1 95.19 294 GLY A CA 1
ATOM 2324 C C . GLY A 1 294 ? 6.473 -10.656 8.516 1 95.19 294 GLY A C 1
ATOM 2325 O O . GLY A 1 294 ? 5.461 -11.078 9.086 1 95.19 294 GLY A O 1
ATOM 2326 N N . ILE A 1 295 ? 6.684 -10.789 7.215 1 96.88 295 ILE A N 1
ATOM 2327 C CA . ILE A 1 295 ? 5.672 -11.336 6.312 1 96.88 295 ILE A CA 1
ATOM 2328 C C . ILE A 1 295 ? 5.434 -12.812 6.637 1 96.88 295 ILE A C 1
ATOM 2330 O O . ILE A 1 295 ? 4.297 -13.227 6.867 1 96.88 295 ILE A O 1
ATOM 2334 N N . ILE A 1 296 ? 6.465 -13.57 6.688 1 97.56 296 ILE A N 1
ATOM 2335 C CA . ILE A 1 296 ? 6.262 -15.008 6.82 1 97.56 296 ILE A CA 1
ATOM 2336 C C . ILE A 1 296 ? 5.754 -15.336 8.227 1 97.56 296 ILE A C 1
ATOM 2338 O O . ILE A 1 296 ? 4.98 -16.281 8.414 1 97.56 296 ILE A O 1
ATOM 2342 N N . LYS A 1 297 ? 6.105 -14.555 9.219 1 95.94 297 LYS A N 1
ATOM 2343 C CA . LYS A 1 297 ? 5.582 -14.742 10.57 1 95.94 297 LYS A CA 1
ATOM 2344 C C . LYS A 1 297 ? 4.078 -14.5 10.617 1 95.94 297 LYS A C 1
ATOM 2346 O O . LYS A 1 297 ? 3.371 -15.086 11.438 1 95.94 297 LYS A O 1
ATOM 2351 N N . GLY A 1 298 ? 3.619 -13.664 9.727 1 95.69 298 GLY A N 1
ATOM 2352 C CA . GLY A 1 298 ? 2.189 -13.414 9.625 1 95.69 298 GLY A CA 1
ATOM 2353 C C . GLY A 1 298 ? 1.401 -14.641 9.203 1 95.69 298 GLY A C 1
ATOM 2354 O O . GLY A 1 298 ? 0.175 -14.672 9.328 1 95.69 298 GLY A O 1
ATOM 2355 N N . TYR A 1 299 ? 2.109 -15.641 8.742 1 95.94 299 TYR A N 1
ATOM 2356 C CA . TYR A 1 299 ? 1.465 -16.875 8.297 1 95.94 299 TYR A CA 1
ATOM 2357 C C . TYR A 1 299 ? 1.842 -18.047 9.195 1 95.94 299 TYR A C 1
ATOM 2359 O O . TYR A 1 299 ? 1.657 -19.203 8.828 1 95.94 299 TYR A O 1
ATOM 2367 N N . GLY A 1 300 ? 2.492 -17.734 10.336 1 93.81 300 GLY A N 1
ATOM 2368 C CA . GLY A 1 300 ? 2.674 -18.734 11.375 1 93.81 300 GLY A CA 1
ATOM 2369 C C . GLY A 1 300 ? 4.07 -19.328 11.398 1 93.81 300 GLY A C 1
ATOM 2370 O O . GLY A 1 300 ? 4.32 -20.328 12.078 1 93.81 300 GLY A O 1
ATOM 2371 N N . TYR A 1 301 ? 4.965 -18.766 10.656 1 95 301 TYR A N 1
ATOM 2372 C CA . TYR A 1 301 ? 6.332 -19.281 10.648 1 95 301 TYR A CA 1
ATOM 2373 C C . TYR A 1 301 ? 7.016 -19.031 11.992 1 95 301 TYR A C 1
ATOM 2375 O O . TYR A 1 301 ? 6.938 -17.922 12.539 1 95 301 TYR A O 1
ATOM 2383 N N . THR A 1 302 ? 7.754 -20.047 12.477 1 91.38 302 THR A N 1
ATOM 2384 C CA . THR A 1 302 ? 8.375 -19.938 13.789 1 91.38 302 THR A CA 1
ATOM 2385 C C . THR A 1 302 ? 9.844 -20.359 13.727 1 91.38 302 THR A C 1
ATOM 2387 O O . THR A 1 302 ? 10.586 -20.203 14.695 1 91.38 302 THR A O 1
ATOM 2390 N N . ASN A 1 303 ? 10.234 -20.859 12.609 1 83.75 303 ASN A N 1
ATOM 2391 C CA . ASN A 1 303 ? 11.625 -21.281 12.469 1 83.75 303 ASN A CA 1
ATOM 2392 C C . ASN A 1 303 ? 12.555 -20.094 12.273 1 83.75 303 ASN A C 1
ATOM 2394 O O . ASN A 1 303 ? 12.094 -18.953 12.109 1 83.75 303 ASN A O 1
ATOM 2398 N N . SER A 1 304 ? 13.852 -20.281 12.32 1 78.44 304 SER A N 1
ATOM 2399 C CA . SER A 1 304 ? 14.711 -19.109 12.336 1 78.44 304 SER A CA 1
ATOM 2400 C C . SER A 1 304 ? 15.93 -19.297 11.438 1 78.44 304 SER A C 1
ATOM 2402 O O . SER A 1 304 ? 16.875 -18.516 11.492 1 78.44 304 SER A O 1
ATOM 2404 N N . LYS A 1 305 ? 15.914 -20.297 10.625 1 91.75 305 LYS A N 1
ATOM 2405 C CA . LYS A 1 305 ? 17.078 -20.469 9.758 1 91.75 305 LYS A CA 1
ATOM 2406 C C . LYS A 1 305 ? 16.969 -19.594 8.516 1 91.75 305 LYS A C 1
ATOM 2408 O O . LYS A 1 305 ? 16.188 -19.891 7.605 1 91.75 305 LYS A O 1
ATOM 2413 N N . ILE A 1 306 ? 17.766 -18.609 8.492 1 96 306 ILE A N 1
ATOM 2414 C CA . ILE A 1 306 ? 17.75 -17.641 7.402 1 96 306 ILE A CA 1
ATOM 2415 C C . ILE A 1 306 ? 19.172 -17.438 6.875 1 96 306 ILE A C 1
ATOM 2417 O O . ILE A 1 306 ? 20.109 -17.281 7.652 1 96 306 ILE A O 1
ATOM 2421 N N . THR A 1 307 ? 19.359 -17.578 5.652 1 97.88 307 THR A N 1
ATOM 2422 C CA . THR A 1 307 ? 20.609 -17.25 4.973 1 97.88 307 THR A CA 1
ATOM 2423 C C . THR A 1 307 ? 20.406 -16.078 4.016 1 97.88 307 THR A C 1
ATOM 2425 O O . THR A 1 307 ? 19.531 -16.125 3.148 1 97.88 307 THR A O 1
ATOM 2428 N N . THR A 1 308 ? 21.172 -15.047 4.164 1 97.88 308 THR A N 1
ATOM 2429 C CA . THR A 1 308 ? 21.094 -13.859 3.322 1 97.88 308 THR A CA 1
ATOM 2430 C C . THR A 1 308 ? 22.312 -13.766 2.404 1 97.88 308 THR A C 1
ATOM 2432 O O . THR A 1 308 ? 23.453 -13.82 2.867 1 97.88 308 THR A O 1
ATOM 2435 N N . ILE A 1 309 ? 22.062 -13.688 1.159 1 98.19 309 ILE A N 1
ATOM 2436 C CA . ILE A 1 309 ? 23.094 -13.555 0.144 1 98.19 309 ILE A CA 1
ATOM 2437 C C . ILE A 1 309 ? 23.016 -12.172 -0.498 1 98.19 309 ILE A C 1
ATOM 2439 O O . ILE A 1 309 ? 21.953 -11.758 -0.966 1 98.19 309 ILE A O 1
ATOM 2443 N N . THR A 1 310 ? 24.062 -11.477 -0.504 1 98.19 310 THR A N 1
ATOM 2444 C CA . THR A 1 310 ? 24.172 -10.227 -1.242 1 98.19 310 THR A CA 1
ATOM 2445 C C . THR A 1 310 ? 24.875 -10.445 -2.58 1 98.19 310 THR A C 1
ATOM 2447 O O . THR A 1 310 ? 25.922 -11.086 -2.637 1 98.19 310 THR A O 1
ATOM 2450 N N . ILE A 1 311 ? 24.266 -9.938 -3.57 1 98.19 311 ILE A N 1
ATOM 2451 C CA . ILE A 1 311 ? 24.859 -10.07 -4.898 1 98.19 311 ILE A CA 1
ATOM 2452 C C . ILE A 1 311 ? 25.172 -8.688 -5.461 1 98.19 311 ILE A C 1
ATOM 2454 O O . ILE A 1 311 ? 24.625 -7.68 -5.004 1 98.19 311 ILE A O 1
ATOM 2458 N N . GLY A 1 312 ? 26.047 -8.586 -6.449 1 96.19 312 GLY A N 1
ATOM 2459 C CA . GLY A 1 312 ? 26.391 -7.34 -7.113 1 96.19 312 GLY A CA 1
ATOM 2460 C C . GLY A 1 312 ? 27.625 -7.453 -7.996 1 96.19 312 GLY A C 1
ATOM 2461 O O . GLY A 1 312 ? 28.375 -8.422 -7.898 1 96.19 312 GLY A O 1
ATOM 2462 N N . MET B 1 1 ? 8.625 31.5 14.328 1 77.81 1 MET B N 1
ATOM 2463 C CA . MET B 1 1 ? 8.766 30.719 13.102 1 77.81 1 MET B CA 1
ATOM 2464 C C . MET B 1 1 ? 9.914 29.719 13.219 1 77.81 1 MET B C 1
ATOM 2466 O O . MET B 1 1 ? 11.008 30.078 13.664 1 77.81 1 MET B O 1
ATOM 2470 N N . SER B 1 2 ? 9.562 28.516 12.867 1 83.06 2 SER B N 1
ATOM 2471 C CA . SER B 1 2 ? 10.648 27.531 12.883 1 83.06 2 SER B CA 1
ATOM 2472 C C . SER B 1 2 ? 11.727 27.875 11.867 1 83.06 2 SER B C 1
ATOM 2474 O O . SER B 1 2 ? 11.445 28.516 10.844 1 83.06 2 SER B O 1
ATOM 2476 N N . ILE B 1 3 ? 12.914 27.531 12.164 1 87.12 3 ILE B N 1
ATOM 2477 C CA . ILE B 1 3 ? 14.047 27.734 11.273 1 87.12 3 ILE B CA 1
ATOM 2478 C C . ILE B 1 3 ? 13.789 27.047 9.938 1 87.12 3 ILE B C 1
ATOM 2480 O O . ILE B 1 3 ? 14.133 27.578 8.883 1 87.12 3 ILE B O 1
ATOM 2484 N N . THR B 1 4 ? 13.125 25.953 9.992 1 92.38 4 THR B N 1
ATOM 2485 C CA . THR B 1 4 ? 12.859 25.172 8.797 1 92.38 4 THR B CA 1
ATOM 2486 C C . THR B 1 4 ? 11.93 25.922 7.848 1 92.38 4 THR B C 1
ATOM 2488 O O . THR B 1 4 ? 12.203 26.031 6.652 1 92.38 4 THR B O 1
ATOM 2491 N N . LEU B 1 5 ? 10.852 26.422 8.336 1 94.69 5 LEU B N 1
ATOM 2492 C CA . LEU B 1 5 ? 9.922 27.172 7.496 1 94.69 5 LEU B CA 1
ATOM 2493 C C . LEU B 1 5 ? 10.594 28.406 6.906 1 94.69 5 LEU B C 1
ATOM 2495 O O . LEU B 1 5 ? 10.383 28.734 5.738 1 94.69 5 LEU B O 1
ATOM 2499 N N . LYS B 1 6 ? 11.367 29.062 7.746 1 94.44 6 LYS B N 1
ATOM 2500 C CA . LYS B 1 6 ? 12.07 30.266 7.281 1 94.44 6 LYS B CA 1
ATOM 2501 C C . LYS B 1 6 ? 12.977 29.938 6.094 1 94.44 6 LYS B C 1
ATOM 2503 O O . LYS B 1 6 ? 13 30.688 5.113 1 94.44 6 LYS B O 1
ATOM 2508 N N . LEU B 1 7 ? 13.68 28.891 6.188 1 94.88 7 LEU B N 1
ATOM 2509 C CA . LEU B 1 7 ? 14.578 28.469 5.117 1 94.88 7 LEU B CA 1
ATOM 2510 C C . LEU B 1 7 ? 13.789 28.109 3.861 1 94.88 7 LEU B C 1
ATOM 2512 O O . LEU B 1 7 ? 14.188 28.469 2.752 1 94.88 7 LEU B O 1
ATOM 2516 N N . HIS B 1 8 ? 12.703 27.391 4.027 1 95.5 8 HIS B N 1
ATOM 2517 C CA . HIS B 1 8 ? 11.875 27.016 2.887 1 95.5 8 HIS B CA 1
ATOM 2518 C C . HIS B 1 8 ? 11.312 28.234 2.18 1 95.5 8 HIS B C 1
ATOM 2520 O O . HIS B 1 8 ? 11.305 28.312 0.949 1 95.5 8 HIS B O 1
ATOM 2526 N N . LEU B 1 9 ? 10.844 29.188 2.965 1 96.31 9 LEU B N 1
ATOM 2527 C CA . LEU B 1 9 ? 10.273 30.391 2.373 1 96.31 9 LEU B CA 1
ATOM 2528 C C . LEU B 1 9 ? 11.328 31.188 1.623 1 96.31 9 LEU B C 1
ATOM 2530 O O . LEU B 1 9 ? 11.055 31.75 0.559 1 96.31 9 LEU B O 1
ATOM 2534 N N . LYS B 1 10 ? 12.5 31.25 2.176 1 95 10 LYS B N 1
ATOM 2535 C CA . LYS B 1 10 ? 13.594 31.953 1.506 1 95 10 LYS B CA 1
ATOM 2536 C C . LYS B 1 10 ? 13.891 31.328 0.145 1 95 10 LYS B C 1
ATOM 2538 O O . LYS B 1 10 ? 14.008 32.031 -0.856 1 95 10 LYS B O 1
ATOM 2543 N N . ASP B 1 11 ? 13.992 30.047 0.125 1 95.75 11 ASP B N 1
ATOM 2544 C CA . ASP B 1 11 ? 14.273 29.312 -1.109 1 95.75 11 ASP B CA 1
ATOM 2545 C C . ASP B 1 11 ? 13.148 29.5 -2.123 1 95.75 11 ASP B C 1
ATOM 2547 O O . ASP B 1 11 ? 13.398 29.703 -3.314 1 95.75 11 ASP B O 1
ATOM 2551 N N . LEU B 1 12 ? 11.938 29.453 -1.681 1 96.31 12 LEU B N 1
ATOM 2552 C CA . LEU B 1 12 ? 10.773 29.516 -2.559 1 96.31 12 LEU B CA 1
ATOM 2553 C C . LEU B 1 12 ? 10.609 30.906 -3.152 1 96.31 12 LEU B C 1
ATOM 2555 O O . LEU B 1 12 ? 10.188 31.062 -4.301 1 96.31 12 LEU B O 1
ATOM 2559 N N . LYS B 1 13 ? 10.906 31.953 -2.414 1 95.19 13 LYS B N 1
ATOM 2560 C CA . LYS B 1 13 ? 10.859 33.312 -2.93 1 95.19 13 LYS B CA 1
ATOM 2561 C C . LYS B 1 13 ? 11.82 33.5 -4.102 1 95.19 13 LYS B C 1
ATOM 2563 O O . LYS B 1 13 ? 11.523 34.219 -5.051 1 95.19 13 LYS B O 1
ATOM 2568 N N . GLN B 1 14 ? 12.891 32.812 -4.027 1 94.25 14 GLN B N 1
ATOM 2569 C CA . GLN B 1 14 ? 13.891 32.906 -5.09 1 94.25 14 GLN B CA 1
ATOM 2570 C C . GLN B 1 14 ? 13.453 32.094 -6.309 1 94.25 14 GLN B C 1
ATOM 2572 O O . GLN B 1 14 ? 13.719 32.469 -7.445 1 94.25 14 GLN B O 1
ATOM 2577 N N . GLN B 1 15 ? 12.781 31.031 -6.066 1 94.06 15 GLN B N 1
ATOM 2578 C CA . GLN B 1 15 ? 12.445 30.094 -7.133 1 94.06 15 GLN B CA 1
ATOM 2579 C C . GLN B 1 15 ? 11.164 30.5 -7.848 1 94.06 15 GLN B C 1
ATOM 2581 O O . GLN B 1 15 ? 10.992 30.219 -9.031 1 94.06 15 GLN B O 1
ATOM 2586 N N . HIS B 1 16 ? 10.258 31.109 -7.086 1 94.5 16 HIS B N 1
ATOM 2587 C CA . HIS B 1 16 ? 8.938 31.406 -7.633 1 94.5 16 HIS B CA 1
ATOM 2588 C C . HIS B 1 16 ? 8.609 32.875 -7.477 1 94.5 16 HIS B C 1
ATOM 2590 O O . HIS B 1 16 ? 7.879 33.281 -6.562 1 94.5 16 HIS B O 1
ATOM 2596 N N . GLU B 1 17 ? 8.875 33.625 -8.492 1 92.75 17 GLU B N 1
ATOM 2597 C CA . GLU B 1 17 ? 8.633 35.062 -8.453 1 92.75 17 GLU B CA 1
ATOM 2598 C C . GLU B 1 17 ? 7.141 35.375 -8.414 1 92.75 17 GLU B C 1
ATOM 2600 O O . GLU B 1 17 ? 6.719 36.344 -7.789 1 92.75 17 GLU B O 1
ATOM 2605 N N . ASN B 1 18 ? 6.383 34.531 -9.047 1 93.88 18 ASN B N 1
ATOM 2606 C CA . ASN B 1 18 ? 4.945 34.75 -9.148 1 93.88 18 ASN B CA 1
ATOM 2607 C C . ASN B 1 18 ? 4.254 34.594 -7.797 1 93.88 18 ASN B C 1
ATOM 2609 O O . ASN B 1 18 ? 3.137 35.094 -7.609 1 93.88 18 ASN B O 1
ATOM 2613 N N . TYR B 1 19 ? 4.918 33.969 -6.793 1 96.25 19 TYR B N 1
ATOM 2614 C CA . TYR B 1 19 ? 4.324 33.719 -5.48 1 96.25 19 TYR B CA 1
ATOM 2615 C C . TYR B 1 19 ? 5.039 34.531 -4.406 1 96.25 19 TYR B C 1
ATOM 2617 O O . TYR B 1 19 ? 4.852 34.312 -3.211 1 96.25 19 TYR B O 1
ATOM 2625 N N . LYS B 1 20 ? 5.867 35.438 -4.809 1 96.12 20 LYS B N 1
ATOM 2626 C CA . LYS B 1 20 ? 6.695 36.219 -3.869 1 96.12 20 LYS B CA 1
ATOM 2627 C C . LYS B 1 20 ? 5.836 36.906 -2.82 1 96.12 20 LYS B C 1
ATOM 2629 O O . LYS B 1 20 ? 6.156 36.875 -1.63 1 96.12 20 LYS B O 1
ATOM 2634 N N . ALA B 1 21 ? 4.777 37.531 -3.244 1 96.94 21 ALA B N 1
ATOM 2635 C CA . ALA B 1 21 ? 3.896 38.25 -2.324 1 96.94 21 ALA B CA 1
ATOM 2636 C C . ALA B 1 21 ? 3.297 37.312 -1.291 1 96.94 21 ALA B C 1
ATOM 2638 O O . ALA B 1 21 ? 3.137 37.688 -0.124 1 96.94 21 ALA B O 1
ATOM 2639 N N . ASP B 1 22 ? 2.871 36.125 -1.696 1 98.19 22 ASP B N 1
ATOM 2640 C CA . ASP B 1 22 ? 2.338 35.125 -0.781 1 98.19 22 ASP B CA 1
ATOM 2641 C C . ASP B 1 22 ? 3.365 34.75 0.285 1 98.19 22 ASP B C 1
ATOM 2643 O O . ASP B 1 22 ? 3.047 34.719 1.476 1 98.19 22 ASP B O 1
ATOM 2647 N N . TYR B 1 23 ? 4.574 34.5 -0.127 1 97.75 23 TYR B N 1
ATOM 2648 C CA . TYR B 1 23 ? 5.613 34.062 0.789 1 97.75 23 TYR B CA 1
ATOM 2649 C C . TYR B 1 23 ? 6.012 35.156 1.761 1 97.75 23 TYR B C 1
ATOM 2651 O O . TYR B 1 23 ? 6.352 34.875 2.914 1 97.75 23 TYR B O 1
ATOM 2659 N N . GLU B 1 24 ? 5.996 36.406 1.317 1 96.94 24 GLU B N 1
ATOM 2660 C CA . GLU B 1 24 ? 6.258 37.531 2.215 1 96.94 24 GLU B CA 1
ATOM 2661 C C . GLU B 1 24 ? 5.168 37.625 3.279 1 96.94 24 GLU B C 1
ATOM 2663 O O . GLU B 1 24 ? 5.465 37.875 4.453 1 96.94 24 GLU B O 1
ATOM 2668 N N . LEU B 1 25 ? 3.965 37.469 2.877 1 97.5 25 LEU B N 1
ATOM 2669 C CA . LEU B 1 25 ? 2.854 37.469 3.822 1 97.5 25 LEU B CA 1
ATOM 2670 C C . LEU B 1 25 ? 3.006 36.375 4.855 1 97.5 25 LEU B C 1
ATOM 2672 O O . LEU B 1 25 ? 2.781 36.594 6.047 1 97.5 25 LEU B O 1
ATOM 2676 N N . LEU B 1 26 ? 3.357 35.188 4.438 1 97.5 26 LEU B N 1
ATOM 2677 C CA . LEU B 1 26 ? 3.523 34.031 5.328 1 97.5 26 LEU B CA 1
ATOM 2678 C C . LEU B 1 26 ? 4.68 34.25 6.297 1 97.5 26 LEU B C 1
ATOM 2680 O O . LEU B 1 26 ? 4.586 33.906 7.473 1 97.5 26 LEU B O 1
ATOM 2684 N N . GLU B 1 27 ? 5.762 34.75 5.738 1 96.19 27 GLU B N 1
ATOM 2685 C CA . GLU B 1 27 ? 6.902 35.062 6.59 1 96.19 27 GLU B CA 1
ATOM 2686 C C . GLU B 1 27 ? 6.512 36.031 7.703 1 96.19 27 GLU B C 1
ATOM 2688 O O . GLU B 1 27 ? 6.91 35.875 8.859 1 96.19 27 GLU B O 1
ATOM 2693 N N . GLU B 1 28 ? 5.758 37.031 7.352 1 96.19 28 GLU B N 1
ATOM 2694 C CA . GLU B 1 28 ? 5.301 38 8.336 1 96.19 28 GLU B CA 1
ATOM 2695 C C . GLU B 1 28 ? 4.371 37.375 9.359 1 96.19 28 GLU B C 1
ATOM 2697 O O . GLU B 1 28 ? 4.535 37.562 10.57 1 96.19 28 GLU B O 1
ATOM 2702 N N . TYR B 1 29 ? 3.428 36.625 8.938 1 96.19 29 TYR B N 1
ATOM 2703 C CA . TYR B 1 29 ? 2.434 36.031 9.812 1 96.19 29 TYR B CA 1
ATOM 2704 C C . TYR B 1 29 ? 3.092 35.094 10.812 1 96.19 29 TYR B C 1
ATOM 2706 O O . TYR B 1 29 ? 2.785 35.125 12 1 96.19 29 TYR B O 1
ATOM 2714 N N . PHE B 1 30 ? 3.98 34.219 10.312 1 95.75 30 PHE B N 1
ATOM 2715 C CA . PHE B 1 30 ? 4.539 33.156 11.148 1 95.75 30 PHE B CA 1
ATOM 2716 C C . PHE B 1 30 ? 5.789 33.656 11.875 1 95.75 30 PHE B C 1
ATOM 2718 O O . PHE B 1 30 ? 6.426 32.875 12.602 1 95.75 30 PHE B O 1
ATOM 2725 N N . SER B 1 31 ? 6.188 34.875 11.703 1 93.81 31 SER B N 1
ATOM 2726 C CA . SER B 1 31 ? 7.34 35.438 12.406 1 93.81 31 SER B CA 1
ATOM 2727 C C . SER B 1 31 ? 7.137 35.406 13.914 1 93.81 31 SER B C 1
ATOM 2729 O O . SER B 1 31 ? 8.102 35.312 14.672 1 93.81 31 SER B O 1
ATOM 2731 N N . THR B 1 32 ? 5.875 35.406 14.383 1 92.5 32 THR B N 1
ATOM 2732 C CA . THR B 1 32 ? 5.59 35.469 15.812 1 92.5 32 THR B CA 1
ATOM 2733 C C . THR B 1 32 ? 4.715 34.281 16.219 1 92.5 32 THR B C 1
ATOM 2735 O O . THR B 1 32 ? 4.211 34.25 17.344 1 92.5 32 THR B O 1
ATOM 273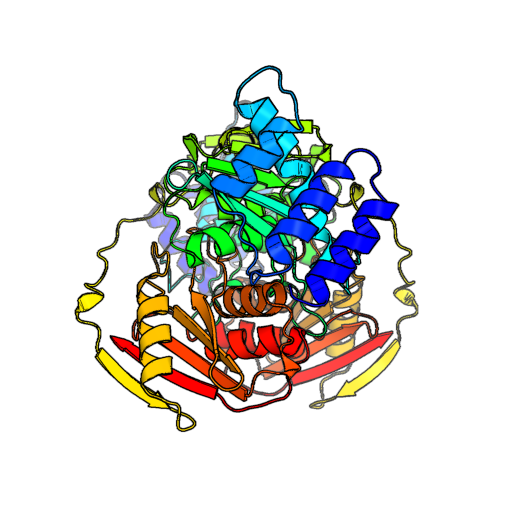8 N N . LYS B 1 33 ? 4.473 33.5 15.281 1 92.12 33 LYS B N 1
ATOM 2739 C CA . LYS B 1 33 ? 3.6 32.375 15.547 1 92.12 33 LYS B CA 1
ATOM 2740 C C . LYS B 1 33 ? 4.289 31.047 15.203 1 92.12 33 LYS B C 1
ATOM 2742 O O . LYS B 1 33 ? 5.102 31 14.281 1 92.12 33 LYS B O 1
ATOM 2747 N N . GLU B 1 34 ? 3.908 30.094 15.898 1 90.81 34 GLU B N 1
ATOM 2748 C CA . GLU B 1 34 ? 4.414 28.75 15.602 1 90.81 34 GLU B CA 1
ATOM 2749 C C . GLU B 1 34 ? 3.738 28.156 14.367 1 90.81 34 GLU B C 1
ATOM 2751 O O . GLU B 1 34 ? 2.551 28.391 14.133 1 90.81 34 GLU B O 1
ATOM 2756 N N . PHE B 1 35 ? 4.535 27.453 13.625 1 94.88 35 PHE B N 1
ATOM 2757 C CA . PHE B 1 35 ? 4.008 26.812 12.422 1 94.88 35 PHE B CA 1
ATOM 2758 C C . PHE B 1 35 ? 3.889 25.312 12.625 1 94.88 35 PHE B C 1
ATOM 2760 O O . PHE B 1 35 ? 4.867 24.641 12.969 1 94.88 35 PHE B O 1
ATOM 2767 N N . THR B 1 36 ? 2.703 24.719 12.367 1 93.56 36 THR B N 1
ATOM 2768 C CA . THR B 1 36 ? 2.443 23.297 12.555 1 93.56 36 THR B CA 1
ATOM 2769 C C . THR B 1 36 ? 1.888 22.672 11.273 1 93.56 36 THR B C 1
ATOM 2771 O O . THR B 1 36 ? 1.161 21.672 11.328 1 93.56 36 THR B O 1
ATOM 2774 N N . GLY B 1 37 ? 2.08 23.344 10.141 1 96.81 37 GLY B N 1
ATOM 2775 C CA . GLY B 1 37 ? 1.558 22.844 8.883 1 96.81 37 GLY B CA 1
ATOM 2776 C C . GLY B 1 37 ? 0.131 23.281 8.609 1 96.81 37 GLY B C 1
ATOM 2777 O O . GLY B 1 37 ? -0.507 22.797 7.676 1 96.81 37 GLY B O 1
ATOM 2778 N N . CYS B 1 38 ? -0.356 24.203 9.414 1 97.75 38 CYS B N 1
ATOM 2779 C CA . CYS B 1 38 ? -1.724 24.703 9.32 1 97.75 38 CYS B CA 1
ATOM 2780 C C . CYS B 1 38 ? -1.742 26.172 8.93 1 97.75 38 CYS B C 1
ATOM 2782 O O . CYS B 1 38 ? -0.927 26.953 9.422 1 97.75 38 CYS B O 1
ATOM 2784 N N . PHE B 1 39 ? -2.572 26.562 8.047 1 98.44 39 PHE B N 1
ATOM 2785 C CA . PHE B 1 39 ? -2.881 27.938 7.68 1 98.44 39 PHE B CA 1
ATOM 2786 C C . PHE B 1 39 ? -4.312 28.297 8.062 1 98.44 39 PHE B C 1
ATOM 2788 O O . PHE B 1 39 ? -5.258 27.891 7.383 1 98.44 39 PHE B O 1
ATOM 2795 N N . PRO B 1 40 ? -4.441 29.125 9.07 1 98 40 PRO B N 1
ATOM 2796 C CA . PRO B 1 40 ? -5.785 29.438 9.555 1 98 40 PRO B CA 1
ATOM 2797 C C . PRO B 1 40 ? -6.605 30.234 8.547 1 98 40 PRO B C 1
ATOM 2799 O O . PRO B 1 40 ? -6.043 30.875 7.652 1 98 40 PRO B O 1
ATOM 2802 N N . LYS B 1 41 ? -7.887 30.266 8.773 1 98.25 41 LYS B N 1
ATOM 2803 C CA . LYS B 1 41 ? -8.844 30.922 7.887 1 98.25 41 LYS B CA 1
ATOM 2804 C C . LYS B 1 41 ? -8.43 32.344 7.59 1 98.25 41 LYS B C 1
ATOM 2806 O O . LYS B 1 41 ? -8.492 32.812 6.441 1 98.25 41 LYS B O 1
ATOM 2811 N N . THR B 1 42 ? -8.039 33.094 8.562 1 97.5 42 THR B N 1
ATOM 2812 C CA . THR B 1 42 ? -7.68 34.5 8.398 1 97.5 42 THR B CA 1
ATOM 2813 C C . THR B 1 42 ? -6.52 34.656 7.414 1 97.5 42 THR B C 1
ATOM 2815 O O . THR B 1 42 ? -6.523 35.562 6.574 1 97.5 42 THR B O 1
ATOM 2818 N N . LEU B 1 43 ? -5.574 33.812 7.559 1 97.94 43 LEU B N 1
ATOM 2819 C CA . LEU B 1 43 ? -4.414 33.812 6.68 1 97.94 43 LEU B CA 1
ATOM 2820 C C . LEU B 1 43 ? -4.793 33.406 5.266 1 97.94 43 LEU B C 1
ATOM 2822 O O . LEU B 1 43 ? -4.348 34 4.285 1 97.94 43 LEU B O 1
ATOM 2826 N N . VAL B 1 44 ? -5.625 32.312 5.121 1 98.5 44 VAL B N 1
ATOM 2827 C CA . VAL B 1 44 ? -6.086 31.844 3.822 1 98.5 44 VAL B CA 1
ATOM 2828 C C . VAL B 1 44 ? -6.855 32.969 3.105 1 98.5 44 VAL B C 1
ATOM 2830 O O . VAL B 1 44 ? -6.688 33.156 1.9 1 98.5 44 VAL B O 1
ATOM 2833 N N . ASP B 1 45 ? -7.652 33.656 3.824 1 98 45 ASP B N 1
ATOM 2834 C CA . ASP B 1 45 ? -8.422 34.75 3.252 1 98 45 ASP B CA 1
ATOM 2835 C C . ASP B 1 45 ? -7.508 35.875 2.734 1 98 45 ASP B C 1
ATOM 2837 O O . ASP B 1 45 ? -7.781 36.469 1.695 1 98 45 ASP B O 1
ATOM 2841 N N . GLN B 1 46 ? -6.496 36.156 3.467 1 98.25 46 GLN B N 1
ATOM 2842 C CA . GLN B 1 46 ? -5.531 37.156 3.014 1 98.25 46 GLN B CA 1
ATOM 2843 C C . GLN B 1 46 ? -4.824 36.688 1.741 1 98.25 46 GLN B C 1
ATOM 2845 O O . GLN B 1 46 ? -4.625 37.469 0.816 1 98.25 46 GLN B O 1
ATOM 2850 N N . LEU B 1 47 ? -4.441 35.438 1.739 1 98.38 47 LEU B N 1
ATOM 2851 C CA . LEU B 1 47 ? -3.793 34.875 0.553 1 98.38 47 LEU B CA 1
ATOM 2852 C C . LEU B 1 47 ? -4.719 34.969 -0.655 1 98.38 47 LEU B C 1
ATOM 2854 O O . LEU B 1 47 ? -4.273 35.219 -1.773 1 98.38 47 LEU B O 1
ATOM 2858 N N . LYS B 1 48 ? -5.988 34.719 -0.43 1 97.69 48 LYS B N 1
ATOM 2859 C CA . LYS B 1 48 ? -6.992 34.75 -1.491 1 97.69 48 LYS B CA 1
ATOM 2860 C C . LYS B 1 48 ? -6.988 36.094 -2.217 1 97.69 48 LYS B C 1
ATOM 2862 O O . LYS B 1 48 ? -7.207 36.125 -3.43 1 97.69 48 LYS B O 1
ATOM 2867 N N . SER B 1 49 ? -6.746 37.094 -1.521 1 96.19 49 SER B N 1
ATOM 2868 C CA . SER B 1 49 ? -6.785 38.438 -2.076 1 96.19 49 SER B CA 1
ATOM 2869 C C . SER B 1 49 ? -5.652 38.656 -3.072 1 96.19 49 SER B C 1
ATOM 2871 O O . SER B 1 49 ? -5.711 39.562 -3.889 1 96.19 49 SER B O 1
ATOM 2873 N N . HIS B 1 50 ? -4.617 37.781 -3.004 1 96.69 50 HIS B N 1
ATOM 2874 C CA . HIS B 1 50 ? -3.484 37.906 -3.914 1 96.69 50 HIS B CA 1
ATOM 2875 C C . HIS B 1 50 ? -3.758 37.188 -5.234 1 96.69 50 HIS B C 1
ATOM 2877 O O . HIS B 1 50 ? -2.955 37.281 -6.164 1 96.69 50 HIS B O 1
ATOM 2883 N N . HIS B 1 51 ? -4.914 36.531 -5.297 1 97.5 51 HIS B N 1
ATOM 2884 C CA . HIS B 1 51 ? -5.133 35.656 -6.441 1 97.5 51 HIS B CA 1
ATOM 2885 C C . HIS B 1 51 ? -6.48 35.938 -7.098 1 97.5 51 HIS B C 1
ATOM 2887 O O . HIS B 1 51 ? -7.312 36.656 -6.535 1 97.5 51 HIS B O 1
ATOM 2893 N N . LYS B 1 52 ? -6.602 35.469 -8.391 1 95.88 52 LYS B N 1
ATOM 2894 C CA . LYS B 1 52 ? -7.848 35.531 -9.148 1 95.88 52 LYS B CA 1
ATOM 2895 C C . LYS B 1 52 ? -8.242 34.156 -9.68 1 95.88 52 LYS B C 1
ATOM 2897 O O . LYS B 1 52 ? -7.395 33.281 -9.828 1 95.88 52 LYS B O 1
ATOM 2902 N N . GLY B 1 53 ? -9.539 33.969 -9.75 1 95 53 GLY B N 1
ATOM 2903 C CA . GLY B 1 53 ? -10.078 32.719 -10.281 1 95 53 GLY B CA 1
ATOM 2904 C C . GLY B 1 53 ? -11.383 32.906 -11.031 1 95 53 GLY B C 1
ATOM 2905 O O . GLY B 1 53 ? -12.125 33.875 -10.773 1 95 53 GLY B O 1
ATOM 2906 N N . GLN B 1 54 ? -11.586 32 -11.984 1 96.12 54 GLN B N 1
ATOM 2907 C CA . GLN B 1 54 ? -12.805 32.062 -12.789 1 96.12 54 GLN B CA 1
ATOM 2908 C C . GLN B 1 54 ? -14.039 31.812 -11.938 1 96.12 54 GLN B C 1
ATOM 2910 O O . GLN B 1 54 ? -15.125 32.281 -12.258 1 96.12 54 GLN B O 1
ATOM 2915 N N . ASP B 1 55 ? -13.93 30.984 -10.953 1 96.56 55 ASP B N 1
ATOM 2916 C CA . ASP B 1 55 ? -14.969 30.719 -9.961 1 96.56 55 ASP B CA 1
ATOM 2917 C C . ASP B 1 55 ? -14.359 30.469 -8.586 1 96.56 55 ASP B C 1
ATOM 2919 O O . ASP B 1 55 ? -13.164 30.688 -8.383 1 96.56 55 ASP B O 1
ATOM 2923 N N . GLU B 1 56 ? -15.148 30.125 -7.688 1 96.25 56 GLU B N 1
ATOM 2924 C CA . GLU B 1 56 ? -14.711 30 -6.305 1 96.25 56 GLU B CA 1
ATOM 2925 C C . GLU B 1 56 ? -13.664 28.891 -6.16 1 96.25 56 GLU B C 1
ATOM 2927 O O . GLU B 1 56 ? -12.688 29.047 -5.414 1 96.25 56 GLU B O 1
ATOM 2932 N N . ILE B 1 57 ? -13.883 27.797 -6.82 1 97.12 57 ILE B N 1
ATOM 2933 C CA . ILE B 1 57 ? -12.953 26.672 -6.746 1 97.12 57 ILE B CA 1
ATOM 2934 C C . ILE B 1 57 ? -11.625 27.047 -7.383 1 97.12 57 ILE B C 1
ATOM 2936 O O . ILE B 1 57 ? -10.555 26.766 -6.832 1 97.12 57 ILE B O 1
ATOM 2940 N N . ASP B 1 58 ? -11.719 27.672 -8.508 1 97.69 58 ASP B N 1
ATOM 2941 C CA . ASP B 1 58 ? -10.516 28.109 -9.195 1 97.69 58 ASP B CA 1
ATOM 2942 C C . ASP B 1 58 ? -9.727 29.094 -8.328 1 97.69 58 ASP B C 1
ATOM 2944 O O . ASP B 1 58 ? -8.5 29.016 -8.258 1 97.69 58 ASP B O 1
ATOM 2948 N N . LEU B 1 59 ? -10.422 29.984 -7.766 1 98.25 59 LEU B N 1
ATOM 2949 C CA . LEU B 1 59 ? -9.766 30.953 -6.879 1 98.25 59 LEU B CA 1
ATOM 2950 C C . LEU B 1 59 ? -9.07 30.234 -5.723 1 98.25 59 LEU B C 1
ATOM 2952 O O . LEU B 1 59 ? -7.938 30.562 -5.375 1 98.25 59 LEU B O 1
ATOM 2956 N N . LEU B 1 60 ? -9.773 29.312 -5.137 1 98.44 60 LEU B N 1
ATOM 2957 C CA . LEU B 1 60 ? -9.219 28.562 -4.02 1 98.44 60 LEU B CA 1
ATOM 2958 C C . LEU B 1 60 ? -7.984 27.781 -4.449 1 98.44 60 LEU B C 1
ATOM 2960 O O . LEU B 1 60 ? -6.984 27.734 -3.732 1 98.44 60 LEU B O 1
ATOM 2964 N N . VAL B 1 61 ? -8.039 27.125 -5.582 1 98.75 61 VAL B N 1
ATOM 2965 C CA . VAL B 1 61 ? -6.922 26.344 -6.109 1 98.75 61 VAL B CA 1
ATOM 2966 C C . VAL B 1 61 ? -5.703 27.25 -6.281 1 98.75 61 VAL B C 1
ATOM 2968 O O . VAL B 1 61 ? -4.605 26.906 -5.828 1 98.75 61 VAL B O 1
ATOM 2971 N N . GLU B 1 62 ? -5.906 28.375 -6.902 1 98.44 62 GLU B N 1
ATOM 2972 C CA . GLU B 1 62 ? -4.805 29.297 -7.133 1 98.44 62 GLU B CA 1
ATOM 2973 C C . GLU B 1 62 ? -4.203 29.781 -5.812 1 98.44 62 GLU B C 1
ATOM 2975 O O . GLU B 1 62 ? -2.994 30.016 -5.727 1 98.44 62 GLU B O 1
ATOM 2980 N N . THR B 1 63 ? -5.043 29.906 -4.863 1 98.62 63 THR B N 1
ATOM 2981 C CA . THR B 1 63 ? -4.621 30.359 -3.539 1 98.62 63 THR B CA 1
ATOM 2982 C C . THR B 1 63 ? -3.76 29.297 -2.865 1 98.62 63 THR B C 1
ATOM 2984 O O . THR B 1 63 ? -2.824 29.625 -2.131 1 98.62 63 THR B O 1
ATOM 2987 N N . LEU B 1 64 ? -4.031 28.016 -3.102 1 98.75 64 LEU B N 1
ATOM 2988 C CA . LEU B 1 64 ? -3.383 26.922 -2.381 1 98.75 64 LEU B CA 1
ATOM 2989 C C . LEU B 1 64 ? -2.117 26.469 -3.102 1 98.75 64 LEU B C 1
ATOM 2991 O O . LEU B 1 64 ? -1.259 25.812 -2.506 1 98.75 64 LEU B O 1
ATOM 2995 N N . LYS B 1 65 ? -1.914 26.812 -4.344 1 98.5 65 LYS B N 1
ATOM 2996 C CA . LYS B 1 65 ? -0.784 26.344 -5.141 1 98.5 65 LYS B CA 1
ATOM 2997 C C . LYS B 1 65 ? 0.542 26.75 -4.5 1 98.5 65 LYS B C 1
ATOM 2999 O O . LYS B 1 65 ? 1.452 25.922 -4.379 1 98.5 65 LYS B O 1
ATOM 3004 N N . PRO B 1 66 ? 0.726 28.016 -4.051 1 98.5 66 PRO B N 1
ATOM 3005 C CA . PRO B 1 66 ? 1.99 28.344 -3.389 1 98.5 66 PRO B CA 1
ATOM 3006 C C . PRO B 1 66 ? 2.23 27.516 -2.131 1 98.5 66 PRO B C 1
ATOM 3008 O O . PRO B 1 66 ? 3.379 27.219 -1.795 1 98.5 66 PRO B O 1
ATOM 3011 N N . LEU B 1 67 ? 1.155 27.156 -1.415 1 98.69 67 LEU B N 1
ATOM 3012 C CA . LEU B 1 67 ? 1.285 26.344 -0.211 1 98.69 67 LEU B CA 1
ATOM 3013 C C . LEU B 1 67 ? 1.719 24.938 -0.557 1 98.69 67 LEU B C 1
ATOM 3015 O O . LEU B 1 67 ? 2.443 24.297 0.212 1 98.69 67 LEU B O 1
ATOM 3019 N N . VAL B 1 68 ? 1.281 24.438 -1.73 1 98.69 68 VAL B N 1
ATOM 3020 C CA . VAL B 1 68 ? 1.715 23.141 -2.219 1 98.69 68 VAL B CA 1
ATOM 3021 C C . VAL B 1 68 ? 3.232 23.125 -2.385 1 98.69 68 VAL B C 1
ATOM 3023 O O . VAL B 1 68 ? 3.891 22.125 -2.068 1 98.69 68 VAL B O 1
ATOM 3026 N N . CYS B 1 69 ? 3.775 24.234 -2.824 1 98.25 69 CYS B N 1
ATOM 3027 C CA . CYS B 1 69 ? 5.223 24.359 -2.98 1 98.25 69 CYS B CA 1
ATOM 3028 C C . CYS B 1 69 ? 5.926 24.25 -1.634 1 98.25 69 CYS B C 1
ATOM 3030 O O . CYS B 1 69 ? 6.977 23.609 -1.525 1 98.25 69 CYS B O 1
ATOM 3032 N N . ILE B 1 70 ? 5.348 24.875 -0.664 1 98.19 70 ILE B N 1
ATOM 3033 C CA . ILE B 1 70 ? 5.91 24.781 0.678 1 98.19 70 ILE B CA 1
ATOM 3034 C C . ILE B 1 70 ? 5.895 23.328 1.14 1 98.19 70 ILE B C 1
ATOM 3036 O O . ILE B 1 70 ? 6.883 22.828 1.69 1 98.19 70 ILE B O 1
ATOM 3040 N N . GLY B 1 71 ? 4.785 22.578 0.899 1 98.12 71 GLY B N 1
ATOM 3041 C CA . GLY B 1 71 ? 4.703 21.156 1.224 1 98.12 71 GLY B CA 1
ATOM 3042 C C . GLY B 1 71 ? 5.824 20.344 0.61 1 98.12 71 GLY B C 1
ATOM 3043 O O . GLY B 1 71 ? 6.457 19.531 1.293 1 98.12 71 GLY B O 1
ATOM 3044 N N . SER B 1 72 ? 6.133 20.594 -0.611 1 97.12 72 SER B N 1
ATOM 3045 C CA . SER B 1 72 ? 7.156 19.844 -1.323 1 97.12 72 SER B CA 1
ATOM 3046 C C . SER B 1 72 ? 8.523 20.016 -0.666 1 97.12 72 SER B C 1
ATOM 3048 O O . SER B 1 72 ? 9.352 19.094 -0.711 1 97.12 72 SER B O 1
ATOM 3050 N N . CYS B 1 73 ? 8.75 21.125 -0.03 1 96.88 73 CYS B N 1
ATOM 3051 C CA . CYS B 1 73 ? 10.039 21.406 0.594 1 96.88 73 CYS B CA 1
ATOM 3052 C C . CYS B 1 73 ? 10.242 20.562 1.843 1 96.88 73 CYS B C 1
ATOM 3054 O O . CYS B 1 73 ? 11.367 20.391 2.307 1 96.88 73 CYS B O 1
ATOM 3056 N N . TYR B 1 74 ? 9.172 20.031 2.383 1 96.94 74 TYR B N 1
ATOM 3057 C CA . TYR B 1 74 ? 9.266 19.234 3.596 1 96.94 74 TYR B CA 1
ATOM 3058 C C . TYR B 1 74 ? 9.453 17.75 3.256 1 96.94 74 TYR B C 1
ATOM 3060 O O . TYR B 1 74 ? 9.664 16.922 4.145 1 96.94 74 TYR B O 1
ATOM 3068 N N . ALA B 1 75 ? 9.414 17.375 1.976 1 96.56 75 ALA B N 1
ATOM 3069 C CA . ALA B 1 75 ? 9.445 15.984 1.552 1 96.56 75 ALA B CA 1
ATOM 3070 C C . ALA B 1 75 ? 10.695 15.281 2.068 1 96.56 75 ALA B C 1
ATOM 3072 O O . ALA B 1 75 ? 11.781 15.867 2.082 1 96.56 75 ALA B O 1
ATOM 3073 N N . LEU B 1 76 ? 10.516 14.07 2.584 1 95.12 76 LEU B N 1
ATOM 3074 C CA . LEU B 1 76 ? 11.594 13.148 2.928 1 95.12 76 LEU B CA 1
ATOM 3075 C C . LEU B 1 76 ? 11.695 12.023 1.904 1 95.12 76 LEU B C 1
ATOM 3077 O O . LEU B 1 76 ? 11.117 10.953 2.096 1 95.12 76 LEU B O 1
ATOM 3081 N N . CYS B 1 77 ? 12.391 12.219 0.818 1 91.19 77 CYS B N 1
ATOM 3082 C CA . CYS B 1 77 ? 12.344 11.297 -0.306 1 91.19 77 CYS B CA 1
ATOM 3083 C C . CYS B 1 77 ? 13.734 11.039 -0.864 1 91.19 77 CYS B C 1
ATOM 3085 O O . CYS B 1 77 ? 13.953 11.133 -2.074 1 91.19 77 CYS B O 1
ATOM 3087 N N . LYS B 1 78 ? 14.672 10.617 -0.04 1 83.38 78 LYS B N 1
ATOM 3088 C CA . LYS B 1 78 ? 16.047 10.375 -0.44 1 83.38 78 LYS B CA 1
ATOM 3089 C C . LYS B 1 78 ? 16.141 9.273 -1.49 1 83.38 78 LYS B C 1
ATOM 3091 O O . LYS B 1 78 ? 16.828 9.422 -2.498 1 83.38 78 LYS B O 1
ATOM 3096 N N . PRO B 1 79 ? 15.422 8.156 -1.373 1 78.31 79 PRO B N 1
ATOM 3097 C CA . PRO B 1 79 ? 15.547 7.09 -2.363 1 78.31 79 PRO B CA 1
ATOM 3098 C C . PRO B 1 79 ? 15.156 7.539 -3.77 1 78.31 79 PRO B C 1
ATOM 3100 O O . PRO B 1 79 ? 15.891 7.281 -4.73 1 78.31 79 PRO B O 1
ATOM 3103 N N . SER B 1 80 ? 14.094 8.273 -3.947 1 79.25 80 SER B N 1
ATOM 3104 C CA . SER B 1 80 ? 13.586 8.602 -5.273 1 79.25 80 SER B CA 1
ATOM 3105 C C . SER B 1 80 ? 14.039 9.984 -5.715 1 79.25 80 SER B C 1
ATOM 3107 O O . SER B 1 80 ? 14.109 10.273 -6.91 1 79.25 80 SER B O 1
ATOM 3109 N N . GLN B 1 81 ? 14.203 10.891 -4.684 1 82.12 81 GLN B N 1
ATOM 3110 C CA . GLN B 1 81 ? 14.477 12.297 -4.941 1 82.12 81 GLN B CA 1
ATOM 3111 C C . GLN B 1 81 ? 13.352 12.945 -5.746 1 82.12 81 GLN B C 1
ATOM 3113 O O . GLN B 1 81 ? 13.609 13.727 -6.66 1 82.12 81 GLN B O 1
ATOM 3118 N N . PHE B 1 82 ? 12.148 12.492 -5.543 1 87.31 82 PHE B N 1
ATOM 3119 C CA . PHE B 1 82 ? 10.93 12.984 -6.18 1 87.31 82 PHE B CA 1
ATOM 3120 C C . PHE B 1 82 ? 9.984 13.586 -5.152 1 87.31 82 PHE B C 1
ATOM 3122 O O . PHE B 1 82 ? 9.008 12.953 -4.754 1 87.31 82 PHE B O 1
ATOM 3129 N N . PRO B 1 83 ? 10.188 14.859 -4.84 1 94.56 83 PRO B N 1
ATOM 3130 C CA . PRO B 1 83 ? 9.344 15.484 -3.816 1 94.56 83 PRO B CA 1
ATOM 3131 C C . PRO B 1 83 ? 7.922 15.75 -4.301 1 94.56 83 PRO B C 1
ATOM 3133 O O . PRO B 1 83 ? 7.73 16.25 -5.414 1 94.56 83 PRO B O 1
ATOM 3136 N N . VAL B 1 84 ? 7 15.344 -3.559 1 95.75 84 VAL B N 1
ATOM 3137 C CA . VAL B 1 84 ? 5.586 15.609 -3.805 1 95.75 84 VAL B CA 1
ATOM 3138 C C . VAL B 1 84 ? 5.016 16.453 -2.674 1 95.75 84 VAL B C 1
ATOM 3140 O O . VAL B 1 84 ? 5.227 16.156 -1.496 1 95.75 84 VAL B O 1
ATOM 3143 N N . GLY B 1 85 ? 4.363 17.531 -2.996 1 98.25 85 GLY B N 1
ATOM 3144 C CA . GLY B 1 85 ? 3.703 18.391 -2.025 1 98.25 85 GLY B CA 1
ATOM 3145 C C . GLY B 1 85 ? 2.199 18.453 -2.211 1 98.25 85 GLY B C 1
ATOM 3146 O O . GLY B 1 85 ? 1.701 18.328 -3.332 1 98.25 85 GLY B O 1
ATOM 3147 N N . GLY B 1 86 ? 1.502 18.641 -1.083 1 98.75 86 GLY B N 1
ATOM 3148 C CA . GLY B 1 86 ? 0.057 18.812 -1.111 1 98.75 86 GLY B CA 1
ATOM 3149 C C . GLY B 1 86 ? -0.443 19.875 -0.157 1 98.75 86 GLY B C 1
ATOM 3150 O O . GLY B 1 86 ? 0.278 20.281 0.754 1 98.75 86 GLY B O 1
ATOM 3151 N N . CYS B 1 87 ? -1.614 20.344 -0.415 1 98.94 87 CYS B N 1
ATOM 3152 C CA . CYS B 1 87 ? -2.352 21.234 0.467 1 98.94 87 CYS B CA 1
ATOM 3153 C C . CYS B 1 87 ? -3.852 20.984 0.37 1 98.94 87 CYS B C 1
ATOM 3155 O O . CYS B 1 87 ? -4.383 20.781 -0.724 1 98.94 87 CYS B O 1
ATOM 3157 N N . CYS B 1 88 ? -4.48 20.891 1.505 1 98.75 88 CYS B N 1
ATOM 3158 C CA . CYS B 1 88 ? -5.926 20.688 1.462 1 98.75 88 CYS B CA 1
ATOM 3159 C C . CYS B 1 88 ? -6.66 21.828 2.17 1 98.75 88 CYS B C 1
ATOM 3161 O O . CYS B 1 88 ? -6.051 22.594 2.924 1 98.75 88 CYS B O 1
ATOM 3163 N N . TYR B 1 89 ? -7.887 22.031 1.811 1 98.75 89 TYR B N 1
ATOM 3164 C CA . TYR B 1 89 ? -8.773 23.047 2.355 1 98.75 89 TYR B CA 1
ATOM 3165 C C . TYR B 1 89 ? -10.016 22.422 2.975 1 98.75 89 TYR B C 1
ATOM 3167 O O . TYR B 1 89 ? -10.586 21.484 2.418 1 98.75 89 TYR B O 1
ATOM 3175 N N . CYS B 1 90 ? -10.336 22.906 4.129 1 98.31 90 CYS B N 1
ATOM 3176 C CA . CYS B 1 90 ? -11.531 22.484 4.848 1 98.31 90 CYS B CA 1
ATOM 3177 C C . CYS B 1 90 ? -12.516 23.641 4.98 1 98.31 90 CYS B C 1
ATOM 3179 O O . CYS B 1 90 ? -12.289 24.578 5.746 1 98.31 90 CYS B O 1
ATOM 3181 N N . LYS B 1 91 ? -13.633 23.484 4.379 1 97.38 91 LYS B N 1
ATOM 3182 C CA . LYS B 1 91 ? -14.609 24.562 4.254 1 97.38 91 LYS B CA 1
ATOM 3183 C C . LYS B 1 91 ? -15.172 24.969 5.613 1 97.38 91 LYS B C 1
ATOM 3185 O O . LYS B 1 91 ? -15.414 26.141 5.871 1 97.38 91 LYS B O 1
ATOM 3190 N N . GLU B 1 92 ? -15.453 24.016 6.434 1 97.12 92 GLU B N 1
ATOM 3191 C CA . GLU B 1 92 ? -16.094 24.281 7.715 1 97.12 92 GLU B CA 1
ATOM 3192 C C . GLU B 1 92 ? -15.234 25.203 8.578 1 97.12 92 GLU B C 1
ATOM 3194 O O . GLU B 1 92 ? -15.742 26.172 9.156 1 97.12 92 GLU B O 1
ATOM 3199 N N . SER B 1 93 ? -13.977 24.938 8.711 1 98.06 93 SER B N 1
ATOM 3200 C CA . SER B 1 93 ? -13.086 25.766 9.523 1 98.06 93 SER B CA 1
ATOM 3201 C C . SER B 1 93 ? -12.508 26.922 8.711 1 98.06 93 SER B C 1
ATOM 3203 O O . SER B 1 93 ? -12.148 27.969 9.273 1 98.06 93 SER B O 1
ATOM 3205 N N . GLY B 1 94 ? -12.398 26.672 7.422 1 98.31 94 GLY B N 1
ATOM 3206 C CA . GLY B 1 94 ? -11.75 27.641 6.551 1 98.31 94 GLY B CA 1
ATOM 3207 C C . GLY B 1 94 ? -10.234 27.531 6.562 1 98.31 94 GLY B C 1
ATOM 3208 O O . GLY B 1 94 ? -9.547 28.359 5.965 1 98.31 94 GLY B O 1
ATOM 3209 N N . ASN B 1 95 ? -9.703 26.484 7.223 1 98.69 95 ASN B N 1
ATOM 3210 C CA . ASN B 1 95 ? -8.258 26.297 7.336 1 98.69 95 ASN B CA 1
ATOM 3211 C C . ASN B 1 95 ? -7.707 25.5 6.16 1 98.69 95 ASN B C 1
ATOM 3213 O O . ASN B 1 95 ? -8.453 24.797 5.469 1 98.69 95 ASN B O 1
ATOM 3217 N N . A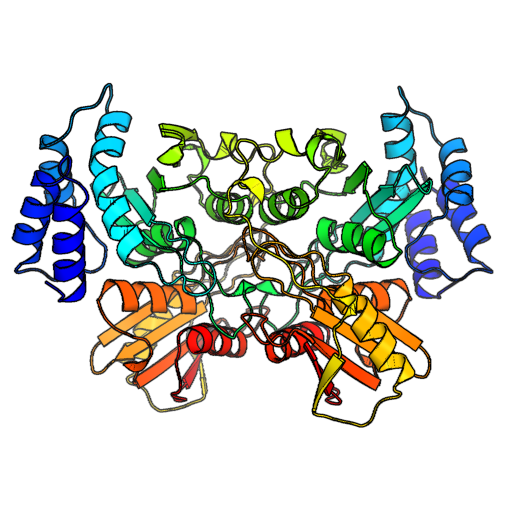LA B 1 96 ? -6.43 25.672 5.914 1 98.88 96 ALA B N 1
ATOM 3218 C CA . ALA B 1 96 ? -5.68 24.844 4.965 1 98.88 96 ALA B CA 1
ATOM 3219 C C . ALA B 1 96 ? -4.52 24.141 5.656 1 98.88 96 ALA B C 1
ATOM 3221 O O . ALA B 1 96 ? -4.039 24.594 6.695 1 98.88 96 ALA B O 1
ATOM 3222 N N . TYR B 1 97 ? -4.137 22.984 5.129 1 98.81 97 TYR B N 1
ATOM 3223 C CA . TYR B 1 97 ? -3.086 22.141 5.699 1 98.81 97 TYR B CA 1
ATOM 3224 C C . TYR B 1 97 ? -2.156 21.625 4.609 1 98.81 97 TYR B C 1
ATOM 3226 O O . TYR B 1 97 ? -2.609 21.234 3.531 1 98.81 97 TYR B O 1
ATOM 3234 N N . ILE B 1 98 ? -0.875 21.609 4.848 1 98.81 98 ILE B N 1
ATOM 3235 C CA . ILE B 1 98 ? 0.063 21.109 3.846 1 98.81 98 ILE B CA 1
ATOM 3236 C C . ILE B 1 98 ? 0.512 19.703 4.219 1 98.81 98 ILE B C 1
ATOM 3238 O O . ILE B 1 98 ? 0.31 19.25 5.352 1 98.81 98 ILE B O 1
ATOM 3242 N N . GLY B 1 99 ? 1.059 19 3.281 1 98.5 99 GLY B N 1
ATOM 3243 C CA . GLY B 1 99 ? 1.672 17.703 3.441 1 98.5 99 GLY B CA 1
ATOM 3244 C C . GLY B 1 99 ? 2.68 17.375 2.354 1 98.5 99 GLY B C 1
ATOM 3245 O O . GLY B 1 99 ? 2.926 18.188 1.466 1 98.5 99 GLY B O 1
ATOM 3246 N N . PHE B 1 100 ? 3.293 16.25 2.533 1 98.38 100 PHE B N 1
ATOM 3247 C CA . PHE B 1 100 ? 4.434 15.891 1.7 1 98.38 100 PHE B CA 1
ATOM 3248 C C . PHE B 1 100 ? 4.664 14.383 1.726 1 98.38 100 PHE B C 1
ATOM 3250 O O . PHE B 1 100 ? 4.105 13.68 2.57 1 98.38 100 PHE B O 1
ATOM 3257 N N . ASN B 1 101 ? 5.387 13.852 0.751 1 97.44 101 ASN B N 1
ATOM 3258 C CA . ASN B 1 101 ? 5.738 12.438 0.757 1 97.44 101 ASN B CA 1
ATOM 3259 C C . ASN B 1 101 ? 6.926 12.156 1.675 1 97.44 101 ASN B C 1
ATOM 3261 O O . ASN B 1 101 ? 7.785 13.016 1.86 1 97.44 101 ASN B O 1
ATOM 3265 N N . MET B 1 102 ? 6.898 10.984 2.295 1 97.06 102 MET B N 1
ATOM 3266 C CA . MET B 1 102 ? 7.949 10.469 3.166 1 97.06 102 MET B CA 1
ATOM 3267 C C . MET B 1 102 ? 8.344 9.047 2.764 1 97.06 102 MET B C 1
ATOM 3269 O O . MET B 1 102 ? 7.598 8.102 3.02 1 97.06 102 MET B O 1
ATOM 3273 N N . GLU B 1 103 ? 9.539 8.914 2.299 1 94.44 103 GLU B N 1
ATOM 3274 C CA . GLU B 1 103 ? 9.984 7.605 1.829 1 94.44 103 GLU B CA 1
ATOM 3275 C C . GLU B 1 103 ? 10.906 6.938 2.846 1 94.44 103 GLU B C 1
ATOM 3277 O O . GLU B 1 103 ? 11.789 7.582 3.406 1 94.44 103 GLU B O 1
ATOM 3282 N N . SER B 1 104 ? 10.594 5.715 3.113 1 92.88 104 SER B N 1
ATOM 3283 C CA . SER B 1 104 ? 11.453 4.93 4 1 92.88 104 SER B CA 1
ATOM 3284 C C . SER B 1 104 ? 12.82 4.695 3.375 1 92.88 104 SER B C 1
ATOM 3286 O O . SER B 1 104 ? 12.922 4.367 2.193 1 92.88 104 SER B O 1
ATOM 3288 N N . ALA B 1 105 ? 13.844 4.863 4.18 1 91.31 105 ALA B N 1
ATOM 3289 C CA . ALA B 1 105 ? 15.211 4.598 3.74 1 91.31 105 ALA B CA 1
ATOM 3290 C C . ALA B 1 105 ? 15.82 3.434 4.516 1 91.31 105 ALA B C 1
ATOM 3292 O O . ALA B 1 105 ? 15.742 3.387 5.742 1 91.31 105 ALA B O 1
ATOM 3293 N N . GLY B 1 106 ? 16.359 2.457 3.742 1 92.69 106 GLY B N 1
ATOM 3294 C CA . GLY B 1 106 ? 17.031 1.329 4.367 1 92.69 106 GLY B CA 1
ATOM 3295 C C . GLY B 1 106 ? 16.062 0.284 4.902 1 92.69 106 GLY B C 1
ATOM 3296 O O . GLY B 1 106 ? 16.5 -0.785 5.348 1 92.69 106 GLY B O 1
ATOM 3297 N N . ARG B 1 107 ? 14.82 0.596 4.941 1 93.69 107 ARG B N 1
ATOM 3298 C CA . ARG B 1 107 ? 13.766 -0.305 5.391 1 93.69 107 ARG B CA 1
ATOM 3299 C C . ARG B 1 107 ? 12.742 -0.548 4.285 1 93.69 107 ARG B C 1
ATOM 3301 O O . ARG B 1 107 ? 12.867 -0.008 3.184 1 93.69 107 ARG B O 1
ATOM 3308 N N . TRP B 1 108 ? 11.805 -1.384 4.547 1 93 108 TRP B N 1
ATOM 3309 C CA . TRP B 1 108 ? 10.797 -1.778 3.566 1 93 108 TRP B CA 1
ATOM 3310 C C . TRP B 1 108 ? 10.148 -0.554 2.932 1 93 108 TRP B C 1
ATOM 3312 O O . TRP B 1 108 ? 9.656 0.33 3.637 1 93 108 TRP B O 1
ATOM 3322 N N . ILE B 1 109 ? 10.094 -0.489 1.647 1 90.62 109 ILE B N 1
ATOM 3323 C CA . ILE B 1 109 ? 9.586 0.663 0.908 1 90.62 109 ILE B CA 1
ATOM 3324 C C . ILE B 1 109 ? 8.078 0.783 1.112 1 90.62 109 ILE B C 1
ATOM 3326 O O . ILE B 1 109 ? 7.508 1.866 0.959 1 90.62 109 ILE B O 1
ATOM 3330 N N . GLY B 1 110 ? 7.418 -0.312 1.48 1 91.62 110 GLY B N 1
ATOM 3331 C CA . GLY B 1 110 ? 5.996 -0.315 1.774 1 91.62 110 GLY B CA 1
ATOM 3332 C C . GLY B 1 110 ? 5.633 0.523 2.986 1 91.62 110 GLY B C 1
ATOM 3333 O O . GLY B 1 110 ? 4.457 0.796 3.23 1 91.62 110 GLY B O 1
ATOM 3334 N N . TYR B 1 111 ? 6.648 1.032 3.729 1 93.69 111 TYR B N 1
ATOM 3335 C CA . TYR B 1 111 ? 6.434 1.914 4.871 1 93.69 111 TYR B CA 1
ATOM 3336 C C . TYR B 1 111 ? 6.301 3.363 4.422 1 93.69 111 TYR B C 1
ATOM 3338 O O . TYR B 1 111 ? 5.941 4.234 5.215 1 93.69 111 TYR B O 1
ATOM 3346 N N . SER B 1 112 ? 6.504 3.672 3.199 1 93.5 112 SER B N 1
ATOM 3347 C CA . SER B 1 112 ? 6.516 5.043 2.697 1 93.5 112 SER B CA 1
ATOM 3348 C C . SER B 1 112 ? 5.113 5.641 2.688 1 93.5 112 SER B C 1
ATOM 3350 O O . SER B 1 112 ? 4.121 4.91 2.725 1 93.5 112 SER B O 1
ATOM 3352 N N . VAL B 1 113 ? 5.074 6.926 2.713 1 95.94 113 VAL B N 1
ATOM 3353 C CA . VAL B 1 113 ? 3.834 7.695 2.721 1 95.94 113 VAL B CA 1
ATOM 3354 C C . VAL B 1 113 ? 3.816 8.664 1.537 1 95.94 113 VAL B C 1
ATOM 3356 O O . VAL B 1 113 ? 4.84 9.258 1.199 1 95.94 113 VAL B O 1
ATOM 3359 N N . HIS B 1 114 ? 2.691 8.805 0.959 1 97.06 114 HIS B N 1
ATOM 3360 C CA . HIS B 1 114 ? 2.533 9.703 -0.179 1 97.06 114 HIS B CA 1
ATOM 3361 C C . HIS B 1 114 ? 2.014 11.07 0.262 1 97.06 114 HIS B C 1
ATOM 3363 O O . HIS B 1 114 ? 1.49 11.211 1.37 1 97.06 114 HIS B O 1
ATOM 3369 N N . GLY B 1 115 ? 2.219 12.023 -0.624 1 97.88 115 GLY B N 1
ATOM 3370 C CA . GLY B 1 115 ? 1.819 13.391 -0.311 1 97.88 115 GLY B CA 1
ATOM 3371 C C . GLY B 1 115 ? 0.354 13.508 0.063 1 97.88 115 GLY B C 1
ATOM 3372 O O . GLY B 1 115 ? -0.002 14.281 0.958 1 97.88 115 GLY B O 1
ATOM 3373 N N . GLU B 1 116 ? -0.572 12.781 -0.618 1 98.12 116 GLU B N 1
ATOM 3374 C CA . GLU B 1 116 ? -2.004 12.805 -0.331 1 98.12 116 GLU B CA 1
ATOM 3375 C C . GLU B 1 116 ? -2.287 12.359 1.101 1 98.12 116 GLU B C 1
ATOM 3377 O O . GLU B 1 116 ? -3.102 12.969 1.797 1 98.12 116 GLU B O 1
ATOM 3382 N N . GLN B 1 117 ? -1.567 11.305 1.493 1 97.62 117 GLN B N 1
ATOM 3383 C CA . GLN B 1 117 ? -1.775 10.734 2.818 1 97.62 117 GLN B CA 1
ATOM 3384 C C . GLN B 1 117 ? -1.332 11.703 3.912 1 97.62 117 GLN B C 1
ATOM 3386 O O . GLN B 1 117 ? -2.082 11.969 4.855 1 97.62 117 GLN B O 1
ATOM 3391 N N . CYS B 1 118 ? -0.162 12.211 3.766 1 97.94 118 CYS B N 1
ATOM 3392 C CA . CYS B 1 118 ? 0.362 13.148 4.758 1 97.94 118 CYS B CA 1
ATOM 3393 C C . CYS B 1 118 ? -0.511 14.391 4.852 1 97.94 118 CYS B C 1
ATOM 3395 O O . CYS B 1 118 ? -0.778 14.883 5.949 1 97.94 118 CYS B O 1
ATOM 3397 N N . THR B 1 119 ? -0.947 14.914 3.705 1 98.56 119 THR B N 1
ATOM 3398 C CA . THR B 1 119 ? -1.729 16.141 3.658 1 98.56 119 THR B CA 1
ATOM 3399 C C . THR B 1 119 ? -3.07 15.961 4.367 1 98.56 119 THR B C 1
ATOM 3401 O O . THR B 1 119 ? -3.447 16.781 5.211 1 98.56 119 THR B O 1
ATOM 3404 N N . THR B 1 120 ? -3.75 14.914 4.062 1 97.56 120 THR B N 1
ATOM 3405 C CA . THR B 1 120 ? -5.066 14.695 4.656 1 97.56 120 THR B CA 1
ATOM 3406 C C . THR B 1 120 ? -4.938 14.32 6.133 1 97.56 120 THR B C 1
ATOM 3408 O O . THR B 1 120 ? -5.75 14.742 6.957 1 97.56 120 THR B O 1
ATOM 3411 N N . ASN B 1 121 ? -3.916 13.57 6.43 1 96.56 121 ASN B N 1
ATOM 3412 C CA . ASN B 1 121 ? -3.684 13.242 7.832 1 96.56 121 ASN B CA 1
ATOM 3413 C C . ASN B 1 121 ? -3.459 14.492 8.672 1 96.56 121 ASN B C 1
ATOM 3415 O O . ASN B 1 121 ? -3.918 14.57 9.812 1 96.56 121 ASN B O 1
ATOM 3419 N N . ASN B 1 122 ? -2.705 15.414 8.164 1 97.94 122 ASN B N 1
ATOM 3420 C CA . ASN B 1 122 ? -2.453 16.656 8.883 1 97.94 122 ASN B CA 1
ATOM 3421 C C . ASN B 1 122 ? -3.754 17.375 9.234 1 97.94 122 ASN B C 1
ATOM 3423 O O . ASN B 1 122 ? -3.922 17.844 10.359 1 97.94 122 ASN B O 1
ATOM 3427 N N . ALA B 1 123 ? -4.672 17.438 8.273 1 97.69 123 ALA B N 1
ATOM 3428 C CA . ALA B 1 123 ? -5.965 18.078 8.531 1 97.69 123 ALA B CA 1
ATOM 3429 C C . ALA B 1 123 ? -6.738 17.328 9.609 1 97.69 123 ALA B C 1
ATOM 3431 O O . ALA B 1 123 ? -7.293 17.938 10.523 1 97.69 123 ALA B O 1
ATOM 3432 N N . LEU B 1 124 ? -6.711 16.047 9.562 1 95.19 124 LEU B N 1
ATOM 3433 C CA . LEU B 1 124 ? -7.508 15.227 10.469 1 95.19 124 LEU B CA 1
ATOM 3434 C C . LEU B 1 124 ? -6.961 15.297 11.891 1 95.19 124 LEU B C 1
ATOM 3436 O O . LEU B 1 124 ? -7.727 15.367 12.852 1 95.19 124 LEU B O 1
ATOM 3440 N N . ILE B 1 125 ? -5.684 15.266 12.008 1 94.62 125 ILE B N 1
ATOM 3441 C CA . ILE B 1 125 ? -5.07 15.281 13.336 1 94.62 125 ILE B CA 1
ATOM 3442 C C . ILE B 1 125 ? -5.336 16.625 14.016 1 94.62 125 ILE B C 1
ATOM 3444 O O . ILE B 1 125 ? -5.352 16.703 15.242 1 94.62 125 ILE B O 1
ATOM 3448 N N . HIS B 1 126 ? -5.555 17.688 13.258 1 95.25 126 HIS B N 1
ATOM 3449 C CA . HIS B 1 126 ? -5.879 19 13.781 1 95.25 126 HIS B CA 1
ATOM 3450 C C . HIS B 1 126 ? -7.371 19.125 14.07 1 95.25 126 HIS B C 1
ATOM 3452 O O . HIS B 1 126 ? -7.852 20.219 14.414 1 95.25 126 HIS B O 1
ATOM 3458 N N . GLY B 1 127 ? -8.125 18.031 13.82 1 93.94 127 GLY B N 1
ATOM 3459 C CA . GLY B 1 127 ? -9.5 18 14.281 1 93.94 127 GLY B CA 1
ATOM 3460 C C . GLY B 1 127 ? -10.508 18.219 13.164 1 93.94 127 GLY B C 1
ATOM 3461 O O . GLY B 1 127 ? -11.719 18.266 13.406 1 93.94 127 GLY B O 1
ATOM 3462 N N . GLU B 1 128 ? -10.039 18.375 11.914 1 95.94 128 GLU B N 1
ATOM 3463 C CA . GLU B 1 128 ? -10.984 18.516 10.805 1 95.94 128 GLU B CA 1
ATOM 3464 C C . GLU B 1 128 ? -11.812 17.25 10.625 1 95.94 128 GLU B C 1
ATOM 3466 O O . GLU B 1 128 ? -11.305 16.141 10.781 1 95.94 128 GLU B O 1
ATOM 3471 N N . LYS B 1 129 ? -13.039 17.406 10.219 1 92 129 LYS B N 1
ATOM 3472 C CA . LYS B 1 129 ? -13.938 16.266 10.031 1 92 129 LYS B CA 1
ATOM 3473 C C . LYS B 1 129 ? -14.148 15.969 8.547 1 92 129 LYS B C 1
ATOM 3475 O O . LYS B 1 129 ? -14.516 14.852 8.18 1 92 129 LYS B O 1
ATOM 3480 N N . LYS B 1 130 ? -13.953 17.047 7.836 1 94.31 130 LYS B N 1
ATOM 3481 C CA . LYS B 1 130 ? -14.195 16.953 6.398 1 94.31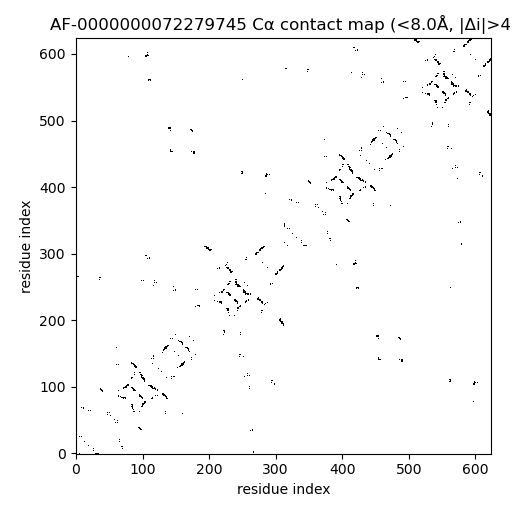 130 LYS B CA 1
ATOM 3482 C C . LYS B 1 130 ? -13.117 17.703 5.617 1 94.31 130 LYS B C 1
ATOM 3484 O O . LYS B 1 130 ? -12.688 18.797 6.016 1 94.31 130 LYS B O 1
ATOM 3489 N N . ILE B 1 131 ? -12.633 17.062 4.594 1 96.25 131 ILE B N 1
ATOM 3490 C CA . ILE B 1 131 ? -11.727 17.703 3.65 1 96.25 131 ILE B CA 1
ATOM 3491 C C . ILE B 1 131 ? -12.469 18.016 2.35 1 96.25 131 ILE B C 1
ATOM 3493 O O . ILE B 1 131 ? -13.062 17.109 1.743 1 96.25 131 ILE B O 1
ATOM 3497 N N . ASP B 1 132 ? -12.422 19.172 1.85 1 97.5 132 ASP B N 1
ATOM 3498 C CA . ASP B 1 132 ? -13.242 19.562 0.711 1 97.5 132 ASP B CA 1
ATOM 3499 C C . ASP B 1 132 ? -12.414 19.625 -0.571 1 97.5 132 ASP B C 1
ATOM 3501 O O . ASP B 1 132 ? -12.922 19.328 -1.656 1 97.5 132 ASP B O 1
ATOM 3505 N N . LEU B 1 133 ? -11.219 20.047 -0.422 1 98.31 133 LEU B N 1
ATOM 3506 C CA . LEU B 1 133 ? -10.359 20.188 -1.588 1 98.31 133 LEU B CA 1
ATOM 3507 C C . LEU B 1 133 ? -8.922 19.781 -1.255 1 98.31 133 LEU B C 1
ATOM 3509 O O . LEU B 1 133 ? -8.375 20.219 -0.236 1 98.31 133 LEU B O 1
ATOM 3513 N N . LEU B 1 134 ? -8.367 18.906 -2.031 1 98.69 134 LEU B N 1
ATOM 3514 C CA . LEU B 1 134 ? -6.949 18.578 -2.004 1 98.69 134 LEU B CA 1
ATOM 3515 C C . LEU B 1 134 ? -6.254 19.062 -3.273 1 98.69 134 LEU B C 1
ATOM 3517 O O . LEU B 1 134 ? -6.688 18.734 -4.383 1 98.69 134 LEU B O 1
ATOM 3521 N N . VAL B 1 135 ? -5.289 19.891 -3.166 1 98.88 135 VAL B N 1
ATOM 3522 C CA . VAL B 1 135 ? -4.418 20.266 -4.266 1 98.88 135 VAL B CA 1
ATOM 3523 C C . VAL B 1 135 ? -3.08 19.547 -4.148 1 98.88 135 VAL B C 1
ATOM 3525 O O . VAL B 1 135 ? -2.402 19.641 -3.121 1 98.88 135 VAL B O 1
ATOM 3528 N N . ILE B 1 136 ? -2.725 18.766 -5.156 1 98.5 136 ILE B N 1
ATOM 3529 C CA . ILE B 1 136 ? -1.538 17.922 -5.109 1 98.5 136 ILE B CA 1
ATOM 3530 C C . ILE B 1 136 ? -0.657 18.188 -6.324 1 98.5 136 ILE B C 1
ATOM 3532 O O . ILE B 1 136 ? -1.159 18.531 -7.398 1 98.5 136 ILE B O 1
ATOM 3536 N N . SER B 1 137 ? 0.658 18.109 -6.168 1 97.06 137 SER B N 1
ATOM 3537 C CA . SER B 1 137 ? 1.611 18.531 -7.188 1 97.06 137 SER B CA 1
ATOM 3538 C C . SER B 1 137 ? 1.553 17.609 -8.406 1 97.06 137 SER B C 1
ATOM 3540 O O . SER B 1 137 ? 1.707 18.062 -9.539 1 97.06 137 SER B O 1
ATOM 3542 N N . TYR B 1 138 ? 1.365 16.25 -8.148 1 94.19 138 TYR B N 1
ATOM 3543 C CA . TYR B 1 138 ? 1.363 15.25 -9.211 1 94.19 138 TYR B CA 1
ATOM 3544 C C . TYR B 1 138 ? 0.131 14.352 -9.117 1 94.19 138 TYR B C 1
ATOM 3546 O O . TYR B 1 138 ? -0.53 14.305 -8.078 1 94.19 138 TYR B O 1
ATOM 3554 N N . THR B 1 139 ? -0.114 13.68 -10.195 1 94.56 139 THR B N 1
ATOM 3555 C CA . THR B 1 139 ? -1.27 12.789 -10.234 1 94.56 139 THR B CA 1
ATOM 3556 C C . THR B 1 139 ? -1.169 11.719 -9.148 1 94.56 139 THR B C 1
ATOM 3558 O O . THR B 1 139 ? -0.151 11.039 -9.039 1 94.56 139 THR B O 1
ATOM 3561 N N . PRO B 1 140 ? -2.25 11.602 -8.328 1 96.5 140 PRO B N 1
ATOM 3562 C CA . PRO B 1 140 ? -2.23 10.523 -7.336 1 96.5 140 PRO B CA 1
ATOM 3563 C C . PRO B 1 140 ? -2.172 9.133 -7.965 1 96.5 140 PRO B C 1
ATOM 3565 O O . PRO B 1 140 ? -2.885 8.859 -8.93 1 96.5 140 PRO B O 1
ATOM 3568 N N . CYS B 1 141 ? -1.323 8.297 -7.43 1 96.38 141 CYS B N 1
ATOM 3569 C CA . CYS B 1 141 ? -1.3 6.918 -7.891 1 96.38 141 CYS B CA 1
ATOM 3570 C C . CYS B 1 141 ? -2.545 6.168 -7.43 1 96.38 141 CYS B C 1
ATOM 3572 O O . CYS B 1 141 ? -3.314 6.676 -6.613 1 96.38 141 CYS B O 1
ATOM 3574 N N . GLY B 1 142 ? -2.77 4.969 -7.934 1 97 142 GLY B N 1
ATOM 3575 C CA . GLY B 1 142 ? -3.934 4.184 -7.547 1 97 142 GLY B CA 1
ATOM 3576 C C . GLY B 1 142 ? -4.016 3.939 -6.051 1 97 142 GLY B C 1
ATOM 3577 O O . GLY B 1 142 ? -5.109 3.938 -5.48 1 97 142 GLY B O 1
ATOM 3578 N N . HIS B 1 143 ? -2.875 3.682 -5.414 1 97.06 143 HIS B N 1
ATOM 3579 C CA . HIS B 1 143 ? -2.791 3.486 -3.971 1 97.06 143 HIS B CA 1
ATOM 3580 C C . HIS B 1 143 ? -3.393 4.668 -3.219 1 97.06 143 HIS B C 1
ATOM 3582 O O . HIS B 1 143 ? -4.215 4.484 -2.32 1 97.06 143 HIS B O 1
ATOM 3588 N N . CYS B 1 144 ? -3.059 5.848 -3.566 1 97.5 144 CYS B N 1
ATOM 3589 C CA . CYS B 1 144 ? -3.547 7.062 -2.92 1 97.5 144 CYS B CA 1
ATOM 3590 C C . CYS B 1 144 ? -5.031 7.273 -3.201 1 97.5 144 CYS B C 1
ATOM 3592 O O . CYS B 1 144 ? -5.77 7.734 -2.332 1 97.5 144 CYS B O 1
ATOM 3594 N N . ARG B 1 145 ? -5.422 7.008 -4.418 1 97.06 145 ARG B N 1
ATOM 3595 C CA . ARG B 1 145 ? -6.828 7.16 -4.77 1 97.06 145 ARG B CA 1
ATOM 3596 C C . ARG B 1 145 ? -7.707 6.246 -3.922 1 97.06 145 ARG B C 1
ATOM 3598 O O . ARG B 1 145 ? -8.773 6.652 -3.461 1 97.06 145 ARG B O 1
ATOM 3605 N N . GLN B 1 146 ? -7.234 5.02 -3.783 1 96.62 146 GLN B N 1
ATOM 3606 C CA . GLN B 1 146 ? -7.949 4.098 -2.908 1 96.62 146 GLN B CA 1
ATOM 3607 C C . GLN B 1 146 ? -7.996 4.621 -1.476 1 96.62 146 GLN B C 1
ATOM 3609 O O . GLN B 1 146 ? -9.031 4.531 -0.811 1 96.62 146 GLN B O 1
ATOM 3614 N N . TYR B 1 147 ? -6.914 5.133 -0.968 1 96.56 147 TYR B N 1
ATOM 3615 C CA . TYR B 1 147 ? -6.844 5.723 0.364 1 96.56 147 TYR B CA 1
ATOM 3616 C C . TYR B 1 147 ? -7.867 6.84 0.52 1 96.56 147 TYR B C 1
ATOM 3618 O O . TYR B 1 147 ? -8.609 6.879 1.507 1 96.56 147 TYR B O 1
ATOM 3626 N N . LEU B 1 148 ? -7.902 7.711 -0.427 1 96.44 148 LEU B N 1
ATOM 3627 C CA . LEU B 1 148 ? -8.805 8.859 -0.372 1 96.44 148 LEU B CA 1
ATOM 3628 C C . LEU B 1 148 ? -10.258 8.406 -0.434 1 96.44 148 LEU B C 1
ATOM 3630 O O . LEU B 1 148 ? -11.141 9.078 0.107 1 96.44 148 LEU B O 1
ATOM 3634 N N . ASN B 1 149 ? -10.461 7.312 -1.098 1 92.5 149 ASN B N 1
ATOM 3635 C CA . ASN B 1 149 ? -11.805 6.781 -1.274 1 92.5 149 ASN B CA 1
ATOM 3636 C C . ASN B 1 149 ? -12.422 6.359 0.057 1 92.5 149 ASN B C 1
ATOM 3638 O O . ASN B 1 149 ? -13.633 6.156 0.148 1 92.5 149 ASN B O 1
ATOM 3642 N N . GLN B 1 150 ? -11.625 6.23 1.081 1 89.75 150 GLN B N 1
ATOM 3643 C CA . GLN B 1 150 ? -12.078 5.793 2.396 1 89.75 150 GLN B CA 1
ATOM 3644 C C . GLN B 1 150 ? -12.914 6.875 3.078 1 89.75 150 GLN B C 1
ATOM 3646 O O . GLN B 1 150 ? -13.734 6.574 3.947 1 89.75 150 GLN B O 1
ATOM 3651 N N . PHE B 1 151 ? -12.727 8.094 2.662 1 89.5 151 PHE B N 1
ATOM 3652 C CA . PHE B 1 151 ? -13.352 9.195 3.385 1 89.5 151 PHE B CA 1
ATOM 3653 C C . PHE B 1 151 ? -14.844 9.281 3.066 1 89.5 151 PHE B C 1
ATOM 3655 O O . PHE B 1 151 ? -15.25 9.086 1.919 1 89.5 151 PHE B O 1
ATOM 3662 N N . ALA B 1 152 ? -15.719 9.641 3.984 1 77.44 152 ALA B N 1
ATOM 3663 C CA . ALA B 1 152 ? -17.172 9.625 3.898 1 77.44 152 ALA B CA 1
ATOM 3664 C C . ALA B 1 152 ? -17.672 10.633 2.865 1 77.44 152 ALA B C 1
ATOM 3666 O O . ALA B 1 152 ? -18.703 10.406 2.219 1 77.44 152 ALA B O 1
ATOM 3667 N N . ASN B 1 153 ? -16.984 11.695 2.664 1 84.62 153 ASN B N 1
ATOM 3668 C CA . ASN B 1 153 ? -17.453 12.742 1.755 1 84.62 153 ASN B CA 1
ATOM 3669 C C . ASN B 1 153 ? -16.766 12.641 0.397 1 84.62 153 ASN B C 1
ATOM 3671 O O . ASN B 1 153 ? -16.625 13.641 -0.307 1 84.62 153 ASN B O 1
ATOM 3675 N N . ARG B 1 154 ? -16.406 11.508 0.095 1 83.31 154 ARG B N 1
ATOM 3676 C CA . ARG B 1 154 ? -15.602 11.289 -1.105 1 83.31 154 ARG B CA 1
ATOM 3677 C C . ARG B 1 154 ? -16.312 11.836 -2.342 1 83.31 154 ARG B C 1
ATOM 3679 O O . ARG B 1 154 ? -15.656 12.289 -3.283 1 83.31 154 ARG B O 1
ATOM 3686 N N . ASP B 1 155 ? -17.609 11.828 -2.398 1 86.88 155 ASP B N 1
ATOM 3687 C CA . ASP B 1 155 ? -18.344 12.266 -3.582 1 86.88 155 ASP B CA 1
ATOM 3688 C C . ASP B 1 155 ? -18.25 13.781 -3.766 1 86.88 155 ASP B C 1
ATOM 3690 O O . ASP B 1 155 ? -18.359 14.281 -4.883 1 86.88 155 ASP B O 1
ATOM 3694 N N . GLU B 1 156 ? -18 14.484 -2.703 1 92.62 156 GLU B N 1
ATOM 3695 C CA . GLU B 1 156 ? -17.875 15.945 -2.754 1 92.62 156 GLU B CA 1
ATOM 3696 C C . GLU B 1 156 ? -16.422 16.375 -2.682 1 92.62 156 GLU B C 1
ATOM 3698 O O . GLU B 1 156 ? -16.094 17.547 -2.908 1 92.62 156 GLU B O 1
ATOM 3703 N N . PHE B 1 157 ? -15.547 15.422 -2.34 1 94.75 157 PHE B N 1
ATOM 3704 C CA . PHE B 1 157 ? -14.117 15.672 -2.184 1 94.75 157 PHE B CA 1
ATOM 3705 C C . PHE B 1 157 ? -13.469 15.945 -3.533 1 94.75 157 PHE B C 1
ATOM 3707 O O . PHE B 1 157 ? -13.477 15.086 -4.418 1 94.75 157 PHE B O 1
ATOM 3714 N N . LEU B 1 158 ? -12.969 17.172 -3.707 1 97.62 158 LEU B N 1
ATOM 3715 C CA . LEU B 1 158 ? -12.32 17.562 -4.957 1 97.62 158 LEU B CA 1
ATOM 3716 C C . LEU B 1 158 ? -10.805 17.406 -4.855 1 97.62 158 LEU B C 1
ATOM 3718 O O . LEU B 1 158 ? -10.227 17.594 -3.783 1 97.62 158 LEU B O 1
ATOM 3722 N N . CYS B 1 159 ? -10.219 17 -5.926 1 98 159 CYS B N 1
ATOM 3723 C CA . CYS B 1 159 ? -8.773 16.875 -6.051 1 98 159 CYS B CA 1
ATOM 3724 C C . CYS B 1 159 ? -8.258 17.656 -7.258 1 98 159 CYS B C 1
ATOM 3726 O O . CYS B 1 159 ? -8.641 17.359 -8.391 1 98 159 CYS B O 1
ATOM 3728 N N . HIS B 1 160 ? -7.469 18.641 -7.027 1 98.69 160 HIS B N 1
ATOM 3729 C CA . HIS B 1 160 ? -6.809 19.359 -8.117 1 98.69 160 HIS B CA 1
ATOM 3730 C C . HIS B 1 160 ? -5.379 18.859 -8.305 1 98.69 160 HIS B C 1
ATOM 3732 O O . HIS B 1 160 ? -4.602 18.812 -7.348 1 98.69 160 HIS B O 1
ATOM 3738 N N . ILE B 1 161 ? -5.086 18.516 -9.531 1 97.94 161 ILE B N 1
ATOM 3739 C CA . ILE B 1 161 ? -3.746 18.062 -9.883 1 97.94 161 ILE B CA 1
ATOM 3740 C C . ILE B 1 161 ? -2.992 19.172 -10.602 1 97.94 161 ILE B C 1
ATOM 3742 O O . ILE B 1 161 ? -3.334 19.547 -11.727 1 97.94 161 ILE B O 1
ATOM 3746 N N . VAL B 1 162 ? -1.907 19.625 -10 1 97.88 162 VAL B N 1
ATOM 3747 C CA . VAL B 1 162 ? -1.206 20.812 -10.469 1 97.88 162 VAL B CA 1
ATOM 3748 C C . VAL B 1 162 ? -0.601 20.562 -11.844 1 97.88 162 VAL B C 1
ATOM 3750 O O . VAL B 1 162 ? -0.75 21.375 -12.758 1 97.88 162 VAL B O 1
ATOM 3753 N N . THR B 1 163 ? 0.062 19.375 -12.062 1 94.75 163 THR B N 1
ATOM 3754 C CA . THR B 1 163 ? 0.749 19.062 -13.312 1 94.75 163 THR B CA 1
ATOM 3755 C C . THR B 1 163 ? -0.246 18.969 -14.461 1 94.75 163 THR B C 1
ATOM 3757 O O . THR B 1 163 ? 0.099 19.234 -15.617 1 94.75 163 THR B O 1
ATOM 3760 N N . LEU B 1 164 ? -1.468 18.625 -14.141 1 95.5 164 LEU B N 1
ATOM 3761 C CA . LEU B 1 164 ? -2.494 18.516 -15.172 1 95.5 164 LEU B CA 1
ATOM 3762 C C . LEU B 1 164 ? -3.326 19.797 -15.242 1 95.5 164 LEU B C 1
ATOM 3764 O O . LEU B 1 164 ? -4.078 20 -16.203 1 95.5 164 LEU B O 1
ATOM 3768 N N . ASN B 1 165 ? -3.168 20.625 -14.266 1 97 165 ASN B N 1
ATOM 3769 C CA . ASN B 1 165 ? -3.977 21.828 -14.102 1 97 165 ASN B CA 1
ATOM 3770 C C . ASN B 1 165 ? -5.461 21.531 -14.297 1 97 165 ASN B C 1
ATOM 3772 O O . ASN B 1 165 ? -6.133 22.203 -15.086 1 97 165 ASN B O 1
ATOM 3776 N N . ARG B 1 166 ? -5.953 20.562 -13.633 1 97.31 166 ARG B N 1
ATOM 3777 C CA . ARG B 1 166 ? -7.344 20.141 -13.719 1 97.31 166 ARG B CA 1
ATOM 3778 C C . ARG B 1 166 ? -7.855 19.672 -12.367 1 97.31 166 ARG B C 1
ATOM 3780 O O . ARG B 1 166 ? -7.113 19.047 -11.602 1 97.31 166 ARG B O 1
ATOM 3787 N N . THR B 1 167 ? -9.102 20 -12.078 1 98.06 167 THR B N 1
ATOM 3788 C CA . THR B 1 167 ? -9.789 19.562 -10.859 1 98.06 167 THR B CA 1
ATOM 3789 C C . THR B 1 167 ? -10.734 18.406 -11.156 1 98.06 167 THR B C 1
ATOM 3791 O O . THR B 1 167 ? -11.484 18.453 -12.133 1 98.06 167 THR B O 1
ATOM 3794 N N . PHE B 1 168 ? -10.688 17.391 -10.273 1 97.12 168 PHE B N 1
ATOM 3795 C CA . PHE B 1 168 ? -11.5 16.203 -10.453 1 97.12 168 PHE B CA 1
ATOM 3796 C C . PHE B 1 168 ? -12.328 15.906 -9.211 1 97.12 168 PHE B C 1
ATOM 3798 O O . PHE B 1 168 ? -11.914 16.234 -8.094 1 97.12 168 PHE B O 1
ATOM 3805 N N . HIS B 1 169 ? -13.5 15.289 -9.484 1 95 169 HIS B N 1
ATOM 3806 C CA . HIS B 1 169 ? -14.086 14.5 -8.406 1 95 169 HIS B CA 1
ATOM 3807 C C . HIS B 1 169 ? -13.375 13.164 -8.25 1 95 169 HIS B C 1
ATOM 3809 O O . HIS B 1 169 ? -12.891 12.594 -9.227 1 95 169 HIS B O 1
ATOM 3815 N N . LEU B 1 170 ? -13.32 12.672 -7.008 1 91.75 170 LEU B N 1
ATOM 3816 C CA . LEU B 1 170 ? -12.586 11.438 -6.742 1 91.75 170 LEU B CA 1
ATOM 3817 C C . LEU B 1 170 ? -13.156 10.281 -7.562 1 91.75 170 LEU B C 1
ATOM 3819 O O . LEU B 1 170 ? -12.414 9.391 -7.984 1 91.75 170 LEU B O 1
ATOM 3823 N N . ARG B 1 171 ? -14.414 10.273 -7.84 1 89.56 171 ARG B N 1
ATOM 3824 C CA . ARG B 1 171 ? -15.062 9.203 -8.602 1 89.56 171 ARG B CA 1
ATOM 3825 C C . ARG B 1 171 ? -14.531 9.156 -10.031 1 89.56 171 ARG B C 1
ATOM 3827 O O . ARG B 1 171 ? -14.531 8.102 -10.664 1 89.56 171 ARG B O 1
ATOM 3834 N N . GLU B 1 172 ? -14.086 10.281 -10.516 1 93.75 172 GLU B N 1
ATOM 3835 C CA . GLU B 1 172 ? -13.516 10.336 -11.859 1 93.75 172 GLU B CA 1
ATOM 3836 C C . GLU B 1 172 ? -12.141 9.68 -11.898 1 93.75 172 GLU B C 1
ATOM 3838 O O . GLU B 1 172 ? -11.727 9.156 -12.938 1 93.75 172 GLU B O 1
ATOM 3843 N N . LEU B 1 173 ? -11.5 9.742 -10.766 1 94.75 173 LEU B N 1
ATOM 3844 C CA . LEU B 1 173 ? -10.133 9.234 -10.703 1 94.75 173 LEU B CA 1
ATOM 3845 C C . LEU B 1 173 ? -10.117 7.754 -10.344 1 94.75 173 LEU B C 1
ATOM 3847 O O . LEU B 1 173 ? -9.148 7.047 -10.625 1 94.75 173 LEU B O 1
ATOM 3851 N N . LEU B 1 174 ? -11.141 7.266 -9.703 1 95.31 174 LEU B N 1
ATOM 3852 C CA . LEU B 1 174 ? -11.266 5.863 -9.328 1 95.31 174 LEU B CA 1
ATOM 3853 C C . LEU B 1 174 ? -12.664 5.34 -9.633 1 95.31 174 LEU B C 1
ATOM 3855 O O . LEU B 1 174 ? -13.43 5.031 -8.719 1 95.31 174 LEU B O 1
ATOM 3859 N N . PRO B 1 175 ? -12.945 5.094 -10.883 1 94.25 175 PRO B N 1
ATOM 3860 C CA . PRO B 1 175 ? -14.266 4.582 -11.258 1 94.25 175 PRO B CA 1
ATOM 3861 C C . PRO B 1 175 ? -14.484 3.137 -10.812 1 94.25 175 PRO B C 1
ATOM 3863 O O . PRO B 1 175 ? -13.523 2.375 -10.688 1 94.25 175 PRO B O 1
ATOM 3866 N N . PHE B 1 176 ? -15.75 2.736 -10.516 1 92.56 176 PHE B N 1
ATOM 3867 C CA . PHE B 1 176 ? -16.094 1.387 -10.086 1 92.56 176 PHE B CA 1
ATOM 3868 C C . PHE B 1 176 ? -15.273 0.983 -8.867 1 92.56 176 PHE B C 1
ATOM 3870 O O . PHE B 1 176 ? -14.672 -0.094 -8.844 1 92.56 176 PHE B O 1
ATOM 3877 N N . ASP B 1 177 ? -15.266 1.879 -8.031 1 90.25 177 ASP B N 1
ATOM 3878 C CA . ASP B 1 177 ? -14.32 1.771 -6.922 1 90.25 177 ASP B CA 1
ATOM 3879 C C . ASP B 1 177 ? -14.727 0.657 -5.961 1 90.25 177 ASP B C 1
ATOM 3881 O O . ASP B 1 177 ? -15.891 0.25 -5.93 1 90.25 177 ASP B O 1
ATOM 3885 N N . PHE B 1 178 ? -13.695 0.084 -5.363 1 88.31 178 PHE B N 1
ATOM 3886 C CA . PHE B 1 178 ? -13.891 -0.718 -4.16 1 88.31 178 PHE B CA 1
ATOM 3887 C C . PHE B 1 178 ? -14 0.172 -2.93 1 88.31 178 PHE B C 1
ATOM 3889 O O . PHE B 1 178 ? -13.125 0.997 -2.67 1 88.31 178 PHE B O 1
ATOM 3896 N N . ARG B 1 179 ? -15.133 0.059 -2.094 1 88.31 179 ARG B N 1
ATOM 3897 C CA . ARG B 1 179 ? -15.391 1.006 -1.013 1 88.31 179 ARG B CA 1
ATOM 3898 C C . ARG B 1 179 ? -15.898 0.289 0.232 1 88.31 179 ARG B C 1
ATOM 3900 O O . ARG B 1 179 ? -16.203 -0.904 0.186 1 88.31 179 ARG B O 1
ATOM 3907 N N . PRO B 1 180 ? -15.906 1.012 1.362 1 84.31 180 PRO B N 1
ATOM 3908 C CA . PRO B 1 180 ? -16.328 0.407 2.629 1 84.31 180 PRO B CA 1
ATOM 3909 C C . PRO B 1 180 ? -17.703 -0.238 2.543 1 84.31 180 PRO B C 1
ATOM 3911 O O . PRO B 1 180 ? -17.953 -1.27 3.176 1 84.31 180 PRO B O 1
ATOM 3914 N N . SER B 1 181 ? -18.578 0.332 1.773 1 83.56 181 SER B N 1
ATOM 3915 C CA . SER B 1 181 ? -19.938 -0.196 1.658 1 83.56 181 SER B CA 1
ATOM 3916 C C . SER B 1 181 ? -19.938 -1.572 1.001 1 83.56 181 SER B C 1
ATOM 3918 O O . SER B 1 181 ? -20.953 -2.275 1.027 1 83.56 181 SER B O 1
ATOM 3920 N N . ASP B 1 182 ? -18.859 -1.979 0.369 1 80.5 182 ASP B N 1
ATOM 3921 C CA . ASP B 1 182 ? -18.75 -3.287 -0.268 1 80.5 182 ASP B CA 1
ATOM 3922 C C . ASP B 1 182 ? -18.469 -4.379 0.764 1 80.5 182 ASP B C 1
ATOM 3924 O O . ASP B 1 182 ? -18.531 -5.57 0.453 1 80.5 182 ASP B O 1
ATOM 3928 N N . LEU B 1 183 ? -18.109 -3.936 1.988 1 82.5 183 LEU B N 1
ATOM 3929 C CA . LEU B 1 183 ? -17.766 -4.871 3.051 1 82.5 183 LEU B CA 1
ATOM 3930 C C . LEU B 1 183 ? -18.938 -5.07 4.004 1 82.5 183 LEU B C 1
ATOM 3932 O O . LEU B 1 183 ? -19.828 -4.223 4.09 1 82.5 183 LEU B O 1
ATOM 3936 N N . PRO B 1 184 ? -18.891 -6.203 4.703 1 79.25 184 PRO B N 1
ATOM 3937 C CA . PRO B 1 184 ? -19.953 -6.41 5.699 1 79.25 184 PRO B CA 1
ATOM 3938 C C . PRO B 1 184 ? -19.906 -5.383 6.824 1 79.25 184 PRO B C 1
ATOM 3940 O O . PRO B 1 184 ? -18.828 -4.918 7.203 1 79.25 184 PRO B O 1
ATOM 3943 N N . SER B 1 185 ? -21.078 -5.051 7.32 1 80.19 185 SER B N 1
ATOM 3944 C CA . SER B 1 185 ? -21.172 -4.125 8.445 1 80.19 185 SER B CA 1
ATOM 3945 C C . SER B 1 185 ? -20.719 -4.785 9.742 1 80.19 185 SER B C 1
ATOM 3947 O O . SER B 1 185 ? -20.938 -5.977 9.953 1 80.19 185 SER B O 1
ATOM 3949 N N . ILE B 1 186 ? -20.062 -3.92 10.531 1 82.62 186 ILE B N 1
ATOM 3950 C CA . ILE B 1 186 ? -19.641 -4.438 11.828 1 82.62 186 ILE B CA 1
ATOM 3951 C C . ILE B 1 186 ? -20.109 -3.506 12.938 1 82.62 186 ILE B C 1
ATOM 3953 O O . ILE B 1 186 ? -20.453 -2.346 12.688 1 82.62 186 ILE B O 1
ATOM 3957 N N . THR B 1 187 ? -20.188 -4.039 14.148 1 86 187 THR B N 1
ATOM 3958 C CA . THR B 1 187 ? -20.469 -3.244 15.336 1 86 187 THR B CA 1
ATOM 3959 C C . THR B 1 187 ? -19.172 -2.768 15.984 1 86 187 THR B C 1
ATOM 3961 O O . THR B 1 187 ? -18.312 -3.578 16.328 1 86 187 THR B O 1
ATOM 3964 N N . PHE B 1 188 ? -19.125 -1.508 16.141 1 90.38 188 PHE B N 1
ATOM 3965 C CA . PHE B 1 188 ? -17.922 -0.93 16.719 1 90.38 188 PHE B CA 1
ATOM 3966 C C . PHE B 1 188 ? -18.047 -0.835 18.234 1 90.38 188 PHE B C 1
ATOM 3968 O O . PHE B 1 188 ? -19.141 -0.615 18.766 1 90.38 188 PHE B O 1
ATOM 3975 N N . PRO B 1 189 ? -16.969 -0.995 18.922 1 92.12 189 PRO B N 1
ATOM 3976 C CA . PRO B 1 189 ? -17 -0.85 20.375 1 92.12 189 PRO B CA 1
ATOM 3977 C C . PRO B 1 189 ? -17.203 0.598 20.828 1 92.12 189 PRO B C 1
ATOM 3979 O O . PRO B 1 189 ? -16.953 1.524 20.047 1 92.12 189 PRO B O 1
ATOM 3982 N N . ASP B 1 190 ? -17.688 0.79 22.078 1 94.31 190 ASP B N 1
ATOM 3983 C CA . ASP B 1 190 ? -17.781 2.104 22.703 1 94.31 190 ASP B CA 1
ATOM 3984 C C . ASP B 1 190 ? -16.422 2.531 23.281 1 94.31 190 ASP B C 1
ATOM 3986 O O . ASP B 1 190 ? -16.094 2.18 24.406 1 94.31 190 ASP B O 1
ATOM 3990 N N . THR B 1 191 ? -15.781 3.393 22.578 1 94.94 191 THR B N 1
ATOM 3991 C CA . THR B 1 191 ? -14.414 3.758 22.922 1 94.94 191 THR B CA 1
ATOM 3992 C C . THR B 1 191 ? -14.375 4.543 24.234 1 94.94 191 THR B C 1
ATOM 3994 O O . THR B 1 191 ? -13.32 4.668 24.859 1 94.94 191 THR B O 1
ATOM 3997 N N . SER B 1 192 ? -15.438 5.121 24.641 1 94.19 192 SER B N 1
ATOM 3998 C CA . SER B 1 192 ? -15.492 5.852 25.906 1 94.19 192 SER B CA 1
ATOM 3999 C C . SER B 1 192 ? -15.273 4.918 27.094 1 94.19 192 SER B C 1
ATOM 4001 O O . SER B 1 192 ? -14.922 5.367 28.188 1 94.19 192 SER B O 1
ATOM 4003 N N . LYS B 1 193 ? -15.477 3.598 26.906 1 95.25 193 LYS B N 1
ATOM 4004 C CA . LYS B 1 193 ? -15.359 2.615 27.984 1 95.25 193 LYS B CA 1
ATOM 4005 C C . LYS B 1 193 ? -13.969 1.989 28.016 1 95.25 193 LYS B C 1
ATOM 4007 O O . LYS B 1 193 ? -13.68 1.146 28.859 1 95.25 193 LYS B O 1
ATOM 4012 N N . PHE B 1 194 ? -13.141 2.469 27.078 1 96.69 194 PHE B N 1
ATOM 4013 C CA . PHE B 1 194 ? -11.805 1.888 27 1 96.69 194 PHE B CA 1
ATOM 4014 C C . PHE B 1 194 ? -11.008 2.221 28.266 1 96.69 194 PHE B C 1
ATOM 4016 O O . PHE B 1 194 ? -11.039 3.357 28.734 1 96.69 194 PHE B O 1
ATOM 4023 N N . VAL B 1 195 ? -10.359 1.196 28.812 1 97.25 195 VAL B N 1
ATOM 4024 C CA . VAL B 1 195 ? -9.438 1.358 29.938 1 97.25 195 VAL B CA 1
ATOM 4025 C C . VAL B 1 195 ? -8.086 0.747 29.578 1 97.25 195 VAL B C 1
ATOM 4027 O O . VAL B 1 195 ? -7.965 0.014 28.594 1 97.25 195 VAL B O 1
ATOM 4030 N N . ILE B 1 196 ? -7.125 1.1 30.359 1 97.75 196 ILE B N 1
ATOM 4031 C CA . ILE B 1 196 ? -5.812 0.492 30.188 1 97.75 196 ILE B CA 1
ATOM 4032 C C . ILE B 1 196 ? -5.844 -0.958 30.656 1 97.75 196 ILE B C 1
ATOM 4034 O O . ILE B 1 196 ? -6.176 -1.229 31.812 1 97.75 196 ILE B O 1
ATOM 4038 N N . LYS B 1 197 ? -5.523 -1.878 29.75 1 98 197 LYS B N 1
ATOM 4039 C CA . LYS B 1 197 ? -5.5 -3.301 30.062 1 98 197 LYS B CA 1
ATOM 4040 C C . LYS B 1 197 ? -4.094 -3.758 30.438 1 98 197 LYS B C 1
ATOM 4042 O O . LYS B 1 197 ? -3.928 -4.668 31.25 1 98 197 LYS B O 1
ATOM 4047 N N . SER B 1 198 ? -3.096 -3.164 29.797 1 97.12 198 SER B N 1
ATOM 4048 C CA . SER B 1 198 ? -1.707 -3.5 30.094 1 97.12 198 SER B CA 1
ATOM 4049 C C . SER B 1 198 ? -0.763 -2.385 29.656 1 97.12 198 SER B C 1
ATOM 4051 O O . SER B 1 198 ? -1.109 -1.566 28.812 1 97.12 198 SER B O 1
ATOM 4053 N N . LYS B 1 199 ? 0.288 -2.297 30.344 1 96.31 199 LYS B N 1
ATOM 4054 C CA . LYS B 1 199 ? 1.396 -1.394 30.047 1 96.31 199 LYS B CA 1
ATOM 4055 C C . LYS B 1 199 ? 2.732 -2.131 30.078 1 96.31 199 LYS B C 1
ATOM 4057 O O . LYS B 1 199 ? 3.061 -2.775 31.078 1 96.31 199 LYS B O 1
ATOM 4062 N N . VAL B 1 200 ? 3.463 -2.096 28.984 1 95.88 200 VAL B N 1
ATOM 4063 C CA . VAL B 1 200 ? 4.77 -2.734 28.891 1 95.88 200 VAL B CA 1
ATOM 4064 C C . VAL B 1 200 ? 5.812 -1.722 28.422 1 95.88 200 VAL B C 1
ATOM 4066 O O . VAL B 1 200 ? 5.617 -1.056 27.391 1 95.88 200 VAL B O 1
ATOM 4069 N N . GLY B 1 201 ? 6.879 -1.603 29.109 1 93.31 201 GLY B N 1
ATOM 4070 C CA . GLY B 1 201 ? 7.945 -0.709 28.688 1 93.31 201 GLY B CA 1
ATOM 4071 C C . GLY B 1 201 ? 8.344 0.291 29.766 1 93.31 201 GLY B C 1
ATOM 4072 O O . GLY B 1 201 ? 8.117 0.064 30.953 1 93.31 201 GLY B O 1
ATOM 4073 N N . ASP B 1 202 ? 8.945 1.348 29.344 1 87.62 202 ASP B N 1
ATOM 4074 C CA . ASP B 1 202 ? 9.516 2.348 30.234 1 87.62 202 ASP B CA 1
ATOM 4075 C C . ASP B 1 202 ? 8.422 3.207 30.859 1 87.62 202 ASP B C 1
ATOM 4077 O O . ASP B 1 202 ? 7.301 3.262 30.359 1 87.62 202 ASP B O 1
ATOM 4081 N N . ASP B 1 203 ? 8.836 3.883 31.953 1 88.19 203 ASP B N 1
ATOM 4082 C CA . ASP B 1 203 ? 7.918 4.801 32.625 1 88.19 203 ASP B CA 1
ATOM 4083 C C . ASP B 1 203 ? 7.766 6.094 31.812 1 88.19 203 ASP B C 1
ATOM 4085 O O . ASP B 1 203 ? 8.75 6.664 31.359 1 88.19 203 ASP B O 1
ATOM 4089 N N . VAL B 1 204 ? 6.582 6.445 31.562 1 92.5 204 VAL B N 1
ATOM 4090 C CA . VAL B 1 204 ? 6.227 7.66 30.828 1 92.5 204 VAL B CA 1
ATOM 4091 C C . VAL B 1 204 ? 5.117 8.398 31.578 1 92.5 204 VAL B C 1
ATOM 4093 O O . VAL B 1 204 ? 4.32 7.781 32.281 1 92.5 204 VAL B O 1
ATOM 4096 N N . ASP B 1 205 ? 5.109 9.711 31.516 1 94.94 205 ASP B N 1
ATOM 4097 C CA . ASP B 1 205 ? 4.086 10.547 32.125 1 94.94 205 ASP B CA 1
ATOM 4098 C C . ASP B 1 205 ? 2.689 10.148 31.656 1 94.94 205 ASP B C 1
ATOM 4100 O O . ASP B 1 205 ? 2.434 10.055 30.453 1 94.94 205 ASP B O 1
ATOM 4104 N N . MET B 1 206 ? 1.785 9.984 32.625 1 96.25 206 MET B N 1
ATOM 4105 C CA . MET B 1 206 ? 0.417 9.57 32.312 1 96.25 206 MET B CA 1
ATOM 4106 C C . MET B 1 206 ? -0.297 10.594 31.453 1 96.25 206 MET B C 1
ATOM 4108 O O . MET B 1 206 ? -1.191 10.25 30.688 1 96.25 206 MET B O 1
ATOM 4112 N N . LYS B 1 207 ? 0.154 11.766 31.594 1 97.44 207 LYS B N 1
ATOM 4113 C CA . LYS B 1 207 ? -0.423 12.812 30.75 1 97.44 207 LYS B CA 1
ATOM 4114 C C . LYS B 1 207 ? -0.222 12.5 29.281 1 97.44 207 LYS B C 1
ATOM 4116 O O . LYS B 1 207 ? -1.149 12.641 28.469 1 97.44 207 LYS B O 1
ATOM 4121 N N . PHE B 1 208 ? 0.974 12.094 28.922 1 97.94 208 PHE B N 1
ATOM 4122 C CA . PHE B 1 208 ? 1.283 11.75 27.531 1 97.94 208 PHE B CA 1
ATOM 4123 C C . PHE B 1 208 ? 0.533 10.492 27.109 1 97.94 208 PHE B C 1
ATOM 4125 O O . PHE B 1 208 ? 0.004 10.422 26 1 97.94 208 PHE B O 1
ATOM 4132 N N . ILE B 1 209 ? 0.468 9.539 28.031 1 97.94 209 ILE B N 1
ATOM 4133 C CA . ILE B 1 209 ? -0.227 8.289 27.734 1 97.94 209 ILE B CA 1
ATOM 4134 C C . ILE B 1 209 ? -1.688 8.578 27.391 1 97.94 209 ILE B C 1
ATOM 4136 O O . ILE B 1 209 ? -2.209 8.078 26.391 1 97.94 209 ILE B O 1
ATOM 4140 N N . ASN B 1 210 ? -2.301 9.406 28.188 1 98.19 210 ASN B N 1
ATOM 4141 C CA . ASN B 1 210 ? -3.707 9.727 27.969 1 98.19 210 ASN B CA 1
ATOM 4142 C C . ASN B 1 210 ? -3.926 10.453 26.641 1 98.19 210 ASN B C 1
ATOM 4144 O O . ASN B 1 210 ? -4.945 10.25 25.984 1 98.19 210 ASN B O 1
ATOM 4148 N N . GLN B 1 211 ? -3.002 11.273 26.297 1 98.19 211 GLN B N 1
ATOM 4149 C CA . GLN B 1 211 ? -3.096 11.953 25.016 1 98.19 211 GLN B CA 1
ATOM 4150 C C . GLN B 1 211 ? -3.055 10.961 23.859 1 98.19 211 GLN B C 1
ATOM 4152 O O . GLN B 1 211 ? -3.791 11.102 22.875 1 98.19 211 GLN B O 1
ATOM 4157 N N . VAL B 1 212 ? -2.193 9.961 23.953 1 98.62 212 VAL B N 1
ATOM 4158 C CA . VAL B 1 212 ? -2.074 8.969 22.891 1 98.62 212 VAL B CA 1
ATOM 4159 C C . VAL B 1 212 ? -3.316 8.078 22.859 1 98.62 212 VAL B C 1
ATOM 4161 O O . VAL B 1 212 ? -3.766 7.652 21.797 1 98.62 212 VAL B O 1
ATOM 4164 N N . ILE B 1 213 ? -3.822 7.793 24.062 1 98.5 213 ILE B N 1
ATOM 4165 C CA . ILE B 1 213 ? -5.051 7.004 24.141 1 98.5 213 ILE B CA 1
ATOM 4166 C C . ILE B 1 213 ? -6.18 7.742 23.422 1 98.5 213 ILE B C 1
ATOM 4168 O O . ILE B 1 213 ? -6.902 7.152 22.625 1 98.5 213 ILE B O 1
ATOM 4172 N N . ASP B 1 214 ? -6.328 8.992 23.75 1 97.88 214 ASP B N 1
ATOM 4173 C CA . ASP B 1 214 ? -7.359 9.781 23.094 1 97.88 214 ASP B CA 1
ATOM 4174 C C . ASP B 1 214 ? -7.145 9.812 21.578 1 97.88 214 ASP B C 1
ATOM 4176 O O . ASP B 1 214 ? -8.102 9.719 20.812 1 97.88 214 ASP B O 1
ATOM 4180 N N . CYS B 1 215 ? -5.914 9.938 21.188 1 97.56 215 CYS B N 1
ATOM 4181 C CA . CYS B 1 215 ? -5.555 9.906 19.766 1 97.56 215 CYS B CA 1
ATOM 4182 C C . CYS B 1 215 ? -5.945 8.578 19.141 1 97.56 215 CYS B C 1
ATOM 4184 O O . CYS B 1 215 ? -6.488 8.547 18.031 1 97.56 215 CYS B O 1
ATOM 4186 N N . ALA B 1 216 ? -5.688 7.469 19.781 1 97.88 216 ALA B N 1
ATOM 4187 C CA . ALA B 1 216 ? -6.031 6.137 19.281 1 97.88 216 ALA B CA 1
ATOM 4188 C C . ALA B 1 216 ? -7.543 5.996 19.109 1 97.88 216 ALA B C 1
ATOM 4190 O O . ALA B 1 216 ? -8 5.418 18.109 1 97.88 216 ALA B O 1
ATOM 4191 N N . LYS B 1 217 ? -8.266 6.543 20.047 1 96.5 217 LYS B N 1
ATOM 4192 C CA . LYS B 1 217 ? -9.727 6.461 20.016 1 96.5 217 LYS B CA 1
ATOM 4193 C C . LYS B 1 217 ? -10.281 7.219 18.812 1 96.5 217 LYS B C 1
ATOM 4195 O O . LYS B 1 217 ? -11.391 6.922 18.344 1 96.5 217 LYS B O 1
ATOM 4200 N N . ASP B 1 218 ? -9.523 8.125 18.297 1 94.62 218 ASP B N 1
ATOM 4201 C CA . ASP B 1 218 ? -9.961 8.953 17.172 1 94.62 218 ASP B CA 1
ATOM 4202 C C . ASP B 1 218 ? -9.539 8.336 15.836 1 94.62 218 ASP B C 1
ATOM 4204 O O . ASP B 1 218 ? -9.672 8.969 14.781 1 94.62 218 ASP B O 1
ATOM 4208 N N . SER B 1 219 ? -9.055 7.105 15.828 1 95.19 219 SER B N 1
ATOM 4209 C CA . SER B 1 219 ? -8.695 6.418 14.594 1 95.19 219 SER B CA 1
ATOM 4210 C C . SER B 1 219 ? -9.883 6.328 13.648 1 95.19 219 SER B C 1
ATOM 4212 O O . SER B 1 219 ? -11.031 6.246 14.086 1 95.19 219 SER B O 1
ATOM 4214 N N . HIS B 1 220 ? -9.531 6.469 12.367 1 92.38 220 HIS B N 1
ATOM 4215 C CA . HIS B 1 220 ? -10.531 6.137 11.359 1 92.38 220 HIS B CA 1
ATOM 4216 C C . HIS B 1 220 ? -10.594 4.629 11.125 1 92.38 220 HIS B C 1
ATOM 4218 O O . HIS B 1 220 ? -9.703 4.055 10.492 1 92.38 220 HIS B O 1
ATOM 4224 N N . VAL B 1 221 ? -11.672 4.023 11.609 1 90.75 221 VAL B N 1
ATOM 4225 C CA . VAL B 1 221 ? -11.75 2.568 11.57 1 90.75 221 VAL B CA 1
ATOM 4226 C C . VAL B 1 221 ? -12.898 2.135 10.664 1 90.75 221 VAL B C 1
ATOM 4228 O O . VAL B 1 221 ? -13.875 2.867 10.492 1 90.75 221 VAL B O 1
ATOM 4231 N N . ASP B 1 222 ? -12.75 0.989 10.117 1 87.25 222 ASP B N 1
ATOM 4232 C CA . ASP B 1 222 ? -13.781 0.381 9.273 1 87.25 222 ASP B CA 1
ATOM 4233 C C . ASP B 1 222 ? -14.086 -1.046 9.727 1 87.25 222 ASP B C 1
ATOM 4235 O O . ASP B 1 222 ? -14.758 -1.25 10.742 1 87.25 222 ASP B O 1
ATOM 4239 N N . ASN B 1 223 ? -13.375 -2.021 9.125 1 84.19 223 ASN B N 1
ATOM 4240 C CA . ASN B 1 223 ? -13.789 -3.402 9.359 1 84.19 223 ASN B CA 1
ATOM 4241 C C . ASN B 1 223 ? -12.867 -4.102 10.359 1 84.19 223 ASN B C 1
ATOM 4243 O O . ASN B 1 223 ? -13.234 -5.129 10.93 1 84.19 223 ASN B O 1
ATOM 4247 N N . LEU B 1 224 ? -11.773 -3.582 10.68 1 86.12 224 LEU B N 1
ATOM 4248 C CA . LEU B 1 224 ? -10.797 -4.285 11.516 1 86.12 224 LEU B CA 1
ATOM 4249 C C . LEU B 1 224 ? -10.719 -3.662 12.898 1 86.12 224 LEU B C 1
ATOM 4251 O O . LEU B 1 224 ? -10.055 -4.199 13.789 1 86.12 224 LEU B O 1
ATOM 4255 N N . MET B 1 225 ? -11.414 -2.535 13.148 1 88.12 225 MET B N 1
ATOM 4256 C CA . MET B 1 225 ? -11.492 -1.884 14.453 1 88.12 225 MET B CA 1
ATOM 4257 C C . MET B 1 225 ? -10.102 -1.63 15.023 1 88.12 225 MET B C 1
ATOM 4259 O O . MET B 1 225 ? -9.844 -1.933 16.188 1 88.12 225 MET B O 1
ATOM 4263 N N . CYS B 1 226 ? -9.234 -1.16 14.18 1 93.12 226 CYS B N 1
ATOM 4264 C CA . CYS B 1 226 ? -7.863 -0.886 14.578 1 93.12 226 CYS B CA 1
ATOM 4265 C C . CYS B 1 226 ? -7.746 0.495 15.211 1 93.12 226 CYS B C 1
ATOM 4267 O O . CYS B 1 226 ? -7.355 1.457 14.547 1 93.12 226 CYS B O 1
ATOM 4269 N N . TYR B 1 227 ? -8.039 0.527 16.547 1 97.12 227 TYR B N 1
ATOM 4270 C CA . TYR B 1 227 ? -7.777 1.751 17.297 1 97.12 227 TYR B CA 1
ATOM 4271 C C . TYR B 1 227 ? -6.32 1.814 17.734 1 97.12 227 TYR B C 1
ATOM 4273 O O . TYR B 1 227 ? -5.941 1.205 18.734 1 97.12 227 TYR B O 1
ATOM 4281 N N . LEU B 1 228 ? -5.57 2.545 17.016 1 98.12 228 LEU B N 1
ATOM 4282 C CA . LEU B 1 228 ? -4.125 2.623 17.203 1 98.12 228 LEU B CA 1
ATOM 4283 C C . LEU B 1 228 ? -3.668 4.074 17.312 1 98.12 228 LEU B C 1
ATOM 4285 O O . LEU B 1 228 ? -4.18 4.941 16.594 1 98.12 228 LEU B O 1
ATOM 4289 N N . GLY B 1 229 ? -2.754 4.34 18.188 1 98.44 229 GLY B N 1
ATOM 4290 C CA . GLY B 1 229 ? -2.145 5.652 18.344 1 98.44 229 GLY B CA 1
ATOM 4291 C C . GLY B 1 229 ? -0.663 5.59 18.656 1 98.44 229 GLY B C 1
ATOM 4292 O O . GLY B 1 229 ? -0.196 4.641 19.281 1 98.44 229 GLY B O 1
ATOM 4293 N N . VAL B 1 230 ? 0.056 6.57 18.203 1 98.69 230 VAL B N 1
ATOM 4294 C CA . VAL B 1 230 ? 1.479 6.723 18.5 1 98.69 230 VAL B CA 1
ATOM 4295 C C . VAL B 1 230 ? 1.753 8.133 19.016 1 98.69 230 VAL B C 1
ATOM 4297 O O . VAL B 1 230 ? 1.157 9.102 18.547 1 98.69 230 VAL B O 1
ATOM 4300 N N . GLY B 1 231 ? 2.582 8.188 20.031 1 98.62 231 GLY B N 1
ATOM 4301 C CA . GLY B 1 231 ? 3.117 9.453 20.516 1 98.62 231 GLY B CA 1
ATOM 4302 C C . GLY B 1 231 ? 4.633 9.484 20.531 1 98.62 231 GLY B C 1
ATOM 4303 O O . GLY B 1 231 ? 5.27 8.594 21.109 1 98.62 231 GLY B O 1
ATOM 4304 N N . LEU B 1 232 ? 5.184 10.422 19.844 1 98.31 232 LEU B N 1
ATOM 4305 C CA . LEU B 1 232 ? 6.617 10.703 19.922 1 98.31 232 LEU B CA 1
ATOM 4306 C C . LEU B 1 232 ? 6.902 11.836 20.891 1 98.31 232 LEU B C 1
ATOM 4308 O O . LEU B 1 232 ? 6.477 12.969 20.672 1 98.31 232 LEU B O 1
ATOM 4312 N N . VAL B 1 233 ? 7.664 11.57 21.938 1 97.75 233 VAL B N 1
ATOM 4313 C CA . VAL B 1 233 ? 7.867 12.531 23.016 1 97.75 233 VAL B CA 1
ATOM 4314 C C . VAL B 1 233 ? 9.25 13.172 22.891 1 97.75 233 VAL B C 1
ATOM 4316 O O . VAL B 1 233 ? 10.25 12.477 22.734 1 97.75 233 VAL B O 1
ATOM 4319 N N . ILE B 1 234 ? 9.328 14.469 22.859 1 96.31 234 ILE B N 1
ATOM 4320 C CA . ILE B 1 234 ? 10.539 15.273 22.922 1 96.31 234 ILE B CA 1
ATOM 4321 C C . ILE B 1 234 ? 10.445 16.281 24.078 1 96.31 234 ILE B C 1
ATOM 4323 O O . ILE B 1 234 ? 9.805 17.328 23.938 1 96.31 234 ILE B O 1
ATOM 4327 N N . GLY B 1 235 ? 11.148 16.031 25.141 1 94.88 235 GLY B N 1
ATOM 4328 C CA . GLY B 1 235 ? 11.016 16.875 26.312 1 94.88 235 GLY B CA 1
ATOM 4329 C C . GLY B 1 235 ? 9.586 16.969 26.828 1 94.88 235 GLY B C 1
ATOM 4330 O O . GLY B 1 235 ? 9.016 15.953 27.25 1 94.88 235 GLY B O 1
ATOM 4331 N N . LYS B 1 236 ? 8.977 18.094 26.734 1 95.5 236 LYS B N 1
ATOM 4332 C CA . LYS B 1 236 ? 7.629 18.312 27.25 1 95.5 236 LYS B CA 1
ATOM 4333 C C . LYS B 1 236 ? 6.602 18.328 26.125 1 95.5 236 LYS B C 1
ATOM 4335 O O . LYS B 1 236 ? 5.426 18.625 26.344 1 95.5 236 LYS B O 1
ATOM 4340 N N . GLU B 1 237 ? 7.051 18.031 24.969 1 95.69 237 GLU B N 1
ATOM 4341 C CA . GLU B 1 237 ? 6.172 18.031 23.797 1 95.69 237 GLU B CA 1
ATOM 4342 C C . GLU B 1 237 ? 5.863 16.594 23.344 1 95.69 237 GLU B C 1
ATOM 4344 O O . GLU B 1 237 ? 6.617 15.672 23.641 1 95.69 237 GLU B O 1
ATOM 4349 N N . ILE B 1 238 ? 4.715 16.484 22.703 1 97.5 238 ILE B N 1
ATOM 4350 C CA . ILE B 1 238 ? 4.348 15.188 22.125 1 97.5 238 ILE B CA 1
ATOM 4351 C C . ILE B 1 238 ? 3.779 15.383 20.719 1 97.5 238 ILE B C 1
ATOM 4353 O O . ILE B 1 238 ? 3.055 16.359 20.469 1 97.5 238 ILE B O 1
ATOM 4357 N N . TYR B 1 239 ? 4.152 14.555 19.781 1 97.81 239 TYR B N 1
ATOM 4358 C CA . TYR B 1 239 ? 3.633 14.516 18.422 1 97.81 239 TYR B CA 1
ATOM 4359 C C . TYR B 1 239 ? 2.844 13.234 18.172 1 97.81 239 TYR B C 1
ATOM 4361 O O . TYR B 1 239 ? 3.369 12.133 18.344 1 97.81 239 TYR B O 1
ATOM 4369 N N . LEU B 1 240 ? 1.64 13.406 17.766 1 98.25 240 LEU B N 1
ATOM 4370 C CA . LEU B 1 240 ? 0.687 12.297 17.75 1 98.25 240 LEU B CA 1
ATOM 4371 C C . LEU B 1 240 ? 0.37 11.859 16.328 1 98.25 240 LEU B C 1
ATOM 4373 O O . LEU B 1 240 ? 0.479 12.648 15.391 1 98.25 240 LEU B O 1
ATOM 4377 N N . GLY B 1 241 ? 0.048 10.617 16.156 1 98.12 241 GLY B N 1
ATOM 4378 C CA . GLY B 1 241 ? -0.533 10.023 14.969 1 98.12 241 GLY B CA 1
ATOM 4379 C C . GLY B 1 241 ? -1.518 8.914 15.266 1 98.12 241 GLY B C 1
ATOM 4380 O O . GLY B 1 241 ? -1.312 8.133 16.203 1 98.12 241 GLY B O 1
ATOM 4381 N N . ASN B 1 242 ? -2.572 8.891 14.555 1 97.31 242 ASN B N 1
ATOM 4382 C CA . ASN B 1 242 ? -3.539 7.805 14.695 1 97.31 242 ASN B CA 1
ATOM 4383 C C . ASN B 1 242 ? -3.729 7.047 13.391 1 97.31 242 ASN B C 1
ATOM 4385 O O . ASN B 1 242 ? -3.197 7.445 12.352 1 97.31 242 ASN B O 1
ATOM 4389 N N . TYR B 1 243 ? -4.391 5.938 13.539 1 96.56 243 TYR B N 1
ATOM 4390 C CA . TYR B 1 243 ? -4.578 4.996 12.438 1 96.56 243 TYR B CA 1
ATOM 4391 C C . TYR B 1 243 ? -5.727 5.438 11.531 1 96.56 243 TYR B C 1
ATOM 4393 O O . TYR B 1 243 ? -6.762 5.902 12.016 1 96.56 243 TYR B O 1
ATOM 4401 N N . ILE B 1 244 ? -5.508 5.402 10.219 1 95.31 244 ILE B N 1
ATOM 4402 C CA . ILE B 1 244 ? -6.57 5.555 9.227 1 95.31 244 ILE B CA 1
ATOM 4403 C C . ILE B 1 244 ? -6.715 4.266 8.422 1 95.31 244 ILE B C 1
ATOM 4405 O O . ILE B 1 244 ? -5.922 3.998 7.52 1 95.31 244 ILE B O 1
ATOM 4409 N N . GLU B 1 245 ? -7.758 3.611 8.664 1 92.88 245 GLU B N 1
ATOM 4410 C CA . GLU B 1 245 ? -7.98 2.301 8.055 1 92.88 245 GLU B CA 1
ATOM 4411 C C . GLU B 1 245 ? -8.555 2.436 6.648 1 92.88 245 GLU B C 1
ATOM 4413 O O . GLU B 1 245 ? -9.461 3.238 6.414 1 92.88 245 GLU B O 1
ATOM 4418 N N . SER B 1 246 ? -7.949 1.742 5.715 1 92.19 246 SER B N 1
ATOM 4419 C CA . SER B 1 246 ? -8.539 1.545 4.395 1 92.19 246 SER B CA 1
ATOM 4420 C C . SER B 1 246 ? -9.273 0.214 4.312 1 92.19 246 SER B C 1
ATOM 4422 O O . SER B 1 246 ? -8.781 -0.809 4.789 1 92.19 246 SER B O 1
ATOM 4424 N N . CYS B 1 247 ? -10.391 0.2 3.639 1 89.81 247 CYS B N 1
ATOM 4425 C CA . CYS B 1 247 ? -11.148 -1.031 3.445 1 89.81 247 CYS B CA 1
ATOM 4426 C C . CYS B 1 247 ? -10.352 -2.039 2.627 1 89.81 247 CYS B C 1
ATOM 4428 O O . CYS B 1 247 ? -10.617 -3.242 2.693 1 89.81 247 CYS B O 1
ATOM 4430 N N . ALA B 1 248 ? -9.328 -1.555 1.895 1 90.75 248 ALA B N 1
ATOM 4431 C CA . ALA B 1 248 ? -8.516 -2.426 1.048 1 90.75 248 ALA B CA 1
ATOM 4432 C C . ALA B 1 248 ? -7.246 -2.863 1.77 1 90.75 248 ALA B C 1
ATOM 4434 O O . ALA B 1 248 ? -6.367 -3.484 1.168 1 90.75 248 ALA B O 1
ATOM 4435 N N . HIS B 1 249 ? -6.969 -2.49 3.016 1 90 249 HIS B N 1
ATOM 4436 C CA . HIS B 1 249 ? -5.891 -2.906 3.906 1 90 249 HIS B CA 1
ATOM 4437 C C . HIS B 1 249 ? -4.586 -2.197 3.559 1 90 249 HIS B C 1
ATOM 4439 O O . HIS B 1 249 ? -4.16 -1.287 4.27 1 90 249 HIS B O 1
ATOM 4445 N N . ASN B 1 250 ? -3.988 -2.393 2.418 1 91.69 250 ASN B N 1
ATOM 4446 C CA . ASN B 1 250 ? -2.654 -1.916 2.072 1 91.69 250 ASN B CA 1
ATOM 4447 C C . ASN B 1 250 ? -2.566 -0.394 2.139 1 91.69 250 ASN B C 1
ATOM 4449 O O . ASN B 1 250 ? -1.582 0.155 2.635 1 91.69 250 ASN B O 1
ATOM 4453 N N . PRO B 1 251 ? -3.621 0.335 1.706 1 93.62 251 PRO B N 1
ATOM 4454 C CA . PRO B 1 251 ? -3.486 1.794 1.708 1 93.62 251 PRO B CA 1
ATOM 4455 C C . PRO B 1 251 ? -3.738 2.406 3.084 1 93.62 251 PRO B C 1
ATOM 4457 O O . PRO B 1 251 ? -3.867 3.629 3.205 1 93.62 251 PRO B O 1
ATOM 4460 N N . SER B 1 252 ? -3.889 1.563 4.098 1 94.62 252 SER B N 1
ATOM 4461 C CA . SER B 1 252 ? -4.074 2.092 5.445 1 94.62 252 SER B CA 1
ATOM 4462 C C . SER B 1 252 ? -2.875 2.926 5.883 1 94.62 252 SER B C 1
ATOM 4464 O O . SER B 1 252 ? -1.739 2.641 5.496 1 94.62 252 SER B O 1
ATOM 4466 N N . PHE B 1 253 ? -3.146 3.955 6.617 1 96.56 253 PHE B N 1
ATOM 4467 C CA . PHE B 1 253 ? -2.139 4.902 7.074 1 96.56 253 PHE B CA 1
ATOM 4468 C C . PHE B 1 253 ? -1.701 4.582 8.5 1 96.56 253 PHE B C 1
ATOM 4470 O O . PHE B 1 253 ? -2.516 4.602 9.422 1 96.56 253 PHE B O 1
ATOM 4477 N N . HIS B 1 254 ? -0.429 4.27 8.688 1 97.5 254 HIS B N 1
ATOM 4478 C CA . HIS B 1 254 ? 0.12 3.857 9.977 1 97.5 254 HIS B CA 1
ATOM 4479 C C . HIS B 1 254 ? 0.266 5.047 10.914 1 97.5 254 HIS B C 1
ATOM 4481 O O . HIS B 1 254 ? 0.735 6.113 10.508 1 97.5 254 HIS B O 1
ATOM 4487 N N . PRO B 1 255 ? -0.065 4.906 12.203 1 97.94 255 PRO B N 1
ATOM 4488 C CA . PRO B 1 255 ? 0.019 6.031 13.133 1 97.94 255 PRO B CA 1
ATOM 4489 C C . PRO B 1 255 ? 1.437 6.582 13.273 1 97.94 255 PRO B C 1
ATOM 4491 O O . PRO B 1 255 ? 1.618 7.781 13.492 1 97.94 255 PRO B O 1
ATOM 4494 N N . MET B 1 256 ? 2.455 5.742 13.172 1 98.38 256 MET B N 1
ATOM 4495 C CA . MET B 1 256 ? 3.834 6.211 13.273 1 98.38 256 MET B CA 1
ATOM 4496 C C . MET B 1 256 ? 4.152 7.203 12.164 1 98.38 256 MET B C 1
ATOM 4498 O O . MET B 1 256 ? 4.836 8.203 12.391 1 98.38 256 MET B O 1
ATOM 4502 N N . ASN B 1 257 ? 3.672 6.914 10.969 1 98 257 ASN B N 1
ATOM 4503 C CA . ASN B 1 257 ? 3.861 7.844 9.867 1 98 257 ASN B CA 1
ATOM 4504 C C . ASN B 1 257 ? 3.242 9.203 10.164 1 98 257 ASN B C 1
ATOM 4506 O O . ASN B 1 257 ? 3.82 10.242 9.836 1 98 257 ASN B O 1
ATOM 4510 N N . GLY B 1 258 ? 2.07 9.141 10.727 1 98 258 GLY B N 1
ATOM 4511 C CA . GLY B 1 258 ? 1.42 10.375 11.125 1 98 258 GLY B CA 1
ATOM 4512 C C . GLY B 1 258 ? 2.217 11.172 12.141 1 98 258 GLY B C 1
ATOM 4513 O O . GLY B 1 258 ? 2.375 12.383 12 1 98 258 GLY B O 1
ATOM 4514 N N . ALA B 1 259 ? 2.695 10.5 13.141 1 98.44 259 ALA B N 1
ATOM 4515 C CA . ALA B 1 259 ? 3.475 11.148 14.188 1 98.44 259 ALA B CA 1
ATOM 4516 C C . ALA B 1 259 ? 4.746 11.773 13.617 1 98.44 259 ALA B C 1
ATOM 4518 O O . ALA B 1 259 ? 5.102 12.898 13.961 1 98.44 259 ALA B O 1
ATOM 4519 N N . ILE B 1 260 ? 5.395 11.039 12.734 1 98.19 260 ILE B N 1
ATOM 4520 C CA . ILE B 1 260 ? 6.625 11.539 12.125 1 98.19 260 ILE B CA 1
ATOM 4521 C C . ILE B 1 260 ? 6.32 12.773 11.281 1 98.19 260 ILE B C 1
ATOM 4523 O O . ILE B 1 260 ? 7.09 13.734 11.273 1 98.19 260 ILE B O 1
ATOM 4527 N N . SER B 1 261 ? 5.219 12.719 10.539 1 97.75 261 SER B N 1
ATOM 4528 C CA . SER B 1 261 ? 4.852 13.859 9.711 1 97.75 261 SER B CA 1
ATOM 4529 C C . SER B 1 261 ? 4.637 15.117 10.555 1 97.75 261 SER B C 1
ATOM 4531 O O . SER B 1 261 ? 5.055 16.203 10.172 1 97.75 261 SER B O 1
ATOM 4533 N N . GLN B 1 262 ? 3.963 14.961 11.695 1 97.06 262 GLN B N 1
ATOM 4534 C CA . GLN B 1 262 ? 3.744 16.094 12.594 1 97.06 262 GLN B CA 1
ATOM 4535 C C . GLN B 1 262 ? 5.066 16.609 13.156 1 97.06 262 GLN B C 1
ATOM 4537 O O . GLN B 1 262 ? 5.27 17.828 13.242 1 97.06 262 GLN B O 1
ATOM 4542 N N . LEU B 1 263 ? 5.855 15.688 13.531 1 96.62 263 LEU B N 1
ATOM 4543 C CA . LEU B 1 263 ? 7.191 16.016 14.016 1 96.62 263 LEU B CA 1
ATOM 4544 C C . LEU B 1 263 ? 7.961 16.828 12.977 1 96.62 263 LEU B C 1
ATOM 4546 O O . LEU B 1 263 ? 8.539 17.875 13.297 1 96.62 263 LEU B O 1
ATOM 4550 N N . THR B 1 264 ? 7.941 16.406 11.75 1 96.12 264 THR B N 1
ATOM 4551 C CA . THR B 1 264 ? 8.664 17.031 10.648 1 96.12 264 THR B CA 1
ATOM 4552 C C . THR B 1 264 ? 8.109 18.422 10.359 1 96.12 264 THR B C 1
ATOM 4554 O O . THR B 1 264 ? 8.875 19.375 10.148 1 96.12 264 THR B O 1
ATOM 4557 N N . LEU B 1 265 ? 6.832 18.578 10.375 1 95.56 265 LEU B N 1
ATOM 4558 C CA . LEU B 1 265 ? 6.18 19.859 10.117 1 95.56 265 LEU B CA 1
ATOM 4559 C C . LEU B 1 265 ? 6.547 20.891 11.188 1 95.56 265 LEU B C 1
ATOM 4561 O O . LEU B 1 265 ? 6.523 22.094 10.93 1 95.56 265 LEU B O 1
ATOM 4565 N N . ASN B 1 266 ? 6.902 20.406 12.336 1 93.75 266 ASN B N 1
ATOM 4566 C CA . ASN B 1 266 ? 7.246 21.281 13.445 1 93.75 266 ASN B CA 1
ATOM 4567 C C . ASN B 1 266 ? 8.75 21.516 13.531 1 93.75 266 ASN B C 1
ATOM 4569 O O . ASN B 1 266 ? 9.25 22.047 14.531 1 93.75 266 ASN B O 1
ATOM 4573 N N . GLY B 1 267 ? 9.469 21.031 12.523 1 91.81 267 GLY B N 1
ATOM 4574 C CA . GLY B 1 267 ? 10.891 21.312 12.422 1 91.81 267 GLY B CA 1
ATOM 4575 C C . GLY B 1 267 ? 11.742 20.422 13.305 1 91.81 267 GLY B C 1
ATOM 4576 O O . GLY B 1 267 ? 12.867 20.781 13.656 1 91.81 267 GLY B O 1
ATOM 4577 N N . LYS B 1 268 ? 11.156 19.328 13.758 1 94.06 268 LYS B N 1
ATOM 4578 C CA . LYS B 1 268 ? 11.898 18.375 14.578 1 94.06 268 LYS B CA 1
ATOM 4579 C C . LYS B 1 268 ? 12.32 17.172 13.758 1 94.06 268 LYS B C 1
ATOM 4581 O O . LYS B 1 268 ? 11.875 16.984 12.625 1 94.06 268 LYS B O 1
ATOM 4586 N N . ASP B 1 269 ? 13.227 16.406 14.352 1 93.81 269 ASP B N 1
ATOM 4587 C CA . ASP B 1 269 ? 13.758 15.195 13.742 1 93.81 269 ASP B CA 1
ATOM 4588 C C . ASP B 1 269 ? 13.516 13.977 14.625 1 93.81 269 ASP B C 1
ATOM 4590 O O . ASP B 1 269 ? 13.406 14.102 15.852 1 93.81 269 ASP B O 1
ATOM 4594 N N . VAL B 1 270 ? 13.461 12.836 13.977 1 96.06 270 VAL B N 1
ATOM 4595 C CA . VAL B 1 270 ? 13.211 11.617 14.742 1 96.06 270 VAL B CA 1
ATOM 4596 C C . VAL B 1 270 ? 14.352 11.375 15.727 1 96.06 270 VAL B C 1
ATOM 4598 O O . VAL B 1 270 ? 14.164 10.734 16.766 1 96.06 270 VAL B O 1
ATOM 4601 N N . SER B 1 271 ? 15.531 11.859 15.398 1 95.12 271 SER B N 1
ATOM 4602 C CA . SER B 1 271 ? 16.672 11.711 16.297 1 95.12 271 SER B CA 1
ATOM 4603 C C . SER B 1 271 ? 16.453 12.461 17.609 1 95.12 271 SER B C 1
ATOM 4605 O O . SER B 1 271 ? 17.141 12.195 18.594 1 95.12 271 SER B O 1
ATOM 4607 N N . ASP B 1 272 ? 15.523 13.422 17.625 1 95.19 272 ASP B N 1
ATOM 4608 C CA . ASP B 1 272 ? 15.242 14.227 18.797 1 95.19 272 ASP B CA 1
ATOM 4609 C C . ASP B 1 272 ? 14.305 13.5 19.75 1 95.19 272 ASP B C 1
ATOM 4611 O O . ASP B 1 272 ? 14.141 13.906 20.906 1 95.19 272 ASP B O 1
ATOM 4615 N N . VAL B 1 273 ? 13.734 12.383 19.344 1 97.12 273 VAL B N 1
ATOM 4616 C CA . VAL B 1 273 ? 12.68 11.719 20.094 1 97.12 273 VAL B CA 1
ATOM 4617 C C . VAL B 1 273 ? 13.273 10.992 21.297 1 97.12 273 VAL B C 1
ATOM 4619 O O . VAL B 1 273 ? 14.18 10.164 21.141 1 97.12 273 VAL B O 1
ATOM 4622 N N . ASP B 1 274 ? 12.711 11.227 22.453 1 95.62 274 ASP B N 1
ATOM 4623 C CA . ASP B 1 274 ? 13.18 10.633 23.703 1 95.62 274 ASP B CA 1
ATOM 4624 C C . ASP B 1 274 ? 12.516 9.281 23.938 1 95.62 274 ASP B C 1
ATOM 4626 O O . ASP B 1 274 ? 13.133 8.367 24.5 1 95.62 274 ASP B O 1
ATOM 4630 N N . SER B 1 275 ? 11.32 9.258 23.656 1 96.19 275 SER B N 1
ATOM 4631 C CA . SER B 1 275 ? 10.586 8.031 23.891 1 96.19 275 SER B CA 1
ATOM 4632 C C . SER B 1 275 ? 9.375 7.914 22.969 1 96.19 275 SER B C 1
ATOM 4634 O O . SER B 1 275 ? 8.867 8.922 22.469 1 96.19 275 SER B O 1
ATOM 4636 N N . ILE B 1 276 ? 8.969 6.684 22.734 1 98.06 276 ILE B N 1
ATOM 4637 C CA . ILE B 1 276 ? 7.828 6.359 21.891 1 98.06 276 ILE B CA 1
ATOM 4638 C C . ILE B 1 276 ? 6.723 5.719 22.719 1 98.06 276 ILE B C 1
ATOM 4640 O O . ILE B 1 276 ? 6.988 4.824 23.531 1 98.06 276 ILE B O 1
ATOM 4644 N N . ILE B 1 277 ? 5.539 6.172 22.594 1 98.56 277 ILE B N 1
ATOM 4645 C CA . ILE B 1 277 ? 4.367 5.559 23.219 1 98.56 277 ILE B CA 1
ATOM 4646 C C . ILE B 1 277 ? 3.49 4.926 22.141 1 98.56 277 ILE B C 1
ATOM 4648 O O . ILE B 1 277 ? 3.09 5.594 21.188 1 98.56 277 ILE B O 1
ATOM 4652 N N . LEU B 1 278 ? 3.221 3.688 22.234 1 98.44 278 LEU B N 1
ATOM 4653 C CA . LEU B 1 278 ? 2.309 2.955 21.359 1 98.44 278 LEU B CA 1
ATOM 4654 C C . LEU B 1 278 ? 1.035 2.57 22.109 1 98.44 278 LEU B C 1
ATOM 4656 O O . LEU B 1 278 ? 1.097 1.991 23.188 1 98.44 278 LEU B O 1
ATOM 4660 N N . VAL B 1 279 ? -0.083 2.924 21.547 1 98.62 279 VAL B N 1
ATOM 4661 C CA . VAL B 1 279 ? -1.365 2.531 22.125 1 98.62 279 VAL B CA 1
ATOM 4662 C C . VAL B 1 279 ? -2.16 1.716 21.109 1 98.62 279 VAL B C 1
ATOM 4664 O O . VAL B 1 279 ? -2.309 2.127 19.953 1 98.62 279 VAL B O 1
ATOM 4667 N N . GLN B 1 280 ? -2.705 0.621 21.5 1 97.69 280 GLN B N 1
ATOM 4668 C CA . GLN B 1 280 ? -3.463 -0.217 20.578 1 97.69 280 GLN B CA 1
ATOM 4669 C C . GLN B 1 280 ? -4.621 -0.911 21.281 1 97.69 280 GLN B C 1
ATOM 4671 O O . GLN B 1 280 ? -4.484 -1.342 22.438 1 97.69 280 GLN B O 1
ATOM 4676 N N . TYR B 1 281 ? -5.711 -1.075 20.609 1 97.31 281 TYR B N 1
ATOM 4677 C CA . TYR B 1 281 ? -6.883 -1.812 21.062 1 97.31 281 TYR B CA 1
ATOM 4678 C C . TYR B 1 281 ? -6.574 -3.299 21.188 1 97.31 281 TYR B C 1
ATOM 4680 O O . TYR B 1 281 ? -5.902 -3.879 20.344 1 97.31 281 TYR B O 1
ATOM 4688 N N . GLU B 1 282 ? -7.062 -3.93 22.188 1 95.81 282 GLU B N 1
ATOM 4689 C CA . GLU B 1 282 ? -6.699 -5.305 22.516 1 95.81 282 GLU B CA 1
ATOM 4690 C C . GLU B 1 282 ? -7.191 -6.277 21.453 1 95.81 282 GLU B C 1
ATOM 4692 O O . GLU B 1 282 ? -6.582 -7.328 21.234 1 95.81 282 GLU B O 1
ATOM 4697 N N . ASN B 1 283 ? -8.258 -5.949 20.781 1 92.5 283 ASN B N 1
ATOM 4698 C CA . ASN B 1 283 ? -8.828 -6.891 19.828 1 92.5 283 ASN B CA 1
ATOM 4699 C C . ASN B 1 283 ? -8.391 -6.57 18.406 1 92.5 283 ASN B C 1
ATOM 4701 O O . ASN B 1 283 ? -8.945 -7.109 17.438 1 92.5 283 ASN B O 1
ATOM 4705 N N . SER B 1 284 ? -7.484 -5.602 18.234 1 91.94 284 SER B N 1
ATOM 4706 C CA . SER B 1 284 ? -6.918 -5.395 16.906 1 91.94 284 SER B CA 1
ATOM 4707 C C . SER B 1 284 ? -6.316 -6.684 16.359 1 91.94 284 SER B C 1
ATOM 4709 O O . SER B 1 284 ? -5.668 -7.434 17.094 1 91.94 284 SER B O 1
ATOM 4711 N N . PRO B 1 285 ? -6.492 -6.953 15.055 1 90.38 285 PRO B N 1
ATOM 4712 C CA . PRO B 1 285 ? -6.043 -8.227 14.484 1 90.38 285 PRO B CA 1
ATOM 4713 C C . PRO B 1 285 ? -4.527 -8.305 14.336 1 90.38 285 PRO B C 1
ATOM 4715 O O . PRO B 1 285 ? -3.99 -9.367 14 1 90.38 285 PRO B O 1
ATOM 4718 N N . PHE B 1 286 ? -3.809 -7.195 14.586 1 91.81 286 PHE B N 1
ATOM 4719 C CA . PHE B 1 286 ? -2.354 -7.23 14.5 1 91.81 286 PHE B CA 1
ATOM 4720 C C . PHE B 1 286 ? -1.724 -6.332 15.562 1 91.81 286 PHE B C 1
ATOM 4722 O O . PHE B 1 286 ? -2.4 -5.48 16.141 1 91.81 286 PHE B O 1
ATOM 4729 N N . LYS B 1 287 ? -0.464 -6.59 15.82 1 93 287 LYS B N 1
ATOM 4730 C CA . LYS B 1 287 ? 0.344 -5.738 16.688 1 93 287 LYS B CA 1
ATOM 4731 C C . LYS B 1 287 ? 1.167 -4.746 15.875 1 93 287 LYS B C 1
ATOM 4733 O O . LYS B 1 287 ? 1.87 -5.133 14.938 1 93 287 LYS B O 1
ATOM 4738 N N . MET B 1 288 ? 1.129 -3.514 16.281 1 94.94 288 MET B N 1
ATOM 4739 C CA . MET B 1 288 ? 1.734 -2.488 15.43 1 94.94 288 MET B CA 1
ATOM 4740 C C . MET B 1 288 ? 3.215 -2.318 15.758 1 94.94 288 MET B C 1
ATOM 4742 O O . MET B 1 288 ? 3.945 -1.653 15.023 1 94.94 288 MET B O 1
ATOM 4746 N N . GLU B 1 289 ? 3.709 -2.889 16.875 1 94.69 289 GLU B N 1
ATOM 4747 C CA . GLU B 1 289 ? 5.023 -2.562 17.406 1 94.69 289 GLU B CA 1
ATOM 4748 C C . GLU B 1 289 ? 6.117 -2.781 16.375 1 94.69 289 GLU B C 1
ATOM 4750 O O . GLU B 1 289 ? 6.938 -1.893 16.125 1 94.69 289 GLU B O 1
ATOM 4755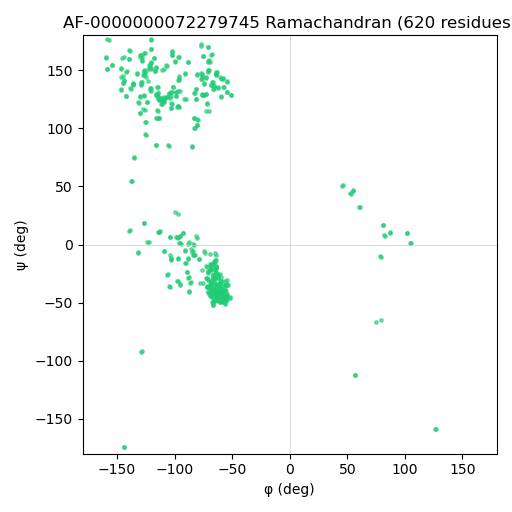 N N . GLU B 1 290 ? 6.145 -3.906 15.773 1 93.44 290 GLU B N 1
ATOM 4756 C CA . GLU B 1 290 ? 7.199 -4.227 14.82 1 93.44 290 GLU B CA 1
ATOM 4757 C C . GLU B 1 290 ? 7.211 -3.238 13.656 1 93.44 290 GLU B C 1
ATOM 4759 O O . GLU B 1 290 ? 8.266 -2.734 13.273 1 93.44 290 GLU B O 1
ATOM 4764 N N . SER B 1 291 ? 6.02 -2.988 13.086 1 95.44 291 SER B N 1
ATOM 4765 C CA . SER B 1 291 ? 5.949 -2.059 11.961 1 95.44 291 SER B CA 1
ATOM 4766 C C . SER B 1 291 ? 6.281 -0.636 12.398 1 95.44 291 SER B C 1
ATOM 4768 O O . SER B 1 291 ? 6.926 0.112 11.664 1 95.44 291 SER B O 1
ATOM 4770 N N . ALA B 1 292 ? 5.852 -0.229 13.609 1 97 292 ALA B N 1
ATOM 4771 C CA . ALA B 1 292 ? 6.164 1.103 14.125 1 97 292 ALA B CA 1
ATOM 4772 C C . ALA B 1 292 ? 7.672 1.316 14.211 1 97 292 ALA B C 1
ATOM 4774 O O . ALA B 1 292 ? 8.188 2.352 13.781 1 97 292 ALA B O 1
ATOM 4775 N N . ILE B 1 293 ? 8.32 0.317 14.719 1 95.5 293 ILE B N 1
ATOM 4776 C CA . ILE B 1 293 ? 9.773 0.394 14.883 1 95.5 293 ILE B CA 1
ATOM 4777 C C . ILE B 1 293 ? 10.445 0.392 13.516 1 95.5 293 ILE B C 1
ATOM 4779 O O . ILE B 1 293 ? 11.367 1.175 13.266 1 95.5 293 ILE B O 1
ATOM 4783 N N . GLY B 1 294 ? 9.992 -0.487 12.625 1 95.12 294 GLY B N 1
ATOM 4784 C CA . GLY B 1 294 ? 10.539 -0.496 11.273 1 95.12 294 GLY B CA 1
ATOM 4785 C C . GLY B 1 294 ? 10.398 0.839 10.562 1 95.12 294 GLY B C 1
ATOM 4786 O O . GLY B 1 294 ? 11.336 1.297 9.906 1 95.12 294 GLY B O 1
ATOM 4787 N N . ILE B 1 295 ? 9.258 1.487 10.758 1 96.88 295 ILE B N 1
ATOM 4788 C CA . ILE B 1 295 ? 8.969 2.754 10.102 1 96.88 295 ILE B CA 1
ATOM 4789 C C . ILE B 1 295 ? 9.906 3.838 10.617 1 96.88 295 ILE B C 1
ATOM 4791 O O . ILE B 1 295 ? 10.578 4.512 9.836 1 96.88 295 ILE B O 1
ATOM 4795 N N . ILE B 1 296 ? 9.984 3.992 11.891 1 97.56 296 ILE B N 1
ATOM 4796 C CA . ILE B 1 296 ? 10.742 5.129 12.414 1 97.56 296 ILE B CA 1
ATOM 4797 C C . ILE B 1 296 ? 12.234 4.906 12.18 1 97.56 296 ILE B C 1
ATOM 4799 O O . ILE B 1 296 ? 12.984 5.859 11.969 1 97.56 296 ILE B O 1
ATOM 4803 N N . LYS B 1 297 ? 12.688 3.678 12.164 1 95.88 297 LYS B N 1
ATOM 4804 C CA . LYS B 1 297 ? 14.086 3.383 11.852 1 95.88 297 LYS B CA 1
ATOM 4805 C C . LYS B 1 297 ? 14.43 3.779 10.422 1 95.88 297 LYS B C 1
ATOM 4807 O O . LYS B 1 297 ? 15.578 4.121 10.125 1 95.88 297 LYS B O 1
ATOM 4812 N N . GLY B 1 298 ? 13.43 3.752 9.578 1 95.56 298 GLY B N 1
ATOM 4813 C CA . GLY B 1 298 ? 13.633 4.188 8.203 1 95.56 298 GLY B CA 1
ATOM 4814 C C . GLY B 1 298 ? 13.969 5.66 8.094 1 95.56 298 GLY B C 1
ATOM 4815 O O . GLY B 1 298 ? 14.422 6.121 7.039 1 95.56 298 GLY B O 1
ATOM 4816 N N . TYR B 1 299 ? 13.773 6.363 9.164 1 95.81 299 TYR B N 1
ATOM 4817 C CA . TYR B 1 299 ? 14.055 7.797 9.172 1 95.81 299 TYR B CA 1
ATOM 4818 C C . TYR B 1 299 ? 15.219 8.117 10.109 1 95.81 299 TYR B C 1
ATOM 4820 O O . TYR B 1 299 ? 15.414 9.273 10.492 1 95.81 299 TYR B O 1
ATOM 4828 N N . GLY B 1 300 ? 15.914 7.074 10.578 1 93.69 300 GLY B N 1
ATOM 4829 C CA . GLY B 1 300 ? 17.172 7.27 11.273 1 93.69 300 GLY B CA 1
ATOM 4830 C C . GLY B 1 300 ? 17.062 7.156 12.781 1 93.69 300 GLY B C 1
ATOM 4831 O O . GLY B 1 300 ? 18 7.5 13.508 1 93.69 300 GLY B O 1
ATOM 4832 N N . TYR B 1 301 ? 15.945 6.707 13.258 1 95 301 TYR B N 1
ATOM 4833 C CA . TYR B 1 301 ? 15.781 6.551 14.695 1 95 301 TYR B CA 1
ATOM 4834 C C . TYR B 1 301 ? 16.672 5.438 15.234 1 95 301 TYR B C 1
ATOM 4836 O O . TYR B 1 301 ? 16.734 4.348 14.664 1 95 301 TYR B O 1
ATOM 4844 N N . THR B 1 302 ? 17.312 5.691 16.375 1 91.44 302 THR B N 1
ATOM 4845 C CA . THR B 1 302 ? 18.25 4.723 16.938 1 91.44 302 THR B CA 1
ATOM 4846 C C . THR B 1 302 ? 17.984 4.492 18.422 1 91.44 302 THR B C 1
ATOM 4848 O O . THR B 1 302 ? 18.562 3.596 19.031 1 91.44 302 THR B O 1
ATOM 4851 N N . ASN B 1 303 ? 17.094 5.262 18.953 1 83.88 303 ASN B N 1
ATOM 4852 C CA . ASN B 1 303 ? 16.781 5.094 20.375 1 83.88 303 ASN B CA 1
ATOM 4853 C C . ASN B 1 303 ? 15.883 3.883 20.609 1 83.88 303 ASN B C 1
ATOM 4855 O O . ASN B 1 303 ? 15.422 3.25 19.641 1 83.88 303 ASN B O 1
ATOM 4859 N N . SER B 1 304 ? 15.633 3.506 21.844 1 78.5 304 SER B N 1
ATOM 4860 C CA . SER B 1 304 ? 14.945 2.23 22.031 1 78.5 304 SER B CA 1
ATOM 4861 C C . SER B 1 304 ? 13.906 2.316 23.156 1 78.5 304 SER B C 1
ATOM 4863 O O . SER B 1 304 ? 13.375 1.297 23.578 1 78.5 304 SER B O 1
ATOM 4865 N N . LYS B 1 305 ? 13.617 3.492 23.594 1 91.75 305 LYS B N 1
ATOM 4866 C CA . LYS B 1 305 ? 12.617 3.564 24.656 1 91.75 305 LYS B CA 1
ATOM 4867 C C . LYS B 1 305 ? 11.203 3.525 24.078 1 91.75 305 LYS B C 1
ATOM 4869 O O . LYS B 1 305 ? 10.742 4.508 23.484 1 91.75 305 LYS B O 1
ATOM 4874 N N . ILE B 1 306 ? 10.57 2.445 24.297 1 96.06 306 ILE B N 1
ATOM 4875 C CA . ILE B 1 306 ? 9.234 2.229 23.766 1 96.06 306 ILE B CA 1
ATOM 4876 C C . ILE B 1 306 ? 8.305 1.752 24.891 1 96.06 306 ILE B C 1
ATOM 4878 O O . ILE B 1 306 ? 8.672 0.878 25.672 1 96.06 306 ILE B O 1
ATOM 4882 N N . THR B 1 307 ? 7.242 2.365 25.062 1 97.88 307 THR B N 1
ATOM 4883 C CA . THR B 1 307 ? 6.18 1.934 25.969 1 97.88 307 THR B CA 1
ATOM 4884 C C . THR B 1 307 ? 4.922 1.568 25.188 1 97.88 307 THR B C 1
ATOM 4886 O O . THR B 1 307 ? 4.422 2.373 24.406 1 97.88 307 THR B O 1
ATOM 4889 N N . THR B 1 308 ? 4.426 0.394 25.375 1 97.88 308 THR B N 1
ATOM 4890 C CA . THR B 1 308 ? 3.229 -0.09 24.688 1 97.88 308 THR B CA 1
ATOM 4891 C C . THR B 1 308 ? 2.062 -0.209 25.672 1 97.88 308 THR B C 1
ATOM 4893 O O . THR B 1 308 ? 2.184 -0.851 26.703 1 97.88 308 THR B O 1
ATOM 4896 N N . ILE B 1 309 ? 1.006 0.432 25.344 1 98.19 309 ILE B N 1
ATOM 4897 C CA . ILE B 1 309 ? -0.216 0.398 26.141 1 98.19 309 ILE B CA 1
ATOM 4898 C C . ILE B 1 309 ? -1.315 -0.329 25.375 1 98.19 309 ILE B C 1
ATOM 4900 O O . ILE B 1 309 ? -1.604 0.009 24.234 1 98.19 309 ILE B O 1
ATOM 4904 N N . THR B 1 310 ? -1.882 -1.289 25.953 1 98.19 310 THR B N 1
ATOM 4905 C CA . THR B 1 310 ? -3.064 -1.945 25.406 1 98.19 310 THR B CA 1
ATOM 4906 C C . THR B 1 310 ? -4.332 -1.412 26.062 1 98.19 310 THR B C 1
ATOM 4908 O O . THR B 1 310 ? -4.406 -1.312 27.297 1 98.19 310 THR B O 1
ATOM 4911 N N . ILE B 1 311 ? -5.242 -1.08 25.25 1 98.19 311 ILE B N 1
ATOM 4912 C CA . ILE B 1 311 ? -6.508 -0.577 25.766 1 98.19 311 ILE B CA 1
ATOM 4913 C C . ILE B 1 311 ? -7.645 -1.507 25.359 1 98.19 311 ILE B C 1
ATOM 4915 O O . ILE B 1 311 ? -7.504 -2.283 24.406 1 98.19 311 ILE B O 1
ATOM 4919 N N . GLY B 1 312 ? -8.781 -1.454 26.031 1 96.19 312 GLY B N 1
ATOM 4920 C CA . GLY B 1 312 ? -9.953 -2.24 25.703 1 96.19 312 GLY B CA 1
ATOM 4921 C C . GLY B 1 312 ? -11.008 -2.227 26.781 1 96.19 312 GLY B C 1
ATOM 4922 O O . GLY B 1 312 ? -10.734 -1.82 27.922 1 96.19 312 GLY B O 1
#

Radius of gyration: 24.94 Å; Cα contacts (8 Å, |Δi|>4): 1434; chains: 2; bounding box: 53×76×62 Å

Sequence (624 aa):
MSITLKLHLKDLKQQHENYKADYELLEEYFSTKEFTGCFPKTLVDQLKSHHKGQDEIDLLVETLKPLVCIGSCYALCKPSQFPVGGCCYCKESGNAYIGFNMESAGRWIGYSVHGEQCTTNNALIHGEKKIDLLVISYTPCGHCRQYLNQFANRDEFLCHIVTLNRTFHLRELLPFDFRPSDLPSITFPDTSKFVIKSKVGDDVDMKFINQVIDCAKDSHVDNLMCYLGVGLVIGKEIYLGNYIESCAHNPSFHPMNGAISQLTLNGKDVSDVDSIILVQYENSPFKMEESAIGIIKGYGYTNSKITTITIGMSITLKLHLKDLKQQHENYKADYELLEEYFSTKEFTGCFPKTLVDQLKSHHKGQDEIDLLVETLKPLVCIGSCYALCKPSQFPVGGCCYCKESGNAYIGFNMESAGRWIGYSVHGEQCTTNNALIHGEKKIDLLVISYTPCGHCRQYLNQFANRDEFLCHIVTLNRTFHLRELLPFDFRPSDLPSITFPDTSKFVIKSKVGDDVDMKFINQVIDCAKDSHVDNLMCYLGVGLVIGKEIYLGNYIESCAHNPSFHPMNGAISQLTLNGKDVSDVDSIILVQYENSPFKMEESAIGIIKGYGYTNSKITTITIG

Organism: Entamoeba histolytica (strain ATCC 30459 / HM-1:IMSS / ABRM) (NCBI:txid294381)

Nearest PDB structures (foldseek):
  4eg2-assembly2_D  TM=8.825E-01  e=4.753E-22  Vibrio cholerae
  1af2-assembly1_A  TM=8.788E-01  e=5.354E-22  Escherichia coli
  6k63-assembly2_D  TM=8.734E-01  e=2.284E-20  Klebsiella pneumoniae subsp. pneumoniae MGH 78578
  6l08-assembly1_B  TM=8.242E-01  e=6.070E-16  Arabidopsis thaliana
  6l08-assembly1_A  TM=8.387E-01  e=1.671E-15  Arabidopsis thaliana